Protein AF-A0A843TQA1-F1 (afdb_monomer_lite)

pLDDT: mean 81.47, std 26.18, range [21.52, 99.0]

Foldseek 3Di:
DPLCLLVVLVCCLVLVVVVVVQAEREDEQQQFQQDADPVRDTHGDPSCVVHLLVSQVSSVVSVHAYEYEAELAQADQVNRHGHCPVPLLVHLLVCVVSRHAEYEYEHPNHPPDDPVVSLVSNVVSNVVNPDNHHYHYFYAPDDDDDDDDDDDDDDPDDGDDPDPDDPVVPVPPPDDDDDDDDDDDDDDDDDDDDDDDDDDDDDDDDDDDDDDDDDDDDDDDDDDDDDDDDDDDDDDDDDDDDDDDPPPDDDDPDDPLDDDFAPLVPQLFFAAAAEAPQQQNQVAALVLLLLLLVLCVSLCVVVLHHAESAYEPNQFALAAPPVRETHGDCVGYVVGLLVSQVSSVVSVGAYHYEAELAQADPVSRHGHCNVPLLVHLLVCVVSRHAEYEYAYPNNVPDDPLVSLQSNLVSNVVNPDHHAYEYHDALPPNCLSPVSNRGQEYENHPEAHLELVRLVVLLVSQQVSQSSWHRSYAYASYEQCQQSPSDDLQLSLVSLLQCLQQLHRHHHHDSSSDGDPSSSLSSSLSLSNCSNRFSRGGGWHWLDDDPQWTKIKDAGPPRKIKIKTWRQDQFKDKHKDFCVSHVHDQADFWWKAFSSVRDIDPTDGGMDMDIAGHGHMTMMMTDD

Structure (mmCIF, N/CA/C/O backbone):
data_AF-A0A843TQA1-F1
#
_entry.id   AF-A0A843TQA1-F1
#
loop_
_atom_site.group_PDB
_atom_site.id
_atom_site.type_symbol
_atom_site.label_atom_id
_atom_site.label_alt_id
_atom_site.label_comp_id
_atom_site.label_asym_id
_atom_site.label_entity_id
_atom_site.label_seq_id
_atom_site.pdbx_PDB_ins_code
_atom_site.Cartn_x
_atom_site.Cartn_y
_atom_site.Cartn_z
_atom_site.occupancy
_atom_site.B_iso_or_equiv
_atom_site.auth_seq_id
_atom_site.auth_comp_id
_atom_site.auth_asym_id
_atom_site.auth_atom_id
_atom_site.pdbx_PDB_model_num
ATOM 1 N N . MET A 1 1 ? 21.862 -23.665 11.893 1.00 44.91 1 MET A N 1
ATOM 2 C CA . MET A 1 1 ? 20.530 -23.408 12.497 1.00 44.91 1 MET A CA 1
ATOM 3 C C . MET A 1 1 ? 20.544 -23.396 14.031 1.00 44.91 1 MET A C 1
ATOM 5 O O . MET A 1 1 ? 20.173 -22.392 14.617 1.00 44.91 1 MET A O 1
ATOM 9 N N . CYS A 1 2 ? 20.999 -24.451 14.710 1.00 52.56 2 CYS A N 1
ATOM 10 C CA . CYS A 1 2 ? 20.464 -24.812 16.037 1.00 52.56 2 CYS A CA 1
ATOM 11 C C . CYS A 1 2 ? 20.895 -23.988 17.269 1.00 52.56 2 CYS A C 1
ATOM 13 O O . CYS A 1 2 ? 20.289 -24.137 18.320 1.00 52.56 2 CYS A O 1
ATOM 15 N N . ARG A 1 3 ? 21.853 -23.053 17.158 1.00 51.19 3 ARG A N 1
ATOM 16 C CA . ARG A 1 3 ? 22.068 -22.017 18.198 1.00 51.19 3 ARG A CA 1
ATOM 17 C C . ARG A 1 3 ? 20.955 -20.950 18.229 1.00 51.19 3 ARG A C 1
ATOM 19 O O . ARG A 1 3 ? 21.011 -20.044 19.049 1.00 51.19 3 ARG A O 1
ATOM 26 N N . ARG A 1 4 ? 19.967 -21.016 17.324 1.00 59.19 4 ARG A N 1
ATOM 27 C CA . ARG A 1 4 ? 18.894 -20.017 17.193 1.00 59.19 4 ARG A CA 1
ATOM 28 C C . ARG A 1 4 ? 17.545 -20.430 17.799 1.00 59.19 4 ARG A C 1
ATOM 30 O O . ARG A 1 4 ? 16.611 -19.655 17.678 1.00 59.19 4 ARG A O 1
ATOM 37 N N . SER A 1 5 ? 17.412 -21.585 18.456 1.00 58.31 5 SER A N 1
ATOM 38 C CA . SER A 1 5 ? 16.101 -22.081 18.930 1.00 58.31 5 SER A CA 1
ATOM 39 C C . SER A 1 5 ? 15.424 -21.163 19.959 1.00 58.31 5 SER A C 1
ATOM 41 O O . SER A 1 5 ? 14.221 -20.942 19.872 1.00 58.31 5 SER A O 1
ATOM 43 N N . VAL A 1 6 ? 16.201 -20.567 20.874 1.00 59.59 6 VAL A N 1
ATOM 44 C CA . VAL A 1 6 ? 15.723 -19.553 21.838 1.00 59.59 6 VAL A CA 1
ATOM 45 C C . VAL A 1 6 ? 15.232 -18.300 21.102 1.00 59.59 6 VAL A C 1
ATOM 47 O O . VAL A 1 6 ? 14.075 -17.921 21.240 1.00 59.59 6 VAL A O 1
ATOM 50 N N . MET A 1 7 ? 16.067 -17.734 20.221 1.00 60.00 7 MET A N 1
ATOM 51 C CA . MET A 1 7 ? 15.697 -16.581 19.383 1.00 60.00 7 MET A CA 1
ATOM 52 C C . MET A 1 7 ? 14.502 -16.871 18.461 1.00 60.00 7 MET A C 1
ATOM 54 O O . MET A 1 7 ? 13.733 -15.969 18.162 1.00 60.00 7 MET A O 1
ATOM 58 N N . GLY A 1 8 ? 14.323 -18.119 18.019 1.00 61.06 8 GLY A N 1
ATOM 59 C CA . GLY A 1 8 ? 13.167 -18.555 17.238 1.00 61.06 8 GLY A CA 1
ATOM 60 C C . GLY A 1 8 ? 11.876 -18.580 18.057 1.00 61.06 8 GLY A C 1
ATOM 61 O O . GLY A 1 8 ? 10.833 -18.186 17.548 1.00 61.06 8 GLY A O 1
ATOM 62 N N . ALA A 1 9 ? 11.941 -18.986 19.327 1.00 61.38 9 ALA A N 1
ATOM 63 C CA . ALA A 1 9 ? 10.800 -18.937 20.238 1.00 61.38 9 ALA A CA 1
ATOM 64 C C . ALA A 1 9 ? 10.424 -17.492 20.607 1.00 61.38 9 ALA A C 1
ATOM 66 O O . ALA A 1 9 ? 9.244 -17.149 20.548 1.00 61.38 9 ALA A O 1
ATOM 67 N N . ASP A 1 10 ? 11.409 -16.629 20.895 1.00 68.56 10 ASP A N 1
ATOM 68 C CA . ASP A 1 10 ? 11.185 -15.182 21.040 1.00 68.56 10 ASP A CA 1
ATOM 69 C C . ASP A 1 10 ? 10.562 -14.588 19.765 1.00 68.56 10 ASP A C 1
ATOM 71 O O . ASP A 1 10 ? 9.549 -13.896 19.848 1.00 68.56 10 ASP A O 1
ATOM 75 N N . ALA A 1 11 ? 11.098 -14.913 18.582 1.00 63.28 11 ALA A N 1
ATOM 76 C CA . ALA A 1 11 ? 10.587 -14.417 17.305 1.00 63.28 11 ALA A CA 1
ATOM 77 C C . ALA A 1 11 ? 9.166 -14.912 16.986 1.00 63.28 11 ALA A C 1
ATOM 79 O O . ALA A 1 11 ? 8.349 -14.126 16.515 1.00 63.28 11 ALA A O 1
ATOM 80 N N . MET A 1 12 ? 8.817 -16.179 17.244 1.00 62.31 12 MET A N 1
ATOM 81 C CA . MET A 1 12 ? 7.441 -16.667 17.034 1.00 62.31 12 MET A CA 1
ATOM 82 C C . MET A 1 12 ? 6.441 -16.077 18.039 1.00 62.31 12 MET A C 1
ATOM 84 O O . MET A 1 12 ? 5.265 -15.917 17.701 1.00 62.31 12 MET A O 1
ATOM 88 N N . ALA A 1 13 ? 6.900 -15.734 19.248 1.00 60.31 13 ALA A N 1
ATOM 89 C CA . ALA A 1 13 ? 6.092 -15.046 20.248 1.00 60.31 13 ALA A CA 1
ATOM 90 C C . ALA A 1 13 ? 5.862 -13.565 19.891 1.00 60.31 13 ALA A C 1
ATOM 92 O O . ALA A 1 13 ? 4.741 -13.080 20.029 1.00 60.31 13 ALA A O 1
ATOM 93 N N . SER A 1 14 ? 6.883 -12.853 19.394 1.00 60.69 14 SER A N 1
ATOM 94 C CA . SER A 1 14 ? 6.790 -11.422 19.058 1.00 60.69 14 SER A CA 1
ATOM 95 C C . SER A 1 14 ? 6.146 -11.137 17.694 1.00 60.69 14 SER A C 1
ATOM 97 O O . SER A 1 14 ? 5.371 -10.194 17.576 1.00 60.69 14 SER A O 1
ATOM 99 N N . SER A 1 15 ? 6.388 -11.971 16.676 1.00 61.62 15 SER A N 1
ATOM 100 C CA . SER A 1 15 ? 5.812 -11.826 15.319 1.00 61.62 15 SER A CA 1
ATOM 101 C C . SER A 1 15 ? 4.319 -12.174 15.214 1.00 61.62 15 SER A C 1
ATOM 103 O O . SER A 1 15 ? 3.717 -12.087 14.140 1.00 61.62 15 SER A O 1
ATOM 105 N N . GLY A 1 16 ? 3.710 -12.639 16.308 1.00 57.22 16 GLY A N 1
ATOM 106 C CA . GLY A 1 16 ? 2.316 -13.071 16.335 1.00 57.22 16 GLY A CA 1
ATOM 107 C C . GLY A 1 16 ? 2.032 -14.375 15.577 1.00 57.22 16 GLY A C 1
ATOM 108 O O . GLY A 1 16 ? 0.863 -14.745 15.466 1.00 57.22 16 GLY A O 1
ATOM 109 N N . LEU A 1 17 ? 3.045 -15.109 15.095 1.00 61.00 17 LEU A N 1
ATOM 110 C CA . LEU A 1 17 ? 2.873 -16.409 14.421 1.00 61.00 17 LEU A CA 1
ATOM 111 C C . LEU A 1 17 ? 2.095 -17.421 15.284 1.00 61.00 17 LEU A C 1
ATOM 113 O O . LEU A 1 17 ? 1.256 -18.161 14.764 1.00 61.00 17 LEU A O 1
ATOM 117 N N . ALA A 1 18 ? 2.273 -17.374 16.608 1.00 61.56 18 ALA A N 1
ATOM 118 C CA . ALA A 1 18 ? 1.486 -18.152 17.567 1.00 61.56 18 ALA A CA 1
ATOM 119 C C . ALA A 1 18 ? -0.039 -17.930 17.428 1.00 61.56 18 ALA A C 1
ATOM 121 O O . ALA A 1 18 ? -0.817 -18.881 17.544 1.00 61.56 18 ALA A O 1
ATOM 122 N N . SER A 1 19 ? -0.473 -16.699 17.123 1.00 59.06 19 SER A N 1
ATOM 123 C CA . SER A 1 19 ? -1.893 -16.349 16.932 1.00 59.06 19 SER A CA 1
ATOM 124 C C . SER A 1 19 ? -2.486 -16.900 15.629 1.00 59.06 19 SER A C 1
ATOM 126 O O . SER A 1 19 ? -3.690 -17.127 15.552 1.00 59.06 19 SER A O 1
ATOM 128 N N . LEU A 1 20 ? -1.636 -17.194 14.637 1.00 50.91 20 LEU A N 1
ATOM 129 C CA . LEU A 1 20 ? -2.004 -17.866 13.387 1.00 50.91 20 LEU A CA 1
ATOM 130 C C . LEU A 1 20 ? -1.976 -19.404 13.506 1.00 50.91 20 LEU A C 1
ATOM 132 O O . LEU A 1 20 ? -2.181 -20.104 12.518 1.00 50.91 20 LEU A O 1
ATOM 136 N N . GLY A 1 21 ? -1.714 -19.945 14.701 1.00 64.44 21 GLY A N 1
ATOM 137 C CA . GLY A 1 21 ? -1.686 -21.386 14.969 1.00 64.44 21 GLY A CA 1
ATOM 138 C C . GLY A 1 21 ? -0.311 -22.054 14.843 1.00 64.44 21 GLY A C 1
ATOM 139 O O . GLY A 1 21 ? -0.209 -23.252 15.114 1.00 64.44 21 GLY A O 1
ATOM 140 N N . TYR A 1 22 ? 0.755 -21.316 14.513 1.00 74.00 22 TYR A N 1
ATOM 141 C CA . TYR A 1 22 ? 2.124 -21.847 14.498 1.00 74.00 22 TYR A CA 1
ATOM 142 C C . TYR A 1 22 ? 2.646 -22.008 15.931 1.00 74.00 22 TYR A C 1
ATOM 144 O O . TYR A 1 22 ? 3.201 -21.084 16.519 1.00 74.00 22 TYR A O 1
ATOM 152 N N . LYS A 1 23 ? 2.428 -23.192 16.513 1.00 82.69 23 LYS A N 1
ATOM 153 C CA . LYS A 1 23 ? 2.731 -23.463 17.930 1.00 82.69 23 LYS A CA 1
ATOM 154 C C . LYS A 1 23 ? 4.068 -24.152 18.193 1.00 82.69 23 LYS A C 1
ATOM 156 O O . LYS A 1 23 ? 4.542 -24.070 19.317 1.00 82.69 23 LYS A O 1
ATOM 161 N N . TYR A 1 24 ? 4.671 -24.821 17.211 1.00 83.00 24 TYR A N 1
ATOM 162 C CA . TYR A 1 24 ? 5.827 -25.697 17.440 1.00 83.00 24 TYR A CA 1
ATOM 163 C C . TYR A 1 24 ? 7.165 -25.056 17.050 1.00 83.00 24 TYR A C 1
ATOM 165 O O . TYR A 1 24 ? 7.364 -24.684 15.895 1.00 83.00 24 TYR A O 1
ATOM 173 N N . ILE A 1 25 ? 8.109 -25.004 17.994 1.00 83.88 25 ILE A N 1
ATOM 174 C CA . ILE A 1 25 ? 9.541 -24.812 17.720 1.00 83.88 25 ILE A CA 1
ATOM 175 C C . ILE A 1 25 ? 10.162 -26.195 17.536 1.00 83.88 25 ILE A C 1
ATOM 177 O O . ILE A 1 25 ? 10.328 -26.921 18.511 1.00 83.88 25 ILE A O 1
ATOM 181 N N . ASN A 1 26 ? 10.509 -26.563 16.302 1.00 84.50 26 ASN A N 1
ATOM 182 C CA . ASN A 1 26 ? 11.129 -27.855 15.997 1.00 84.50 26 ASN A CA 1
ATOM 183 C C . ASN A 1 26 ? 12.658 -27.726 15.899 1.00 84.50 26 ASN A C 1
ATOM 185 O O . ASN A 1 26 ? 13.157 -26.878 15.157 1.00 84.50 26 ASN A O 1
ATOM 189 N N . ILE A 1 27 ? 13.400 -28.583 16.609 1.00 84.75 27 ILE A N 1
ATOM 190 C CA . ILE A 1 27 ? 14.867 -28.689 16.511 1.00 84.75 27 ILE A CA 1
ATOM 191 C C . ILE A 1 27 ? 15.289 -30.016 15.862 1.00 84.75 27 ILE A C 1
ATOM 193 O O . ILE A 1 27 ? 14.798 -31.081 16.230 1.00 84.75 27 ILE A O 1
ATOM 197 N N . ASP A 1 28 ? 16.194 -29.933 14.885 1.00 81.75 28 ASP A N 1
ATOM 198 C CA . ASP A 1 28 ? 16.707 -31.080 14.118 1.00 81.75 28 ASP A CA 1
ATOM 199 C C . ASP A 1 28 ? 17.846 -31.826 14.856 1.00 81.75 28 ASP A C 1
ATOM 201 O O . ASP A 1 28 ? 18.205 -31.440 15.970 1.00 81.75 28 ASP A O 1
ATOM 205 N N . ASP A 1 29 ? 18.426 -32.880 14.262 1.00 76.50 29 ASP A N 1
ATOM 206 C CA . ASP A 1 29 ? 19.359 -33.834 14.914 1.00 76.50 29 ASP A CA 1
ATOM 207 C C . ASP A 1 29 ? 20.516 -33.221 15.725 1.00 76.50 29 ASP A C 1
ATOM 209 O O . ASP A 1 29 ? 20.957 -33.762 16.739 1.00 76.50 29 ASP A O 1
ATOM 213 N N . CYS A 1 30 ? 20.947 -32.034 15.319 1.00 80.25 30 CYS A N 1
ATOM 214 C CA . CYS A 1 30 ? 21.934 -31.150 15.920 1.00 80.25 30 CYS A CA 1
ATOM 215 C C . CYS A 1 30 ? 21.791 -30.834 17.427 1.00 80.25 30 CYS A C 1
ATOM 217 O O . CYS A 1 30 ? 22.635 -30.078 17.933 1.00 80.25 30 CYS A O 1
ATOM 219 N N . TRP A 1 31 ? 20.765 -31.335 18.124 1.00 86.88 31 TRP A N 1
ATOM 220 C CA . TRP A 1 31 ? 20.578 -31.238 19.577 1.00 86.88 31 TRP A CA 1
ATOM 221 C C . TRP A 1 31 ? 21.329 -32.333 20.359 1.00 86.88 31 TRP A C 1
ATOM 223 O O . TRP A 1 31 ? 21.871 -32.055 21.433 1.00 86.88 31 TRP A O 1
ATOM 233 N N . ALA A 1 32 ? 21.440 -33.540 19.798 1.00 90.12 32 ALA A N 1
ATOM 234 C CA . ALA A 1 32 ? 22.095 -34.686 20.428 1.00 90.12 32 ALA A CA 1
ATOM 235 C C . ALA A 1 32 ? 23.628 -34.623 20.305 1.00 90.12 32 ALA A C 1
ATOM 237 O O . ALA A 1 32 ? 24.178 -33.923 19.448 1.00 90.12 32 ALA A O 1
ATOM 238 N N . ALA A 1 33 ? 24.341 -35.334 21.176 1.00 91.75 33 ALA A N 1
ATOM 239 C CA . ALA A 1 33 ? 25.759 -35.639 21.007 1.00 91.75 33 ALA A CA 1
ATOM 240 C C . ALA A 1 33 ? 25.945 -36.881 20.115 1.00 91.75 33 ALA A C 1
ATOM 242 O O . ALA A 1 33 ? 25.045 -37.702 19.977 1.00 91.75 33 ALA A O 1
ATOM 243 N N . GLN A 1 34 ? 27.140 -37.054 19.543 1.00 92.25 34 GLN A N 1
ATOM 244 C CA . GLN A 1 34 ? 27.435 -38.139 18.589 1.00 92.25 34 GLN A CA 1
ATOM 245 C C . GLN A 1 34 ? 27.438 -39.554 19.205 1.00 92.25 34 GLN A C 1
ATOM 247 O O . GLN A 1 34 ? 27.608 -40.543 18.494 1.00 92.25 34 GLN A O 1
ATOM 252 N N . LYS A 1 35 ? 27.296 -39.665 20.531 1.00 92.62 35 LYS A N 1
ATOM 253 C CA . LYS A 1 35 ? 27.285 -40.921 21.287 1.00 92.62 35 LYS A CA 1
ATOM 254 C C . LYS A 1 35 ? 26.258 -40.841 22.418 1.00 92.62 35 LYS A C 1
ATOM 256 O O . LYS A 1 35 ? 26.028 -39.764 22.967 1.00 92.62 35 LYS A O 1
ATOM 261 N N . ARG A 1 36 ? 25.685 -41.997 22.758 1.00 94.31 36 ARG A N 1
ATOM 262 C CA . ARG A 1 36 ? 24.995 -42.239 24.035 1.00 94.31 36 ARG A CA 1
ATOM 263 C C . ARG A 1 36 ? 26.029 -42.337 25.172 1.00 94.31 36 ARG A C 1
ATOM 265 O O . ARG A 1 36 ? 27.224 -42.467 24.892 1.00 94.31 36 ARG A O 1
ATOM 272 N N . ASP A 1 37 ? 25.583 -42.250 26.421 1.00 93.94 37 ASP A N 1
ATOM 273 C CA . ASP A 1 37 ? 26.418 -42.560 27.594 1.00 93.94 37 ASP A CA 1
ATOM 274 C C . ASP A 1 37 ? 26.575 -44.084 27.798 1.00 93.94 37 ASP A C 1
ATOM 276 O O . ASP A 1 37 ? 26.140 -44.884 26.962 1.00 93.94 37 ASP A O 1
ATOM 280 N N . SER A 1 38 ? 27.245 -44.496 28.879 1.00 92.75 38 SER A N 1
ATOM 281 C CA . SER A 1 38 ? 27.469 -45.910 29.223 1.00 92.75 38 SER A CA 1
ATOM 282 C C . SER A 1 38 ? 26.175 -46.665 29.548 1.00 92.75 38 SER A C 1
ATOM 284 O O . SER A 1 38 ? 26.117 -47.883 29.390 1.00 92.75 38 SER A O 1
ATOM 286 N N . GLU A 1 39 ? 25.127 -45.944 29.938 1.00 91.75 39 GLU A N 1
ATOM 287 C CA . GLU A 1 39 ? 23.803 -46.448 30.305 1.00 91.75 39 GLU A CA 1
ATOM 288 C C . GLU A 1 39 ? 22.821 -46.400 29.116 1.00 91.75 39 GLU A C 1
ATOM 290 O O . GLU A 1 39 ? 21.661 -46.805 29.228 1.00 91.75 39 GLU A O 1
ATOM 295 N N . GLY A 1 40 ? 23.279 -45.924 27.954 1.00 91.19 40 GLY A N 1
ATOM 296 C CA . GLY A 1 40 ? 22.513 -45.872 26.716 1.00 91.19 40 GLY A CA 1
ATOM 297 C C . GLY A 1 40 ? 21.569 -44.675 26.578 1.00 91.19 40 GLY A C 1
ATOM 298 O O . GLY A 1 40 ? 20.758 -44.675 25.655 1.00 91.19 40 GLY A O 1
ATOM 299 N N . ASN A 1 41 ? 21.642 -43.641 27.417 1.00 93.25 41 ASN A N 1
ATOM 300 C CA . ASN A 1 41 ? 20.797 -42.450 27.277 1.00 93.25 41 ASN A CA 1
ATOM 301 C C . ASN A 1 41 ? 21.268 -41.538 26.132 1.00 93.25 41 ASN A C 1
ATOM 303 O O . ASN A 1 41 ? 22.450 -41.478 25.786 1.00 93.25 41 ASN A O 1
ATOM 307 N N . LEU A 1 42 ? 20.340 -40.758 25.570 1.00 94.00 42 LEU A N 1
ATOM 308 C CA . LEU A 1 42 ? 20.663 -39.689 24.623 1.00 94.00 42 LEU A CA 1
ATOM 309 C C . LEU A 1 42 ? 21.304 -38.494 25.346 1.00 94.00 42 LEU A C 1
ATOM 311 O O . LEU A 1 42 ? 20.629 -37.720 26.026 1.00 94.00 42 LEU A O 1
ATOM 315 N N . VAL A 1 43 ? 22.611 -38.316 25.151 1.00 93.06 43 VAL A N 1
ATOM 316 C CA . VAL A 1 43 ? 23.371 -37.187 25.700 1.00 93.06 43 VAL A CA 1
ATOM 317 C C . VAL A 1 43 ? 23.079 -35.914 24.899 1.00 93.06 43 VAL A C 1
ATOM 319 O O . VAL A 1 43 ? 23.168 -35.897 23.670 1.00 93.06 43 VAL A O 1
ATOM 322 N N . VAL A 1 44 ? 22.757 -34.822 25.592 1.00 91.69 44 VAL A N 1
ATOM 323 C CA . VAL A 1 44 ? 22.542 -33.494 24.991 1.00 91.69 44 VAL A CA 1
ATOM 324 C C . VAL A 1 44 ? 23.893 -32.823 24.724 1.00 91.69 44 VAL A C 1
ATOM 326 O O . VAL A 1 44 ? 24.769 -32.836 25.586 1.00 91.69 44 VAL A O 1
ATOM 329 N N . ASN A 1 45 ? 24.095 -32.227 23.542 1.00 88.75 45 ASN A N 1
ATOM 330 C CA . ASN A 1 45 ? 25.386 -31.607 23.216 1.00 88.75 45 ASN A CA 1
ATOM 331 C C . ASN A 1 45 ? 25.553 -30.180 23.779 1.00 88.75 45 ASN A C 1
ATOM 333 O O . ASN A 1 45 ? 24.591 -29.480 24.094 1.00 88.75 45 ASN A O 1
ATOM 337 N N . SER A 1 46 ? 26.804 -29.711 23.817 1.00 87.50 46 SER A N 1
ATOM 338 C CA . SER A 1 46 ? 27.227 -28.422 24.392 1.00 87.50 46 SER A CA 1
ATOM 339 C C . SER A 1 46 ? 26.643 -27.154 23.742 1.00 87.50 46 SER A C 1
ATOM 341 O O . SER A 1 46 ? 26.901 -26.053 24.224 1.00 87.50 46 SER A O 1
ATOM 343 N N . LYS A 1 47 ? 25.834 -27.259 22.677 1.00 82.00 47 LYS A N 1
ATOM 344 C CA . LYS A 1 47 ? 25.030 -26.132 22.157 1.00 82.00 47 LYS A CA 1
ATOM 345 C C . LYS A 1 47 ? 23.818 -25.830 23.049 1.00 82.00 47 LYS A C 1
ATOM 347 O O . LYS A 1 47 ? 23.279 -24.732 22.950 1.00 82.00 47 LYS A O 1
ATOM 352 N N . PHE A 1 48 ? 23.412 -26.777 23.897 1.00 87.19 48 PHE A N 1
ATOM 353 C CA . PHE A 1 48 ? 22.290 -26.675 24.830 1.00 87.19 48 PHE A CA 1
ATOM 354 C C . PHE A 1 48 ? 22.786 -26.934 26.269 1.00 87.19 48 PHE A C 1
ATOM 356 O O . PHE A 1 48 ? 22.444 -27.957 26.858 1.00 87.19 48 PHE A O 1
ATOM 363 N N . PRO A 1 49 ? 23.617 -26.040 26.847 1.00 82.38 49 PRO A N 1
ATOM 364 C CA . PRO A 1 49 ? 24.293 -26.279 28.130 1.00 82.38 49 PRO A CA 1
ATOM 365 C C . PRO A 1 49 ? 23.335 -26.430 29.324 1.00 82.38 49 PRO A C 1
ATOM 367 O O . PRO A 1 49 ? 23.679 -27.090 30.296 1.00 82.38 49 PRO A O 1
ATOM 370 N N . SER A 1 50 ? 22.125 -25.870 29.241 1.00 87.62 50 SER A N 1
ATOM 371 C CA . SER A 1 50 ? 21.050 -26.046 30.235 1.00 87.62 50 SER A CA 1
ATOM 372 C C . SER A 1 50 ? 20.170 -27.284 29.976 1.00 87.62 50 SER A C 1
ATOM 374 O O . SER A 1 50 ? 19.166 -27.484 30.651 1.00 87.62 50 SER A O 1
ATOM 376 N N . GLY A 1 51 ? 20.506 -28.111 28.982 1.00 91.06 51 GLY A N 1
ATOM 377 C CA . GLY A 1 51 ? 19.710 -29.266 28.568 1.00 91.06 51 GLY A CA 1
ATOM 378 C C . GLY A 1 51 ? 18.440 -28.911 27.781 1.00 91.06 51 GLY A C 1
ATOM 379 O O . GLY A 1 51 ? 18.027 -27.755 27.677 1.00 91.06 51 GLY A O 1
ATOM 380 N N . ILE A 1 52 ? 17.797 -29.938 27.215 1.00 93.62 52 ILE A N 1
ATOM 381 C CA . ILE A 1 52 ? 16.562 -29.775 26.427 1.00 93.62 52 ILE A CA 1
ATOM 382 C C . ILE A 1 52 ? 15.363 -29.421 27.316 1.00 93.62 52 ILE A C 1
ATOM 384 O O . ILE A 1 52 ? 14.505 -28.659 26.879 1.00 93.62 52 ILE A O 1
ATOM 388 N N . LYS A 1 53 ? 15.332 -29.871 28.582 1.00 94.94 53 LYS A N 1
ATOM 389 C CA . LYS A 1 53 ? 14.250 -29.512 29.513 1.00 94.94 53 LYS A CA 1
ATOM 390 C C . LYS A 1 53 ? 14.143 -27.998 29.723 1.00 94.94 53 LYS A C 1
ATOM 392 O O . LYS A 1 53 ? 13.059 -27.451 29.570 1.00 94.94 53 LYS A O 1
ATOM 397 N N . SER A 1 54 ? 15.249 -27.303 29.997 1.00 92.62 54 SER A N 1
ATOM 398 C CA . SER A 1 54 ? 15.215 -25.844 30.180 1.00 92.62 54 SER A CA 1
ATOM 399 C C . SER A 1 54 ? 14.816 -25.095 28.905 1.00 92.62 54 SER A C 1
ATOM 401 O O . SER A 1 54 ? 14.200 -24.036 28.995 1.00 92.62 54 SER A O 1
ATOM 403 N N . LEU A 1 55 ? 15.106 -25.650 27.720 1.00 90.50 55 LEU A N 1
ATOM 404 C CA . LEU A 1 55 ? 14.578 -25.126 26.458 1.00 90.50 55 LEU A CA 1
ATOM 405 C C . LEU A 1 55 ? 13.061 -25.346 26.347 1.00 90.50 55 LEU A C 1
ATOM 407 O O . LEU A 1 55 ? 12.366 -24.430 25.919 1.00 90.50 55 LEU A O 1
ATOM 411 N N . ALA A 1 56 ? 12.542 -26.513 26.739 1.00 93.56 56 ALA A N 1
ATOM 412 C CA . ALA A 1 56 ? 11.106 -26.792 26.741 1.00 93.56 56 ALA A CA 1
ATOM 413 C C . ALA A 1 56 ? 10.357 -25.876 27.716 1.00 93.56 56 ALA A C 1
ATOM 415 O O . ALA A 1 56 ? 9.445 -25.175 27.292 1.00 93.56 56 ALA A O 1
ATOM 416 N N . ASP A 1 57 ? 10.808 -25.795 28.973 1.00 94.56 57 ASP A N 1
ATOM 417 C CA . ASP A 1 57 ? 10.241 -24.921 30.008 1.00 94.56 57 ASP A CA 1
ATOM 418 C C . ASP A 1 57 ? 10.174 -23.456 29.523 1.00 94.56 57 ASP A C 1
ATOM 420 O O . ASP A 1 57 ? 9.160 -22.772 29.676 1.00 94.56 57 ASP A O 1
ATOM 424 N N . TYR A 1 58 ? 11.240 -22.984 28.865 1.00 89.12 58 TYR A N 1
ATOM 425 C CA . TYR A 1 58 ? 11.299 -21.653 28.264 1.00 89.12 58 TYR A CA 1
ATOM 426 C C . TYR A 1 58 ? 10.347 -21.500 27.062 1.00 89.12 58 TYR A C 1
ATOM 428 O O . TYR A 1 58 ? 9.627 -20.505 26.989 1.00 89.12 58 TYR A O 1
ATOM 436 N N . VAL A 1 59 ? 10.269 -22.471 26.145 1.00 88.06 59 VAL A N 1
ATOM 437 C CA . VAL A 1 59 ? 9.323 -22.453 25.009 1.00 88.06 59 VAL A CA 1
ATOM 438 C C . VAL A 1 59 ? 7.866 -22.466 25.500 1.00 88.06 59 VAL A C 1
ATOM 440 O O . VAL A 1 59 ? 7.046 -21.687 25.009 1.00 88.06 59 VAL A O 1
ATOM 443 N N . HIS A 1 60 ? 7.551 -23.252 26.533 1.00 93.69 60 HIS A N 1
ATOM 444 C CA . HIS A 1 60 ? 6.235 -23.273 27.185 1.00 93.69 60 HIS A CA 1
ATOM 445 C C . HIS A 1 60 ? 5.901 -21.934 27.850 1.00 93.69 60 HIS A C 1
ATOM 447 O O . HIS A 1 60 ? 4.763 -21.478 27.748 1.00 93.69 60 HIS A O 1
ATOM 453 N N . SER A 1 61 ? 6.886 -21.246 28.446 1.00 90.56 61 SER A N 1
ATOM 454 C CA . SER A 1 61 ? 6.698 -19.899 29.023 1.00 90.56 61 SER A CA 1
ATOM 455 C C . SER A 1 61 ? 6.262 -18.844 27.993 1.00 90.56 61 SER A C 1
ATOM 457 O O . SER A 1 61 ? 5.650 -17.840 28.354 1.00 90.56 61 SER A O 1
ATOM 459 N N . LYS A 1 62 ? 6.518 -19.089 26.698 1.00 82.88 62 LYS A N 1
ATOM 460 C CA . LYS A 1 62 ? 6.082 -18.250 25.569 1.00 82.88 62 LYS A CA 1
ATOM 461 C C . LYS A 1 62 ? 4.710 -18.648 25.000 1.00 82.88 62 LYS A C 1
ATOM 463 O O . LYS A 1 62 ? 4.284 -18.080 23.999 1.00 82.88 62 LYS A O 1
ATOM 468 N N . GLY A 1 63 ? 4.027 -19.635 25.589 1.00 84.94 63 GLY A N 1
ATOM 469 C CA . GLY A 1 63 ? 2.775 -20.192 25.058 1.00 84.94 63 GLY A CA 1
ATOM 470 C C . GLY A 1 63 ? 2.957 -21.079 23.816 1.00 84.94 63 GLY A C 1
ATOM 471 O O . GLY A 1 63 ? 1.984 -21.367 23.115 1.00 84.94 63 GLY A O 1
ATOM 472 N N . LEU A 1 64 ? 4.196 -21.492 23.536 1.00 87.19 64 LEU A N 1
ATOM 473 C CA . LEU A 1 64 ? 4.579 -22.357 22.421 1.00 87.19 64 LEU A CA 1
ATOM 474 C C . LEU A 1 64 ? 4.806 -23.801 22.904 1.00 87.19 64 LEU A C 1
ATOM 476 O O . LEU A 1 64 ? 4.700 -24.105 24.090 1.00 87.19 64 LEU A O 1
ATOM 480 N N . LEU A 1 65 ? 5.104 -24.696 21.966 1.00 90.50 65 LEU A N 1
ATOM 481 C CA . LEU A 1 65 ? 5.353 -26.124 22.162 1.00 90.50 65 LEU A CA 1
ATOM 482 C C . LEU A 1 65 ? 6.732 -26.488 21.590 1.00 90.50 65 LEU A C 1
ATOM 484 O O . LEU A 1 65 ? 7.121 -25.967 20.540 1.00 90.50 65 LEU A O 1
ATOM 488 N N . LEU A 1 66 ? 7.475 -27.381 22.246 1.00 93.81 66 LEU A N 1
ATOM 489 C CA . LEU A 1 66 ? 8.789 -27.831 21.772 1.00 93.81 66 LEU A CA 1
ATOM 490 C C . LEU A 1 66 ? 8.663 -29.142 20.992 1.00 93.81 66 LEU A C 1
ATOM 492 O O . LEU A 1 66 ? 8.160 -30.141 21.505 1.00 93.81 66 LEU A O 1
ATOM 496 N N . GLY A 1 67 ? 9.193 -29.162 19.775 1.00 93.06 67 GLY A N 1
ATOM 497 C CA . GLY A 1 67 ? 9.398 -30.376 19.001 1.00 93.06 67 GLY A CA 1
ATOM 498 C C . GLY A 1 67 ? 10.873 -30.704 18.805 1.00 93.06 67 GLY A C 1
ATOM 499 O O . GLY A 1 67 ? 11.707 -29.809 18.668 1.00 93.06 67 GLY A O 1
ATOM 500 N N . ILE A 1 68 ? 11.195 -31.993 18.754 1.00 92.44 68 ILE A N 1
ATOM 501 C CA . ILE A 1 68 ? 12.546 -32.483 18.457 1.00 92.44 68 ILE A CA 1
ATOM 502 C C . ILE A 1 68 ? 12.529 -33.483 17.296 1.00 92.44 68 ILE A C 1
ATOM 504 O O . ILE A 1 68 ? 11.476 -33.929 16.830 1.00 92.44 68 ILE A O 1
ATOM 508 N N . TYR A 1 69 ? 13.727 -33.861 16.869 1.00 91.62 69 TYR A N 1
ATOM 509 C CA . TYR A 1 69 ? 13.982 -34.899 15.885 1.00 91.62 69 TYR A CA 1
ATOM 510 C C . TYR A 1 69 ? 14.665 -36.130 16.504 1.00 91.62 69 TYR A C 1
ATOM 512 O O . TYR A 1 69 ? 15.566 -35.977 17.329 1.00 91.62 69 TYR A O 1
ATOM 520 N N . SER A 1 70 ? 14.273 -37.330 16.068 1.00 92.56 70 SER A N 1
ATOM 521 C CA . SER A 1 70 ? 15.032 -38.583 16.226 1.00 92.56 70 SER A CA 1
ATOM 522 C C . SER A 1 70 ? 14.782 -39.499 15.010 1.00 92.56 70 SER A C 1
ATOM 524 O O . SER A 1 70 ? 14.093 -39.117 14.063 1.00 92.56 70 SER A O 1
ATOM 526 N N . ASP A 1 71 ? 15.332 -40.711 15.023 1.00 92.25 71 ASP A N 1
ATOM 527 C CA . ASP A 1 71 ? 15.238 -41.687 13.934 1.00 92.25 71 ASP A CA 1
ATOM 528 C C . ASP A 1 71 ? 14.954 -43.103 14.465 1.00 92.25 71 ASP A C 1
ATOM 530 O O . ASP A 1 71 ? 15.402 -43.471 15.551 1.00 92.25 71 ASP A O 1
ATOM 534 N N . ALA A 1 72 ? 14.225 -43.902 13.688 1.00 91.25 72 ALA A N 1
ATOM 535 C CA . ALA A 1 72 ? 13.925 -45.305 13.949 1.00 91.25 72 ALA A CA 1
ATOM 536 C C . ALA A 1 72 ? 15.124 -46.264 13.802 1.00 91.25 72 ALA A C 1
ATOM 538 O O . ALA A 1 72 ? 15.035 -47.406 14.260 1.00 91.25 72 ALA A O 1
ATOM 539 N N . GLY A 1 73 ? 16.212 -45.848 13.146 1.00 90.19 73 GLY A N 1
ATOM 540 C CA . GLY A 1 73 ? 17.437 -46.635 12.984 1.00 90.19 73 GLY A CA 1
ATOM 541 C C . GLY A 1 73 ? 18.471 -46.442 14.093 1.00 90.19 73 GLY A C 1
ATOM 542 O O . GLY A 1 73 ? 18.212 -45.831 15.129 1.00 90.19 73 GLY A O 1
ATOM 543 N N . SER A 1 74 ? 19.680 -46.967 13.870 1.00 91.44 74 SER A N 1
ATOM 544 C CA . SER A 1 74 ? 20.795 -46.823 14.824 1.00 91.44 74 SER A CA 1
ATOM 545 C C . SER A 1 74 ? 21.396 -45.413 14.830 1.00 91.44 74 SER A C 1
ATOM 547 O O . SER A 1 74 ? 22.013 -45.010 15.813 1.00 91.44 74 SER A O 1
ATOM 549 N N . TYR A 1 75 ? 21.220 -44.661 13.738 1.00 91.19 75 TYR A N 1
ATOM 550 C CA . TYR A 1 7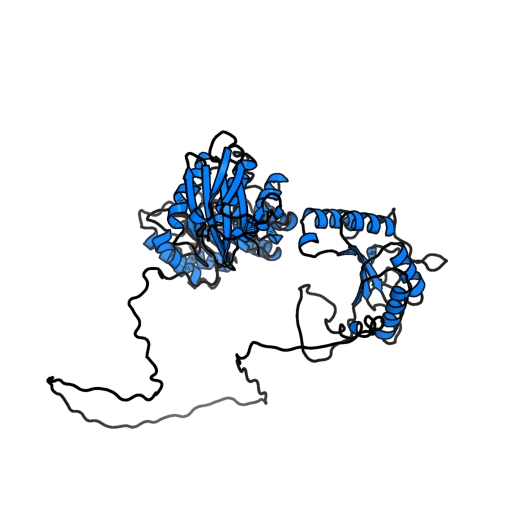5 ? 21.729 -43.300 13.557 1.00 91.19 75 TYR A CA 1
ATOM 551 C C . TYR A 1 75 ? 20.753 -42.450 12.744 1.00 91.19 75 TYR A C 1
ATOM 553 O O . TYR A 1 75 ? 20.146 -42.951 11.794 1.00 91.19 75 TYR A O 1
ATOM 561 N N . THR A 1 76 ? 20.693 -41.153 13.042 1.00 89.12 76 THR A N 1
ATOM 562 C CA . THR A 1 76 ? 19.958 -40.149 12.255 1.00 89.12 76 THR A CA 1
ATOM 563 C C . THR A 1 76 ? 20.399 -40.121 10.793 1.00 89.12 76 THR A C 1
ATOM 565 O O . THR A 1 76 ? 21.493 -40.581 10.463 1.00 89.12 76 THR A O 1
ATOM 568 N N . CYS A 1 77 ? 19.589 -39.557 9.891 1.00 83.44 77 CYS A N 1
ATOM 569 C CA . CYS A 1 77 ? 19.895 -39.530 8.453 1.00 83.44 77 CYS A CA 1
ATOM 570 C C . CYS A 1 77 ? 21.286 -38.967 8.090 1.00 83.44 77 CYS A C 1
ATOM 572 O O . CYS A 1 77 ? 21.875 -39.410 7.105 1.00 83.44 77 CYS A O 1
ATOM 574 N N . THR A 1 78 ? 21.864 -38.074 8.905 1.00 83.19 78 THR A N 1
ATOM 575 C CA . THR A 1 78 ? 23.236 -37.552 8.726 1.00 83.19 78 THR A CA 1
ATOM 576 C C . THR A 1 78 ? 24.347 -38.560 9.054 1.00 83.19 78 THR A C 1
ATOM 578 O O . THR A 1 78 ? 25.510 -38.300 8.753 1.00 83.19 78 THR A O 1
ATOM 581 N N . ARG A 1 79 ? 24.013 -39.694 9.686 1.00 85.88 79 ARG A N 1
ATOM 582 C CA . ARG A 1 79 ? 24.927 -40.679 10.300 1.00 85.88 79 ARG A CA 1
ATOM 583 C C . ARG A 1 79 ? 25.803 -40.125 11.430 1.00 85.88 79 ARG A C 1
ATOM 585 O O . ARG A 1 79 ? 26.762 -40.782 11.822 1.00 85.88 79 ARG A O 1
ATOM 592 N N . THR A 1 80 ? 25.484 -38.944 11.970 1.00 84.62 80 THR A N 1
ATOM 593 C CA . THR A 1 80 ? 26.311 -38.303 13.010 1.00 84.62 80 THR A CA 1
ATOM 594 C C . THR A 1 80 ? 25.783 -38.464 14.431 1.00 84.62 80 THR A C 1
ATOM 596 O O . THR A 1 80 ? 26.592 -38.450 15.356 1.00 84.62 80 THR A O 1
ATOM 599 N N . MET A 1 81 ? 24.470 -38.639 14.621 1.00 92.19 81 MET A N 1
ATOM 600 C CA . MET A 1 81 ? 23.837 -38.732 15.943 1.00 92.19 81 MET A CA 1
ATOM 601 C C . MET A 1 81 ? 23.143 -40.089 16.123 1.00 92.19 81 MET A C 1
ATOM 603 O O . MET A 1 81 ? 22.635 -40.633 15.139 1.00 92.19 81 MET A O 1
ATOM 607 N N . PRO A 1 82 ? 23.107 -40.655 17.344 1.00 93.69 82 PRO A N 1
ATOM 608 C CA . PRO A 1 82 ? 22.428 -41.918 17.612 1.00 93.69 82 PRO A CA 1
ATOM 609 C C . PRO A 1 82 ? 20.916 -41.799 17.377 1.00 93.69 82 PRO A C 1
ATOM 611 O O . PRO A 1 82 ? 20.283 -40.841 17.814 1.00 93.69 82 PRO A O 1
ATOM 614 N N . GLY A 1 83 ? 20.347 -42.797 16.702 1.00 92.62 83 GLY A N 1
ATOM 615 C CA . GLY A 1 83 ? 18.902 -43.001 16.597 1.00 92.62 83 GLY A CA 1
ATOM 616 C C . GLY A 1 83 ? 18.372 -43.877 17.736 1.00 92.62 83 GLY A C 1
ATOM 617 O O . GLY A 1 83 ? 19.129 -44.316 18.607 1.00 92.62 83 GLY A O 1
ATOM 618 N N . SER A 1 84 ? 17.063 -44.120 17.744 1.00 95.31 84 SER A N 1
ATOM 619 C CA . SER A 1 84 ? 16.316 -44.729 18.853 1.00 95.31 84 SER A CA 1
ATOM 620 C C . SER A 1 84 ? 16.134 -46.252 18.762 1.00 95.31 84 SER A C 1
ATOM 622 O O . SER A 1 84 ? 15.469 -46.834 19.619 1.00 95.31 84 SER A O 1
ATOM 624 N N . LEU A 1 85 ? 16.715 -46.927 17.762 1.00 93.88 85 LEU A N 1
ATOM 625 C CA . LEU A 1 85 ? 16.606 -48.383 17.598 1.00 93.88 85 LEU A CA 1
ATOM 626 C C . LEU A 1 85 ? 17.115 -49.154 18.829 1.00 93.88 85 LEU A C 1
ATOM 628 O O . LEU A 1 85 ? 18.300 -49.096 19.151 1.00 93.88 85 LEU A O 1
ATOM 632 N N . GLY A 1 86 ? 16.240 -49.933 19.470 1.00 93.56 86 GLY A N 1
ATOM 633 C CA . GLY A 1 86 ? 16.565 -50.709 20.674 1.00 93.56 86 GLY A CA 1
ATOM 634 C C . GLY A 1 86 ? 16.507 -49.905 21.977 1.00 93.56 86 GLY A C 1
ATOM 635 O O . GLY A 1 86 ? 16.611 -50.493 23.050 1.00 93.56 86 GLY A O 1
ATOM 636 N N . TYR A 1 87 ? 16.295 -48.591 21.887 1.00 96.56 87 TYR A N 1
ATOM 637 C CA . TYR A 1 87 ? 16.198 -47.656 23.008 1.00 96.56 87 TYR A CA 1
ATOM 638 C C . TYR A 1 87 ? 14.826 -46.967 23.066 1.00 96.56 87 TYR A C 1
ATOM 640 O O . TYR A 1 87 ? 14.652 -46.008 23.816 1.00 96.56 87 TYR A O 1
ATOM 648 N N . GLU A 1 88 ? 13.831 -47.439 22.301 1.00 95.62 88 GLU A N 1
ATOM 649 C CA . GLU A 1 88 ? 12.580 -46.712 22.052 1.00 95.62 88 GLU A CA 1
ATOM 650 C C . GLU A 1 88 ? 11.843 -46.324 23.353 1.00 95.62 88 GLU A C 1
ATOM 652 O O . GLU A 1 88 ? 11.343 -45.207 23.473 1.00 95.62 88 GLU A O 1
ATOM 657 N N . GLU A 1 89 ? 11.821 -47.207 24.358 1.00 95.88 89 GLU A N 1
ATOM 658 C CA . GLU A 1 89 ? 11.226 -46.923 25.674 1.00 95.88 89 GLU A CA 1
ATOM 659 C C . GLU A 1 89 ? 12.032 -45.959 26.550 1.00 95.88 89 GLU A C 1
ATOM 661 O O . GLU A 1 89 ? 11.441 -45.200 27.320 1.00 95.88 89 GLU A O 1
ATOM 666 N N . GLN A 1 90 ? 13.361 -46.009 26.476 1.00 96.62 90 GLN A N 1
ATOM 667 C CA . GLN A 1 90 ? 14.263 -45.161 27.258 1.00 96.62 90 GLN A CA 1
ATOM 668 C C . GLN A 1 90 ? 14.230 -43.732 26.705 1.00 96.62 90 GLN A C 1
ATOM 670 O O . GLN A 1 90 ? 14.034 -42.773 27.450 1.00 96.62 90 GLN A O 1
ATOM 675 N N . ASP A 1 91 ? 14.291 -43.604 25.382 1.00 97.44 91 ASP A N 1
ATOM 676 C CA . ASP A 1 91 ? 14.198 -42.335 24.669 1.00 97.44 91 ASP A CA 1
ATOM 677 C C . ASP A 1 91 ? 12.822 -41.679 24.854 1.00 97.44 91 ASP A C 1
ATOM 679 O O . ASP A 1 91 ? 12.753 -40.498 25.180 1.00 97.44 91 ASP A O 1
ATOM 683 N N . ALA A 1 92 ? 11.718 -42.430 24.749 1.00 96.38 92 ALA A N 1
ATOM 684 C CA . ALA A 1 92 ? 10.378 -41.877 24.970 1.00 96.38 92 ALA A CA 1
ATOM 685 C C . ALA A 1 92 ? 10.177 -41.331 26.399 1.00 96.38 92 ALA A C 1
ATOM 687 O O . ALA A 1 92 ? 9.583 -40.264 26.570 1.00 96.38 92 ALA A O 1
ATOM 688 N N . LYS A 1 93 ? 10.701 -42.023 27.425 1.00 96.75 93 LYS A N 1
ATOM 689 C CA . LYS A 1 93 ? 10.692 -41.549 28.825 1.00 96.75 93 LYS A CA 1
ATOM 690 C C . LYS A 1 93 ? 11.555 -40.287 28.988 1.00 96.75 93 LYS A C 1
ATOM 692 O O . LYS A 1 93 ? 11.144 -39.351 29.673 1.00 96.75 93 LYS A O 1
ATOM 697 N N . THR A 1 94 ? 12.698 -40.222 28.305 1.00 96.44 94 THR A N 1
ATOM 698 C CA . THR A 1 94 ? 13.581 -39.044 28.258 1.00 96.44 94 THR A CA 1
ATOM 699 C C . THR A 1 94 ? 12.915 -37.841 27.579 1.00 96.44 94 THR A C 1
ATOM 701 O O . THR A 1 94 ? 12.918 -36.740 28.126 1.00 96.44 94 THR A O 1
ATOM 704 N N . PHE A 1 95 ? 12.256 -38.028 26.433 1.00 96.88 95 PHE A N 1
ATOM 705 C CA . PHE A 1 95 ? 11.533 -36.954 25.742 1.00 96.88 95 PHE A CA 1
ATOM 706 C C . PHE A 1 95 ? 10.358 -36.427 26.584 1.00 96.88 95 PHE A C 1
ATOM 708 O O . PHE A 1 95 ? 10.130 -35.217 26.651 1.00 96.88 95 PHE A O 1
ATOM 715 N N . ALA A 1 96 ? 9.648 -37.315 27.287 1.00 95.06 96 ALA A N 1
ATOM 716 C CA . ALA A 1 96 ? 8.578 -36.934 28.204 1.00 95.06 96 ALA A CA 1
ATOM 717 C C . ALA A 1 96 ? 9.082 -36.138 29.420 1.00 95.06 96 ALA A C 1
ATOM 719 O O . ALA A 1 96 ? 8.472 -35.121 29.762 1.00 95.06 96 ALA A O 1
ATOM 720 N N . SER A 1 97 ? 10.198 -36.544 30.040 1.00 96.88 97 SER A N 1
ATOM 721 C CA . SER A 1 97 ? 10.783 -35.845 31.198 1.00 96.88 97 SER A CA 1
ATOM 722 C C . SER A 1 97 ? 11.424 -34.500 30.830 1.00 96.88 97 SER A C 1
ATOM 724 O O . SER A 1 97 ? 11.394 -33.562 31.630 1.00 96.88 97 SER A O 1
ATOM 726 N N . TRP A 1 98 ? 11.913 -34.356 29.594 1.00 96.88 98 TRP A N 1
ATOM 727 C CA . TRP A 1 98 ? 12.319 -33.071 29.017 1.00 96.88 98 TRP A CA 1
ATOM 728 C C . TRP A 1 98 ? 11.150 -32.179 28.587 1.00 96.88 98 TRP A C 1
ATOM 730 O O . TRP A 1 98 ? 11.385 -31.040 28.206 1.00 96.88 98 TRP A O 1
ATOM 740 N N . GLY A 1 99 ? 9.903 -32.652 28.640 1.00 96.19 99 GLY A N 1
ATOM 741 C CA . GLY A 1 99 ? 8.735 -31.841 28.294 1.00 96.19 99 GLY A CA 1
ATOM 742 C C . GLY A 1 99 ? 8.486 -31.664 26.792 1.00 96.19 99 GLY A C 1
ATOM 743 O O . GLY A 1 99 ? 7.804 -30.721 26.405 1.00 96.19 99 GLY A O 1
ATOM 744 N N . VAL A 1 100 ? 8.997 -32.556 25.942 1.00 95.88 100 VAL A N 1
ATOM 745 C CA . VAL A 1 100 ? 8.785 -32.514 24.485 1.00 95.88 100 VAL A CA 1
ATOM 746 C C . VAL A 1 100 ? 7.301 -32.698 24.132 1.00 95.88 100 VAL A C 1
ATOM 748 O O . VAL A 1 100 ? 6.609 -33.529 24.716 1.00 95.88 100 VAL A O 1
ATOM 751 N N . ASP A 1 101 ? 6.807 -31.944 23.152 1.00 94.62 101 ASP A N 1
ATOM 752 C CA . ASP A 1 101 ? 5.414 -31.959 22.681 1.00 94.62 101 ASP A CA 1
ATOM 753 C C . ASP A 1 101 ? 5.250 -32.563 21.282 1.00 94.62 101 ASP A C 1
ATOM 755 O O . ASP A 1 101 ? 4.144 -32.948 20.902 1.00 94.62 101 ASP A O 1
ATOM 759 N N . TYR A 1 102 ? 6.332 -32.630 20.504 1.00 93.50 102 TYR A N 1
ATOM 760 C CA . TYR A 1 102 ? 6.348 -33.145 19.135 1.00 93.50 102 TYR A CA 1
ATOM 761 C C . TYR A 1 102 ? 7.641 -33.918 18.842 1.00 93.50 102 TYR A C 1
ATOM 763 O O . TYR A 1 102 ? 8.732 -33.492 19.217 1.00 93.50 102 TYR A O 1
ATOM 771 N N . LEU A 1 103 ? 7.529 -35.036 18.129 1.00 92.94 103 LEU A N 1
ATOM 772 C CA . LEU A 1 103 ? 8.659 -35.812 17.627 1.00 92.94 103 LEU A CA 1
ATOM 773 C C . LEU A 1 103 ? 8.507 -36.017 16.114 1.00 92.94 103 LEU A C 1
ATOM 775 O O . LEU A 1 103 ? 7.582 -36.708 15.678 1.00 92.94 103 LEU A O 1
ATOM 779 N N . LYS A 1 104 ? 9.435 -35.455 15.325 1.00 90.69 104 LYS A N 1
ATOM 780 C CA . LYS A 1 104 ? 9.704 -35.920 13.952 1.00 90.69 104 LYS A CA 1
ATOM 781 C C . LYS A 1 104 ? 10.578 -37.168 14.052 1.00 90.69 104 LYS A C 1
ATOM 783 O O . LYS A 1 104 ? 11.593 -37.144 14.747 1.00 90.69 104 LYS A O 1
ATOM 788 N N . TYR A 1 105 ? 10.172 -38.232 13.370 1.00 90.00 105 TYR A N 1
ATOM 789 C CA . TYR A 1 105 ? 10.788 -39.547 13.476 1.00 90.00 105 TYR A CA 1
ATOM 790 C C . TYR A 1 105 ? 10.985 -40.168 12.089 1.00 90.00 105 TYR A C 1
ATOM 792 O O . TYR A 1 105 ? 10.039 -40.651 11.457 1.00 90.00 105 TYR A O 1
ATOM 800 N N . ASP A 1 106 ? 12.219 -40.116 11.595 1.00 88.56 106 ASP A N 1
ATOM 801 C CA . ASP A 1 106 ? 12.579 -40.680 10.289 1.00 88.56 106 ASP A CA 1
ATOM 802 C C . ASP A 1 106 ? 12.884 -42.191 10.417 1.00 88.56 106 ASP A C 1
ATOM 804 O O . ASP A 1 106 ? 12.752 -42.786 11.488 1.00 88.56 106 ASP A O 1
ATOM 808 N N . ASN A 1 107 ? 13.235 -42.845 9.308 1.00 86.06 107 ASN A N 1
ATOM 809 C CA . ASN A 1 107 ? 13.691 -44.242 9.265 1.00 86.06 107 ASN A CA 1
ATOM 810 C C . ASN A 1 107 ? 14.934 -44.337 8.357 1.00 86.06 107 ASN A C 1
ATOM 812 O O . ASN A 1 107 ? 14.944 -45.036 7.341 1.00 86.06 107 ASN A O 1
ATOM 816 N N . CYS A 1 108 ? 15.987 -43.593 8.685 1.00 83.81 108 CYS A N 1
ATOM 817 C CA . CYS A 1 108 ? 17.302 -43.791 8.085 1.00 83.81 108 CYS A CA 1
ATOM 818 C C . CYS A 1 108 ? 18.076 -44.881 8.844 1.00 83.81 108 CYS A C 1
ATOM 820 O O . CYS A 1 108 ? 17.657 -45.343 9.901 1.00 83.81 108 CYS A O 1
ATOM 822 N N . ASN A 1 109 ? 19.180 -45.367 8.259 1.00 84.69 109 ASN A N 1
ATOM 823 C CA . ASN A 1 109 ? 20.167 -46.275 8.886 1.00 84.69 109 ASN A CA 1
ATOM 824 C C . ASN A 1 109 ? 19.570 -47.407 9.751 1.00 84.69 109 ASN A C 1
ATOM 826 O O . ASN A 1 109 ? 20.094 -47.760 10.809 1.00 84.69 109 ASN A O 1
ATOM 830 N N . SER A 1 110 ? 18.436 -47.941 9.302 1.00 80.69 110 SER A N 1
ATOM 831 C CA . SER A 1 110 ? 17.657 -48.959 9.993 1.00 80.69 110 SER A CA 1
ATOM 832 C C . SER A 1 110 ? 18.032 -50.347 9.471 1.00 80.69 110 SER A C 1
ATOM 834 O O . SER A 1 110 ? 18.339 -50.477 8.282 1.00 80.69 110 SER A O 1
ATOM 836 N N . PRO A 1 111 ? 17.969 -51.403 10.300 1.00 77.44 111 PRO A N 1
ATOM 837 C CA . PRO A 1 111 ? 18.100 -52.772 9.816 1.00 77.44 111 PRO A CA 1
ATOM 838 C C . PRO A 1 111 ? 16.967 -53.114 8.839 1.00 77.44 111 PRO A C 1
ATOM 840 O O . PRO A 1 111 ? 15.867 -52.551 8.911 1.00 77.44 111 PRO A O 1
ATOM 843 N N . GLY A 1 112 ? 17.223 -54.076 7.948 1.00 67.38 112 GLY A N 1
ATOM 844 C CA . GLY A 1 112 ? 16.196 -54.633 7.066 1.00 67.38 112 GLY A CA 1
ATOM 845 C C . GLY A 1 112 ? 14.982 -55.122 7.865 1.00 67.38 112 GLY A C 1
ATOM 846 O O . GLY A 1 112 ? 15.133 -55.705 8.936 1.00 67.38 112 GLY A O 1
ATOM 847 N N . GLY A 1 113 ? 13.780 -54.825 7.374 1.00 69.12 113 GLY A N 1
ATOM 848 C CA . GLY A 1 113 ? 12.525 -55.004 8.113 1.00 69.12 113 GLY A CA 1
ATOM 849 C C . GLY A 1 113 ? 11.621 -53.776 7.999 1.00 69.12 113 GLY A C 1
ATOM 850 O O . GLY A 1 113 ? 12.049 -52.717 7.523 1.00 69.12 113 GLY A O 1
ATOM 851 N N . SER A 1 114 ? 10.359 -53.911 8.407 1.00 75.94 114 SER A N 1
ATOM 852 C CA . SER A 1 114 ? 9.333 -52.910 8.105 1.00 75.94 114 SER A CA 1
ATOM 853 C C . SER A 1 114 ? 9.537 -51.610 8.902 1.00 75.94 114 SER A C 1
ATOM 855 O O . SER A 1 114 ? 9.627 -51.666 10.131 1.00 75.94 114 SER A O 1
ATOM 857 N N . PRO A 1 115 ? 9.527 -50.420 8.262 1.00 77.75 115 PRO A N 1
ATOM 858 C CA . PRO A 1 115 ? 9.490 -49.139 8.978 1.00 77.75 115 PRO A CA 1
ATOM 859 C C . PRO A 1 115 ? 8.332 -49.068 9.978 1.00 77.75 115 PRO A C 1
ATOM 861 O O . PRO A 1 115 ? 8.504 -48.614 11.110 1.00 77.75 115 PRO A O 1
ATOM 864 N N . LYS A 1 116 ? 7.177 -49.639 9.602 1.00 78.38 116 LYS A N 1
ATOM 865 C CA . LYS A 1 116 ? 5.975 -49.720 10.437 1.00 78.38 116 LYS A CA 1
ATOM 866 C C . LYS A 1 116 ? 6.244 -50.340 11.810 1.00 78.38 116 LYS A C 1
ATOM 868 O O . LYS A 1 116 ? 5.711 -49.846 12.793 1.00 78.38 116 LYS A O 1
ATOM 873 N N . GLU A 1 117 ? 7.057 -51.389 11.905 1.00 81.06 117 GLU A N 1
ATOM 874 C CA . GLU A 1 117 ? 7.297 -52.088 13.177 1.00 81.06 117 GLU A CA 1
ATOM 875 C C . GLU A 1 117 ? 8.091 -51.221 14.161 1.00 81.06 117 GLU A C 1
ATOM 877 O O . GLU A 1 117 ? 7.793 -51.200 15.356 1.00 81.06 117 GLU A O 1
ATOM 882 N N . ARG A 1 118 ? 9.060 -50.446 13.660 1.00 85.00 118 ARG A N 1
ATOM 883 C CA . ARG A 1 118 ? 9.843 -49.496 14.467 1.00 85.00 118 ARG A CA 1
ATOM 884 C C . ARG A 1 118 ? 9.015 -48.263 14.848 1.00 85.00 118 ARG A C 1
ATOM 886 O O . ARG A 1 118 ? 9.099 -47.793 15.983 1.00 85.00 118 ARG A O 1
ATOM 893 N N . TYR A 1 119 ? 8.150 -47.791 13.950 1.00 88.75 119 TYR A N 1
ATOM 894 C CA . TYR A 1 119 ? 7.164 -46.751 14.257 1.00 88.75 119 TYR A CA 1
ATOM 895 C C . TYR A 1 119 ? 6.128 -47.213 15.298 1.00 88.75 119 TYR A C 1
ATOM 897 O O . TYR A 1 119 ? 5.826 -46.461 16.222 1.00 88.75 119 TYR A O 1
ATOM 905 N N . ASP A 1 120 ? 5.634 -48.453 15.216 1.00 83.81 120 ASP A N 1
ATOM 906 C CA . ASP A 1 120 ? 4.709 -49.037 16.198 1.00 83.81 120 ASP A CA 1
ATOM 907 C C . ASP A 1 120 ? 5.366 -49.180 17.584 1.00 83.81 120 ASP A C 1
ATOM 909 O O . ASP A 1 120 ? 4.703 -48.951 18.598 1.00 83.81 120 ASP A O 1
ATOM 913 N N . LYS A 1 121 ? 6.662 -49.532 17.652 1.00 88.94 121 LYS A N 1
ATOM 914 C CA . LYS A 1 121 ? 7.431 -49.552 18.910 1.00 88.94 121 LYS A CA 1
ATOM 915 C C . LYS A 1 121 ? 7.513 -48.165 19.546 1.00 88.94 121 LYS A C 1
ATOM 917 O O . LYS A 1 121 ? 7.075 -48.003 20.683 1.00 88.94 121 LYS A O 1
ATOM 922 N N . MET A 1 122 ? 8.020 -47.167 18.816 1.00 92.75 122 MET A N 1
ATOM 923 C CA . MET A 1 122 ? 8.144 -45.800 19.337 1.00 92.75 122 MET A CA 1
ATOM 924 C C . MET A 1 122 ? 6.771 -45.206 19.687 1.00 92.75 122 MET A C 1
ATOM 926 O O . MET A 1 122 ? 6.616 -44.593 20.737 1.00 92.75 122 MET A O 1
ATOM 930 N N . SER A 1 123 ? 5.728 -45.469 18.893 1.00 88.56 123 SER A N 1
ATOM 931 C CA . SER A 1 123 ? 4.365 -45.029 19.215 1.00 88.56 123 SER A CA 1
ATOM 932 C C . SER A 1 123 ? 3.857 -45.609 20.544 1.00 88.56 123 SER A C 1
ATOM 934 O O . SER A 1 123 ? 3.315 -44.863 21.361 1.00 88.56 123 SER A O 1
ATOM 936 N N . LYS A 1 124 ? 4.081 -46.905 20.815 1.00 86.06 124 LYS A N 1
ATOM 937 C CA . LYS A 1 124 ? 3.757 -47.527 22.115 1.00 86.06 124 LYS A CA 1
ATOM 938 C C . LYS A 1 124 ? 4.590 -46.941 23.257 1.00 86.06 124 LYS A C 1
ATOM 940 O O . LYS A 1 124 ? 4.041 -46.646 24.315 1.00 86.06 124 LYS A O 1
ATOM 945 N N . ALA A 1 125 ? 5.886 -46.735 23.037 1.00 91.50 125 ALA A N 1
ATOM 946 C CA . ALA A 1 125 ? 6.784 -46.140 24.020 1.00 91.50 125 ALA A CA 1
ATOM 947 C C . ALA A 1 125 ? 6.350 -44.716 24.416 1.00 91.50 125 ALA A C 1
ATOM 949 O O . ALA A 1 125 ? 6.270 -44.404 25.603 1.00 91.50 125 ALA A O 1
ATOM 950 N N . LEU A 1 126 ? 5.977 -43.878 23.441 1.00 88.38 126 LEU A N 1
ATOM 951 C CA . LEU A 1 126 ? 5.450 -42.529 23.672 1.00 88.38 126 LEU A CA 1
ATOM 952 C C . LEU A 1 126 ? 4.110 -42.551 24.419 1.00 88.38 126 LEU A C 1
ATOM 954 O O . LEU A 1 126 ? 3.931 -41.770 25.350 1.00 88.38 126 LEU A O 1
ATOM 958 N N . LEU A 1 127 ? 3.193 -43.466 24.081 1.00 85.75 127 LEU A N 1
ATOM 959 C CA . LEU A 1 127 ? 1.932 -43.643 24.819 1.00 85.75 127 LEU A CA 1
ATOM 960 C C . LEU A 1 127 ? 2.168 -44.037 26.289 1.00 85.75 127 LEU A C 1
ATOM 962 O O . LEU A 1 127 ? 1.470 -43.543 27.173 1.00 85.75 127 LEU A O 1
ATOM 966 N N . ASN A 1 128 ? 3.178 -44.869 26.550 1.00 87.38 128 ASN A N 1
ATOM 967 C CA . ASN A 1 128 ? 3.562 -45.313 27.893 1.00 87.38 128 ASN A CA 1
ATOM 968 C C . ASN A 1 128 ? 4.452 -44.303 28.651 1.00 87.38 128 ASN A C 1
ATOM 970 O O . ASN A 1 128 ? 4.735 -44.508 29.829 1.00 87.38 128 ASN A O 1
ATOM 974 N N . SER A 1 129 ? 4.895 -43.214 28.011 1.00 90.31 129 SER A N 1
ATOM 975 C CA . SER A 1 129 ? 5.844 -42.243 28.587 1.00 90.31 129 SER A CA 1
ATOM 976 C C . SER A 1 129 ? 5.251 -41.319 29.663 1.00 90.31 129 SER A C 1
ATOM 978 O O . SER A 1 129 ? 5.985 -40.609 30.346 1.00 90.31 129 SER A O 1
ATOM 980 N N . GLY A 1 130 ? 3.921 -41.277 29.786 1.00 84.62 130 GLY A N 1
ATOM 981 C CA . GLY A 1 130 ? 3.198 -40.357 30.670 1.00 84.62 130 GLY A CA 1
ATOM 982 C C . GLY A 1 130 ? 2.962 -38.952 30.094 1.00 84.62 130 GLY A C 1
ATOM 983 O O . GLY A 1 130 ? 2.093 -38.241 30.602 1.00 84.62 130 GLY A O 1
ATOM 984 N N . ARG A 1 131 ? 3.644 -38.552 29.006 1.00 89.44 131 ARG A N 1
ATOM 985 C CA . ARG A 1 131 ? 3.389 -37.286 28.292 1.00 89.44 131 ARG A CA 1
ATOM 986 C C . ARG A 1 131 ? 2.694 -37.536 26.951 1.00 89.44 131 ARG A C 1
ATOM 988 O O . ARG A 1 131 ? 3.008 -38.477 26.230 1.00 89.44 131 ARG A O 1
ATOM 995 N N . LYS A 1 132 ? 1.757 -36.658 26.580 1.00 86.56 132 LYS A N 1
ATOM 996 C CA . LYS A 1 132 ? 1.163 -36.648 25.233 1.00 86.56 132 LYS A CA 1
ATOM 997 C C . LYS A 1 132 ? 2.112 -35.946 24.264 1.00 86.56 132 LYS A C 1
ATOM 999 O O . LYS A 1 132 ? 2.122 -34.721 24.214 1.00 86.56 132 LYS A O 1
ATOM 1004 N N . ILE A 1 133 ? 2.875 -36.723 23.503 1.00 89.19 133 ILE A N 1
ATOM 1005 C CA . ILE A 1 133 ? 3.784 -36.224 22.464 1.00 89.19 133 ILE A CA 1
ATOM 1006 C C . ILE A 1 133 ? 3.150 -36.483 21.092 1.00 89.19 133 ILE A C 1
ATOM 1008 O O . ILE A 1 133 ? 2.723 -37.603 20.804 1.00 89.19 133 ILE A O 1
ATOM 1012 N N . PHE A 1 134 ? 3.057 -35.458 20.242 1.00 87.81 134 PHE A N 1
ATOM 1013 C CA . PHE A 1 134 ? 2.612 -35.608 18.858 1.00 87.81 134 PHE A CA 1
ATOM 1014 C C . PHE A 1 134 ? 3.690 -36.348 18.058 1.00 87.81 134 PHE A C 1
ATOM 1016 O O . PHE A 1 134 ? 4.833 -35.905 17.995 1.00 87.81 134 PHE A O 1
ATOM 1023 N N . PHE A 1 135 ? 3.330 -37.467 17.435 1.00 88.94 135 PHE A N 1
ATOM 1024 C CA . PHE A 1 135 ? 4.271 -38.340 16.737 1.00 88.94 135 PHE A CA 1
ATOM 1025 C C . PHE A 1 135 ? 4.087 -38.232 15.221 1.00 88.94 135 PHE A C 1
ATOM 1027 O O . PHE A 1 135 ? 3.005 -38.518 14.710 1.00 88.94 135 PHE A O 1
ATOM 1034 N N . SER A 1 136 ? 5.140 -37.812 14.518 1.00 84.38 136 SER A N 1
ATOM 1035 C CA . SER A 1 136 ? 5.154 -37.579 13.072 1.00 84.38 136 SER A CA 1
ATOM 1036 C C . SER A 1 136 ? 6.235 -38.440 12.420 1.00 84.38 136 SER A C 1
ATOM 1038 O O . SER A 1 136 ? 7.406 -38.330 12.780 1.00 84.38 136 SER A O 1
ATOM 1040 N N . VAL A 1 137 ? 5.850 -39.309 11.481 1.00 82.62 137 VAL A N 1
ATOM 1041 C CA . VAL A 1 137 ? 6.749 -40.299 10.861 1.00 82.62 137 VAL A CA 1
ATOM 1042 C C . VAL A 1 137 ? 7.084 -39.946 9.413 1.00 82.62 137 VAL A C 1
ATOM 1044 O O . VAL A 1 137 ? 6.195 -39.604 8.633 1.00 82.62 137 VAL A O 1
ATOM 1047 N N . CYS A 1 138 ? 8.362 -40.051 9.049 1.00 66.75 138 CYS A N 1
ATOM 1048 C CA . CYS A 1 138 ? 8.882 -39.691 7.727 1.00 66.75 138 CYS A CA 1
ATOM 1049 C C . CYS A 1 138 ? 9.452 -40.936 7.026 1.00 66.75 138 CYS A C 1
ATOM 1051 O O . CYS A 1 138 ? 10.566 -41.378 7.321 1.00 66.75 138 CYS A O 1
ATOM 1053 N N . ASP A 1 139 ? 8.677 -41.500 6.096 1.00 62.44 139 ASP A N 1
ATOM 1054 C CA . ASP A 1 139 ? 9.064 -42.654 5.277 1.00 62.44 139 ASP A CA 1
ATOM 1055 C C . ASP A 1 139 ? 9.239 -42.222 3.812 1.00 62.44 139 ASP A C 1
ATOM 1057 O O . ASP A 1 139 ? 8.406 -41.516 3.235 1.00 62.44 139 ASP A O 1
ATOM 1061 N N . TRP A 1 140 ? 10.341 -42.655 3.208 1.00 50.03 140 TRP A N 1
ATOM 1062 C CA . TRP A 1 140 ? 10.718 -42.345 1.829 1.00 50.03 140 TRP A CA 1
ATOM 1063 C C . TRP A 1 140 ? 10.313 -43.450 0.837 1.00 50.03 140 TRP A C 1
ATOM 1065 O O . TRP A 1 140 ? 10.403 -43.247 -0.372 1.00 50.03 140 TRP A O 1
ATOM 1075 N N . SER A 1 141 ? 9.863 -44.613 1.324 1.00 43.81 141 SER A N 1
ATOM 1076 C CA . SER A 1 141 ? 9.713 -45.846 0.534 1.00 43.81 141 SER A CA 1
ATOM 1077 C C . SER A 1 141 ? 8.318 -46.095 -0.070 1.00 43.81 141 SER A C 1
ATOM 1079 O O . SER A 1 141 ? 8.151 -47.012 -0.875 1.00 43.81 141 SER A O 1
ATOM 1081 N N . VAL A 1 142 ? 7.301 -45.294 0.275 1.00 42.06 142 VAL A N 1
ATOM 1082 C CA . VAL A 1 142 ? 5.889 -45.605 -0.038 1.00 42.06 142 VAL A CA 1
ATOM 1083 C C . VAL A 1 142 ? 5.378 -44.879 -1.294 1.00 42.06 142 VAL A C 1
ATOM 1085 O O . VAL A 1 142 ? 4.852 -43.767 -1.228 1.00 42.06 142 VAL A O 1
ATOM 1088 N N . ALA A 1 143 ? 5.462 -45.546 -2.449 1.00 33.44 143 ALA A N 1
ATOM 1089 C CA . ALA A 1 143 ? 4.989 -45.038 -3.744 1.00 33.44 143 ALA A CA 1
ATOM 1090 C C . ALA A 1 143 ? 3.814 -45.859 -4.331 1.00 33.44 143 ALA A C 1
ATOM 1092 O O . ALA A 1 143 ? 3.982 -46.580 -5.309 1.00 33.44 143 ALA A O 1
ATOM 1093 N N . TYR A 1 144 ? 2.605 -45.728 -3.762 1.00 27.92 144 TYR A N 1
ATOM 1094 C CA . TYR A 1 144 ? 1.367 -46.341 -4.295 1.00 27.92 144 TYR A CA 1
ATOM 1095 C C . TYR A 1 144 ? 0.147 -45.391 -4.273 1.00 27.92 144 TYR A C 1
ATOM 1097 O O . TYR A 1 144 ? 0.237 -44.244 -3.830 1.00 27.92 144 TYR A O 1
ATOM 1105 N N . SER A 1 145 ? -0.983 -45.823 -4.845 1.00 28.56 145 SER A N 1
ATOM 1106 C CA . SER A 1 145 ? -2.153 -45.004 -5.221 1.00 28.56 145 SER A CA 1
ATOM 1107 C C . SER A 1 145 ? -3.435 -45.396 -4.436 1.00 28.56 145 SER A C 1
ATOM 1109 O O . SER A 1 145 ? -3.413 -46.353 -3.671 1.00 28.56 145 SER A O 1
ATOM 1111 N N . ASN A 1 146 ? -4.581 -44.700 -4.516 1.00 26.50 146 ASN A N 1
ATOM 1112 C CA . ASN A 1 146 ? -4.923 -43.539 -5.354 1.00 26.50 146 ASN A CA 1
ATOM 1113 C C . ASN A 1 146 ? -5.539 -42.359 -4.520 1.00 26.50 146 ASN A C 1
ATOM 1115 O O . ASN A 1 146 ? -4.816 -41.952 -3.608 1.00 26.50 146 ASN A O 1
ATOM 1119 N N . PRO A 1 147 ? -6.739 -41.745 -4.735 1.00 37.88 147 PRO A N 1
ATOM 1120 C CA . PRO A 1 147 ? -7.059 -40.442 -4.118 1.00 37.88 147 PRO A CA 1
ATOM 1121 C C . PRO A 1 147 ? -8.065 -40.491 -2.944 1.00 37.88 147 PRO A C 1
ATOM 1123 O O . PRO A 1 147 ? -8.885 -41.400 -2.867 1.00 37.88 147 PRO A O 1
ATOM 1126 N N . PHE A 1 148 ? -8.040 -39.468 -2.072 1.00 22.95 148 PHE A N 1
ATOM 1127 C CA . PHE A 1 148 ? -9.195 -38.642 -1.632 1.00 22.95 148 PHE A CA 1
ATOM 1128 C C . PHE A 1 148 ? -8.850 -37.791 -0.387 1.00 22.95 148 PHE A C 1
ATOM 1130 O O . PHE A 1 148 ? -8.378 -38.339 0.613 1.00 22.95 148 PHE A O 1
ATOM 1137 N N . LEU A 1 149 ? -9.260 -36.509 -0.431 1.00 27.39 149 LEU A N 1
ATOM 1138 C CA . LEU A 1 149 ? -9.170 -35.444 0.599 1.00 27.39 149 LEU A CA 1
ATOM 1139 C C . LEU A 1 149 ? -7.797 -34.740 0.727 1.00 27.39 149 LEU A C 1
ATOM 1141 O O . LEU A 1 149 ? -6.787 -35.251 0.256 1.00 27.39 149 LEU A O 1
ATOM 1145 N N . VAL A 1 150 ? -7.823 -33.487 1.212 1.00 23.23 150 VAL A N 1
ATOM 1146 C CA . VAL A 1 150 ? -6.869 -32.399 0.875 1.00 23.23 150 VAL A CA 1
ATOM 1147 C C . VAL A 1 150 ? -6.625 -31.474 2.089 1.00 23.23 150 VAL A C 1
ATOM 1149 O O . VAL A 1 150 ? -7.441 -31.478 3.009 1.00 23.23 150 VAL A O 1
ATOM 1152 N N . PHE A 1 151 ? -5.582 -30.630 1.991 1.00 24.83 151 PHE A N 1
ATOM 1153 C CA . PHE A 1 151 ? -5.168 -29.491 2.845 1.00 24.83 151 PHE A CA 1
ATOM 1154 C C . PHE A 1 151 ? -4.240 -29.832 4.034 1.00 24.83 151 PHE A C 1
ATOM 1156 O O . PHE A 1 151 ? -4.530 -30.769 4.766 1.00 24.83 151 PHE A O 1
ATOM 1163 N N . ILE A 1 152 ? -3.178 -29.066 4.363 1.00 28.11 152 ILE A N 1
ATOM 1164 C CA . ILE A 1 152 ? -2.267 -28.126 3.634 1.00 28.11 152 ILE A CA 1
ATOM 1165 C C . ILE A 1 152 ? -1.046 -27.868 4.594 1.00 28.11 152 ILE A C 1
ATOM 1167 O O . ILE A 1 152 ? -1.196 -28.122 5.785 1.00 28.11 152 ILE A O 1
ATOM 1171 N N . HIS A 1 153 ? 0.184 -27.440 4.249 1.00 27.39 153 HIS A N 1
ATOM 1172 C CA . HIS A 1 153 ? 0.704 -26.674 3.105 1.00 27.39 153 HIS A CA 1
ATOM 1173 C C . HIS A 1 153 ? 2.174 -26.982 2.707 1.00 27.39 153 HIS A C 1
ATOM 1175 O O . HIS A 1 153 ? 2.844 -27.837 3.272 1.00 27.39 153 HIS A O 1
ATOM 1181 N N . ASN A 1 154 ? 2.648 -26.214 1.721 1.00 26.16 154 ASN A N 1
ATOM 1182 C CA . ASN A 1 154 ? 3.970 -26.134 1.098 1.00 26.16 154 ASN A CA 1
ATOM 1183 C C . ASN A 1 154 ? 5.221 -26.255 1.998 1.00 26.16 154 ASN A C 1
ATOM 1185 O O . ASN A 1 154 ? 5.572 -25.337 2.736 1.00 26.16 154 ASN A O 1
ATOM 1189 N N . GLY A 1 155 ? 6.021 -27.280 1.701 1.00 25.22 155 GLY A N 1
ATOM 1190 C CA . GLY A 1 155 ? 7.485 -27.222 1.686 1.00 25.22 155 GLY A CA 1
ATOM 1191 C C . GLY A 1 155 ? 7.990 -28.191 0.614 1.00 25.22 155 GLY A C 1
ATOM 1192 O O . GLY A 1 155 ? 7.708 -29.385 0.701 1.00 25.22 155 GLY A O 1
ATOM 1193 N N . ARG A 1 156 ? 8.660 -27.714 -0.446 1.00 25.22 156 ARG A N 1
ATOM 1194 C CA . ARG A 1 156 ? 9.225 -28.629 -1.458 1.00 25.22 156 ARG A CA 1
ATOM 1195 C C . ARG A 1 156 ? 10.498 -29.267 -0.903 1.00 25.22 156 ARG A C 1
ATOM 1197 O O . ARG A 1 156 ? 11.366 -28.554 -0.417 1.00 25.22 156 ARG A O 1
ATOM 1204 N N . HIS A 1 157 ? 10.594 -30.587 -1.074 1.00 30.25 157 HIS A N 1
ATOM 1205 C CA . HIS A 1 157 ? 11.642 -31.483 -0.566 1.00 30.25 157 HIS A CA 1
ATOM 1206 C C . HIS A 1 157 ? 11.623 -31.672 0.974 1.00 30.25 157 HIS A C 1
ATOM 1208 O O . HIS A 1 157 ? 11.861 -30.728 1.715 1.00 30.25 157 HIS A O 1
ATOM 1214 N N . SER A 1 158 ? 11.389 -32.865 1.540 1.00 29.44 158 SER A N 1
ATOM 1215 C CA . SER A 1 158 ? 10.864 -34.123 0.962 1.00 29.44 158 SER A CA 1
ATOM 1216 C C . SER A 1 158 ? 10.576 -35.169 2.056 1.00 29.44 158 SER A C 1
ATOM 1218 O O . SER A 1 158 ? 11.503 -35.620 2.715 1.00 29.44 158 SER A O 1
ATOM 1220 N N . CYS A 1 159 ? 9.320 -35.611 2.158 1.00 34.19 159 CYS A N 1
ATOM 1221 C CA . CYS A 1 159 ? 8.862 -36.948 2.581 1.00 34.19 159 CYS A CA 1
ATOM 1222 C C . CYS A 1 159 ? 7.522 -37.181 1.856 1.00 34.19 159 CYS A C 1
ATOM 1224 O O . CYS A 1 159 ? 6.803 -36.211 1.608 1.00 34.19 159 CYS A O 1
ATOM 1226 N N . ASN A 1 160 ? 7.186 -38.413 1.454 1.00 33.66 160 ASN A N 1
ATOM 1227 C CA . ASN A 1 160 ? 6.015 -38.633 0.591 1.00 33.66 160 ASN A CA 1
ATOM 1228 C C . ASN A 1 160 ? 4.698 -38.747 1.383 1.00 33.66 160 ASN A C 1
ATOM 1230 O O . ASN A 1 160 ? 4.564 -39.505 2.341 1.00 33.66 160 ASN A O 1
ATOM 1234 N N . ASP A 1 161 ? 3.704 -37.979 0.941 1.00 42.00 161 ASP A N 1
ATOM 1235 C CA . ASP A 1 161 ? 2.567 -37.523 1.748 1.00 42.00 161 ASP A CA 1
ATOM 1236 C C . ASP A 1 161 ? 1.378 -38.513 1.760 1.00 42.00 161 ASP A C 1
ATOM 1238 O O . ASP A 1 161 ? 0.324 -38.249 1.178 1.00 42.00 161 ASP A O 1
ATOM 1242 N N . LYS A 1 162 ? 1.573 -39.734 2.305 1.00 34.78 162 LYS A N 1
ATOM 1243 C CA . LYS A 1 162 ? 0.604 -40.850 2.120 1.00 34.78 162 LYS A CA 1
ATOM 1244 C C . LYS A 1 162 ? 0.246 -41.751 3.316 1.00 34.78 162 LYS A C 1
ATOM 1246 O O . LYS A 1 162 ? -0.621 -42.610 3.154 1.00 34.78 162 LYS A O 1
ATOM 1251 N N . THR A 1 163 ? 0.794 -41.561 4.521 1.00 37.91 163 THR A N 1
ATOM 1252 C CA . THR A 1 163 ? 0.696 -42.581 5.604 1.00 37.91 163 THR A CA 1
ATOM 1253 C C . THR A 1 163 ? -0.160 -42.174 6.825 1.00 37.91 163 THR A C 1
ATOM 1255 O O . THR A 1 163 ? 0.076 -42.632 7.938 1.00 37.91 163 THR A O 1
ATOM 1258 N N . TYR A 1 164 ? -1.206 -41.349 6.655 1.00 35.09 164 TYR A N 1
ATOM 1259 C CA . TYR A 1 164 ? -1.955 -40.746 7.785 1.00 35.09 164 TYR A CA 1
ATOM 1260 C C . TYR A 1 164 ? -3.391 -41.267 8.046 1.00 35.09 164 TYR A C 1
ATOM 1262 O O . TYR A 1 164 ? -4.268 -40.516 8.470 1.00 35.09 164 TYR A O 1
ATOM 1270 N N . LYS A 1 165 ? -3.670 -42.565 7.823 1.00 31.67 165 LYS A N 1
ATOM 1271 C CA . LYS A 1 165 ? -5.026 -43.157 8.004 1.00 31.67 165 LYS A CA 1
ATOM 1272 C C . LYS A 1 165 ? -5.189 -44.244 9.085 1.00 31.67 165 LYS A C 1
ATOM 1274 O O . LYS A 1 165 ? -6.282 -44.794 9.202 1.00 31.67 165 LYS A O 1
ATOM 1279 N N . TYR A 1 166 ? -4.170 -44.537 9.906 1.00 31.48 166 TYR A N 1
ATOM 1280 C CA . TYR A 1 166 ? -4.248 -45.624 10.908 1.00 31.48 166 TYR A CA 1
ATOM 1281 C C . TYR A 1 166 ? -4.490 -45.171 12.366 1.00 31.48 166 TYR A C 1
ATOM 1283 O O . TYR A 1 166 ? -5.328 -45.748 13.060 1.00 31.48 166 TYR A O 1
ATOM 1291 N N . ILE A 1 167 ? -3.822 -44.106 12.833 1.00 32.31 167 ILE A N 1
ATOM 1292 C CA . ILE A 1 167 ? -3.760 -43.725 14.268 1.00 32.31 167 ILE A CA 1
ATOM 1293 C C . ILE A 1 167 ? -5.145 -43.394 14.877 1.00 32.31 167 ILE A C 1
ATOM 1295 O O . ILE A 1 167 ? -5.394 -43.637 16.060 1.00 32.31 167 ILE A O 1
ATOM 1299 N N . SER A 1 168 ? -6.101 -42.932 14.063 1.00 26.86 168 SER A N 1
ATOM 1300 C CA . SER A 1 168 ? -7.469 -42.588 14.493 1.00 26.86 168 SER A CA 1
ATOM 1301 C C . SER A 1 168 ? -8.277 -43.765 15.085 1.00 26.86 168 SER A C 1
ATOM 1303 O O . SER A 1 168 ? -9.274 -43.531 15.768 1.00 26.86 168 SER A O 1
ATOM 1305 N N . ARG A 1 169 ? -7.851 -45.026 14.895 1.00 28.73 169 ARG A N 1
ATOM 1306 C CA . ARG A 1 169 ? -8.553 -46.222 15.411 1.00 28.73 169 ARG A CA 1
ATOM 1307 C C . ARG A 1 169 ? -8.125 -46.712 16.803 1.00 28.73 169 ARG A C 1
ATOM 1309 O O . ARG A 1 169 ? -8.674 -47.708 17.266 1.00 28.73 169 ARG A O 1
ATOM 1316 N N . HIS A 1 170 ? -7.192 -46.049 17.491 1.00 28.78 170 HIS A N 1
ATOM 1317 C CA . HIS A 1 170 ? -6.827 -46.409 18.878 1.00 28.78 170 HIS A CA 1
ATOM 1318 C C . HIS A 1 170 ? -7.136 -45.328 19.929 1.00 28.78 170 HIS A C 1
ATOM 1320 O O . HIS A 1 170 ? -7.235 -45.645 21.110 1.00 28.78 170 HIS A O 1
ATOM 1326 N N . PHE A 1 171 ? -7.424 -44.087 19.524 1.00 30.36 171 PHE A N 1
ATOM 1327 C CA . PHE A 1 171 ? -7.767 -42.997 20.453 1.00 30.36 171 PHE A CA 1
ATOM 1328 C C . PHE A 1 171 ? -9.250 -42.924 20.878 1.00 30.36 171 PHE A C 1
ATOM 1330 O O . PHE A 1 171 ? -9.634 -42.015 21.608 1.00 30.36 171 PHE A O 1
ATOM 1337 N N . THR A 1 172 ? -10.094 -43.875 20.464 1.00 28.09 172 THR A N 1
ATOM 1338 C CA . THR A 1 172 ? -11.549 -43.887 20.738 1.00 28.09 172 THR A CA 1
ATOM 1339 C C . THR A 1 172 ? -12.040 -45.091 21.556 1.00 28.09 172 THR A C 1
ATOM 1341 O O . THR A 1 172 ? -13.244 -45.275 21.712 1.00 28.09 172 THR A O 1
ATOM 1344 N N . SER A 1 173 ? -11.133 -45.877 22.152 1.00 27.69 173 SER A N 1
ATOM 1345 C CA . SER A 1 173 ? -11.490 -47.057 22.968 1.00 27.69 173 SER A CA 1
ATOM 1346 C C . SER A 1 173 ? -12.009 -46.731 24.385 1.00 27.69 173 SER A C 1
ATOM 1348 O O . SER A 1 173 ? -12.471 -47.618 25.095 1.00 27.69 173 SER A O 1
ATOM 1350 N N . VAL A 1 174 ? -11.966 -45.464 24.827 1.00 30.19 174 VAL A N 1
ATOM 1351 C CA . VAL A 1 174 ? -12.349 -45.063 26.199 1.00 30.19 174 VAL A CA 1
ATOM 1352 C C . VAL A 1 174 ? -13.384 -43.931 26.196 1.00 30.19 174 VAL A C 1
ATOM 1354 O O . VAL A 1 174 ? -13.080 -42.802 26.576 1.00 30.19 174 VAL A O 1
ATOM 1357 N N . ARG A 1 175 ? -14.610 -44.249 25.746 1.00 30.03 175 ARG A N 1
ATOM 1358 C CA . ARG A 1 175 ? -15.920 -43.738 26.239 1.00 30.03 175 ARG A CA 1
ATOM 1359 C C . ARG A 1 175 ? -17.060 -44.127 25.283 1.00 30.03 175 ARG A C 1
ATOM 1361 O O . ARG A 1 175 ? -17.372 -43.401 24.343 1.00 30.03 175 ARG A O 1
ATOM 1368 N N . ARG A 1 176 ? -17.746 -45.241 25.570 1.00 26.22 176 ARG A N 1
ATOM 1369 C CA . ARG A 1 176 ? -19.098 -45.526 25.051 1.00 26.22 176 ARG A CA 1
ATOM 1370 C C . ARG A 1 176 ? -19.954 -46.254 26.091 1.00 26.22 176 ARG A C 1
ATOM 1372 O O . ARG A 1 176 ? -19.988 -47.476 26.146 1.00 26.22 176 ARG A O 1
ATOM 1379 N N . ALA A 1 177 ? -20.680 -45.468 26.876 1.00 26.42 177 ALA A N 1
ATOM 1380 C CA . ALA A 1 177 ? -21.871 -45.873 27.613 1.00 26.42 177 ALA A CA 1
ATOM 1381 C C . ALA A 1 177 ? -22.786 -44.637 27.679 1.00 26.42 177 ALA A C 1
ATOM 1383 O O . ALA A 1 177 ? -22.329 -43.579 28.104 1.00 26.42 177 ALA A O 1
ATOM 1384 N N . GLY A 1 178 ? -24.028 -44.740 27.196 1.00 25.45 178 GLY A N 1
ATOM 1385 C CA . GLY A 1 178 ? -24.960 -43.603 27.098 1.00 25.45 178 GLY A CA 1
ATOM 1386 C C . GLY A 1 178 ? -25.622 -43.459 25.720 1.00 25.45 178 GLY A C 1
ATOM 1387 O O . GLY A 1 178 ? -24.952 -43.310 24.702 1.00 25.45 178 GLY A O 1
ATOM 1388 N N . ARG A 1 179 ? -26.956 -43.534 25.716 1.00 27.69 179 ARG A N 1
ATOM 1389 C CA . ARG A 1 179 ? -27.902 -43.369 24.587 1.00 27.69 179 ARG A CA 1
ATOM 1390 C C . ARG A 1 179 ? -28.239 -41.867 24.383 1.00 27.69 179 ARG A C 1
ATOM 1392 O O . ARG A 1 179 ? -28.037 -41.117 25.328 1.00 27.69 179 ARG A O 1
ATOM 1399 N N . ALA A 1 180 ? -28.837 -41.363 23.291 1.00 24.95 180 ALA A N 1
ATOM 1400 C CA . ALA A 1 180 ? -28.950 -41.792 21.880 1.00 24.95 180 ALA A CA 1
ATOM 1401 C C . ALA A 1 180 ? -29.693 -40.712 21.031 1.00 24.95 180 ALA A C 1
ATOM 1403 O O . ALA A 1 180 ? -30.625 -40.119 21.556 1.00 24.95 180 ALA A O 1
ATOM 1404 N N . LEU A 1 181 ? -29.373 -40.607 19.720 1.00 22.50 181 LEU A N 1
ATOM 1405 C CA . LEU A 1 181 ? -30.213 -40.101 18.589 1.00 22.50 181 LEU A CA 1
ATOM 1406 C C . LEU A 1 181 ? -30.749 -38.635 18.614 1.00 22.50 181 LEU A C 1
ATOM 1408 O O . LEU A 1 181 ? -30.747 -38.014 19.671 1.00 22.50 181 LEU A O 1
ATOM 1412 N N . PRO A 1 182 ? -31.260 -38.069 17.483 1.00 30.19 182 PRO A N 1
ATOM 1413 C CA . PRO A 1 182 ? -31.208 -38.474 16.061 1.00 30.19 182 PRO A CA 1
ATOM 1414 C C . PRO A 1 182 ? -30.491 -37.429 15.144 1.00 30.19 182 PRO A C 1
ATOM 1416 O O . PRO A 1 182 ? -29.713 -36.610 15.622 1.00 30.19 182 PRO A O 1
ATOM 1419 N N . VAL A 1 183 ? -30.692 -37.492 13.814 1.00 25.88 183 VAL A N 1
ATOM 1420 C CA . VAL A 1 183 ? -29.989 -36.723 12.747 1.00 25.88 183 VAL A CA 1
ATOM 1421 C C . VAL A 1 183 ? -30.984 -36.296 11.640 1.00 25.88 183 VAL A C 1
ATOM 1423 O O . VAL A 1 183 ? -32.018 -36.954 11.541 1.00 25.88 183 VAL A O 1
ATOM 1426 N N . LEU A 1 184 ? -30.631 -35.295 10.793 1.00 25.30 184 LEU A N 1
ATOM 1427 C CA . LEU A 1 184 ? -31.020 -35.011 9.367 1.00 25.30 184 LEU A CA 1
ATOM 1428 C C . LEU A 1 184 ? -31.424 -33.513 9.119 1.00 25.30 184 LEU A C 1
ATOM 1430 O O . LEU A 1 184 ? -31.706 -32.824 10.093 1.00 25.30 184 LEU A O 1
ATOM 1434 N N . PRO A 1 185 ? -31.492 -32.980 7.866 1.00 34.41 185 PRO A N 1
ATOM 1435 C CA . PRO A 1 185 ? -30.399 -32.884 6.871 1.00 34.41 185 PRO A CA 1
ATOM 1436 C C . PRO A 1 185 ? -30.410 -31.562 6.021 1.00 34.41 185 PRO A C 1
ATOM 1438 O O . PRO A 1 185 ? -31.129 -30.617 6.330 1.00 34.41 185 PRO A O 1
ATOM 1441 N N . SER A 1 186 ? -29.720 -31.575 4.859 1.00 24.03 186 SER A N 1
ATOM 1442 C CA . SER A 1 186 ? -29.764 -30.611 3.718 1.00 24.03 186 SER A CA 1
ATOM 1443 C C . SER A 1 186 ? -28.978 -29.293 3.888 1.00 24.03 186 SER A C 1
ATOM 1445 O O . SER A 1 186 ? -28.715 -28.890 5.012 1.00 24.03 186 SER A O 1
ATOM 1447 N N . PHE A 1 187 ? -28.511 -28.578 2.849 1.00 22.50 187 PHE A N 1
ATOM 1448 C CA . PHE A 1 187 ? -28.407 -28.798 1.381 1.00 22.50 187 PHE A CA 1
ATOM 1449 C C . PHE A 1 187 ? -26.896 -28.815 0.985 1.00 22.50 187 PHE A C 1
ATOM 1451 O O . PHE A 1 187 ? -26.052 -28.478 1.805 1.00 22.50 187 PHE A O 1
ATOM 1458 N N . LEU A 1 188 ? -26.427 -29.270 -0.186 1.00 24.09 188 LEU A N 1
ATOM 1459 C CA . LEU A 1 188 ? -26.609 -28.692 -1.531 1.00 24.09 188 LEU A CA 1
ATOM 1460 C C . LEU A 1 188 ? -26.213 -29.686 -2.641 1.00 24.09 188 LEU A C 1
ATOM 1462 O O . LEU A 1 188 ? -25.488 -30.652 -2.406 1.00 24.09 188 LEU A O 1
ATOM 1466 N N . SER A 1 189 ? -26.650 -29.411 -3.872 1.00 24.45 189 SER A N 1
ATOM 1467 C CA . SER A 1 189 ? -26.406 -30.246 -5.051 1.00 24.45 189 SER A CA 1
ATOM 1468 C C . SER A 1 189 ? -25.941 -29.438 -6.272 1.00 24.45 189 SER A C 1
ATOM 1470 O O . SER A 1 189 ? -26.323 -28.292 -6.464 1.00 24.45 189 SER A O 1
ATOM 1472 N N . HIS A 1 190 ? -25.164 -30.112 -7.130 1.00 24.00 190 HIS A N 1
ATOM 1473 C CA . HIS A 1 190 ? -24.858 -29.765 -8.528 1.00 24.00 190 HIS A CA 1
ATOM 1474 C C . HIS A 1 190 ? -23.968 -28.538 -8.817 1.00 24.00 190 HIS A C 1
ATOM 1476 O O . HIS A 1 190 ? -24.430 -27.409 -8.915 1.00 24.00 190 HIS A O 1
ATOM 1482 N N . LEU A 1 191 ? -22.752 -28.830 -9.290 1.00 22.45 191 LEU A N 1
ATOM 1483 C CA . LEU A 1 191 ? -22.418 -28.566 -10.697 1.00 22.45 191 LEU A CA 1
ATOM 1484 C C . LEU A 1 191 ? -21.374 -29.586 -11.184 1.00 22.45 191 LEU A C 1
ATOM 1486 O O . LEU A 1 191 ? -20.449 -29.936 -10.456 1.00 22.45 191 LEU A O 1
ATOM 1490 N N . ARG A 1 192 ? -21.556 -30.121 -12.397 1.00 22.88 192 ARG A N 1
ATOM 1491 C CA . ARG A 1 192 ? -20.613 -31.047 -13.049 1.00 22.88 192 ARG A CA 1
ATOM 1492 C C . ARG A 1 192 ? -19.929 -30.322 -14.202 1.00 22.88 192 ARG A C 1
ATOM 1494 O O . ARG A 1 192 ? -20.622 -29.830 -15.085 1.00 22.88 192 ARG A O 1
ATOM 1501 N N . VAL A 1 193 ? -18.602 -30.385 -14.265 1.00 23.39 193 VAL A N 1
ATOM 1502 C CA . VAL A 1 193 ? -17.844 -30.158 -15.504 1.00 23.39 193 VAL A CA 1
ATOM 1503 C C . VAL A 1 193 ? -17.167 -31.475 -15.870 1.00 23.39 193 VAL A C 1
ATOM 1505 O O . VAL A 1 193 ? -16.485 -32.076 -15.043 1.00 23.39 193 VAL A O 1
ATOM 1508 N N . ARG A 1 194 ? -17.401 -31.961 -17.093 1.00 21.52 194 ARG A N 1
ATOM 1509 C CA . ARG A 1 194 ? -16.699 -33.125 -17.645 1.00 21.52 194 ARG A CA 1
ATOM 1510 C C . ARG A 1 194 ? -15.405 -32.657 -18.303 1.00 21.52 194 ARG A C 1
ATOM 1512 O O . ARG A 1 194 ? -15.461 -31.812 -19.187 1.00 21.52 194 ARG A O 1
ATOM 1519 N N . TRP A 1 195 ? -14.303 -33.320 -17.977 1.00 22.14 195 TRP A N 1
ATOM 1520 C CA . TRP A 1 195 ? -13.205 -33.529 -18.917 1.00 22.14 195 TRP A CA 1
ATOM 1521 C C . TRP A 1 195 ? -13.081 -35.031 -19.158 1.00 22.14 195 TRP A C 1
ATOM 1523 O O . TRP A 1 195 ? -13.198 -35.821 -18.221 1.00 22.14 195 TRP A O 1
ATOM 1533 N N . VAL A 1 196 ? -12.920 -35.424 -20.420 1.00 23.56 196 VAL A N 1
ATOM 1534 C CA . VAL A 1 196 ? -12.788 -36.824 -20.836 1.00 23.56 196 VAL A CA 1
ATOM 1535 C C . VAL A 1 196 ? -11.385 -37.009 -21.390 1.00 23.56 196 VAL A C 1
ATOM 1537 O O . VAL A 1 196 ? -11.029 -36.376 -22.378 1.00 23.56 196 VAL A O 1
ATOM 1540 N N . PHE A 1 197 ? -10.614 -37.896 -20.768 1.00 22.12 197 PHE A N 1
ATOM 1541 C CA . PHE A 1 197 ? -9.410 -38.472 -21.358 1.00 22.12 197 PHE A CA 1
ATOM 1542 C C . PHE A 1 197 ? -9.717 -39.908 -21.779 1.00 22.12 197 PHE A C 1
ATOM 1544 O O . PHE A 1 197 ? -10.326 -40.655 -21.015 1.00 22.12 197 PHE A O 1
ATOM 1551 N N . ASN A 1 198 ? -9.269 -40.295 -22.972 1.00 24.27 198 ASN A N 1
ATOM 1552 C CA . ASN A 1 198 ? -9.229 -41.684 -23.419 1.00 24.27 198 ASN A CA 1
ATOM 1553 C C . ASN A 1 198 ? -7.950 -41.888 -24.259 1.00 24.27 198 ASN A C 1
ATOM 1555 O O . ASN A 1 198 ? -7.764 -41.131 -25.213 1.00 24.27 198 ASN A O 1
ATOM 1559 N N . PRO A 1 199 ? -7.044 -42.820 -23.908 1.00 33.22 199 PRO A N 1
ATOM 1560 C CA . PRO A 1 199 ? -5.755 -42.971 -24.585 1.00 33.22 199 PRO A CA 1
ATOM 1561 C C . PRO A 1 199 ? -5.736 -44.129 -25.597 1.00 33.22 199 PRO A C 1
ATOM 1563 O O . PRO A 1 199 ? -6.189 -45.226 -25.281 1.00 33.22 199 PRO A O 1
ATOM 1566 N N . SER A 1 200 ? -5.099 -43.941 -26.759 1.00 26.36 200 SER A N 1
ATOM 1567 C CA . SER A 1 200 ? -4.634 -45.061 -27.598 1.00 26.36 200 SER A CA 1
ATOM 1568 C C . SER A 1 200 ? -3.635 -44.643 -28.687 1.00 26.36 200 SER A C 1
ATOM 1570 O O . SER A 1 200 ? -3.948 -43.764 -29.479 1.00 26.36 200 SER A O 1
ATOM 1572 N N . ALA A 1 201 ? -2.508 -45.364 -28.737 1.00 27.98 201 ALA A N 1
ATOM 1573 C CA . ALA A 1 201 ? -1.670 -45.729 -29.894 1.00 27.98 201 ALA A CA 1
ATOM 1574 C C . ALA A 1 201 ? -1.166 -44.684 -30.932 1.00 27.98 201 ALA A C 1
ATOM 1576 O O . ALA A 1 201 ? -1.877 -43.836 -31.453 1.00 27.98 201 ALA A O 1
ATOM 1577 N N . ASN A 1 202 ? 0.099 -44.890 -31.306 1.00 26.95 202 ASN A N 1
ATOM 1578 C CA . ASN A 1 202 ? 0.849 -44.355 -32.459 1.00 26.95 202 ASN A CA 1
ATOM 1579 C C . ASN A 1 202 ? 1.168 -45.575 -33.391 1.00 26.95 202 ASN A C 1
ATOM 1581 O O . ASN A 1 202 ? 0.821 -46.687 -32.975 1.00 26.95 202 ASN A O 1
ATOM 1585 N N . PRO A 1 203 ? 1.914 -45.497 -34.526 1.00 46.25 203 PRO A N 1
ATOM 1586 C CA . PRO A 1 203 ? 2.440 -44.336 -35.270 1.00 46.25 203 PRO A CA 1
ATOM 1587 C C . PRO A 1 203 ? 2.329 -44.439 -36.831 1.00 46.25 203 PRO A C 1
ATOM 1589 O O . PRO A 1 203 ? 1.809 -45.411 -37.366 1.00 46.25 203 PRO A O 1
ATOM 1592 N N . HIS A 1 204 ? 2.954 -43.468 -37.529 1.00 27.52 204 HIS A N 1
ATOM 1593 C CA . HIS A 1 204 ? 3.675 -43.555 -38.831 1.00 27.52 204 HIS A CA 1
ATOM 1594 C C . HIS A 1 204 ? 3.123 -42.952 -40.148 1.00 27.52 204 HIS A C 1
ATOM 1596 O O . HIS A 1 204 ? 1.959 -43.066 -40.515 1.00 27.52 204 HIS A O 1
ATOM 1602 N N . SER A 1 205 ? 4.118 -42.483 -40.926 1.00 27.58 205 SER A N 1
ATOM 1603 C CA . SER A 1 205 ? 4.178 -42.137 -42.362 1.00 27.58 205 SER A CA 1
ATOM 1604 C C . SER A 1 205 ? 3.825 -40.702 -42.798 1.00 27.58 205 SER A C 1
ATOM 1606 O O . SER A 1 205 ? 3.057 -39.992 -42.155 1.00 27.58 205 SER A O 1
ATOM 1608 N N . SER A 1 206 ? 4.503 -40.272 -43.870 1.00 28.95 206 SER A N 1
ATOM 1609 C CA . SER A 1 206 ? 4.677 -38.881 -44.331 1.00 28.95 206 SER A CA 1
ATOM 1610 C C . SER A 1 206 ? 4.125 -38.696 -45.766 1.00 28.95 206 SER A C 1
ATOM 1612 O O . SER A 1 206 ? 3.854 -39.697 -46.428 1.00 28.95 206 SER A O 1
ATOM 1614 N N . PRO A 1 207 ? 3.929 -37.458 -46.271 1.00 45.22 207 PRO A N 1
ATOM 1615 C CA . PRO A 1 207 ? 2.960 -37.192 -47.345 1.00 45.22 207 PRO A CA 1
ATOM 1616 C C . PRO A 1 207 ? 3.545 -36.997 -48.757 1.00 45.22 207 PRO A C 1
ATOM 1618 O O . PRO A 1 207 ? 4.709 -36.635 -48.913 1.00 45.22 207 PRO A O 1
ATOM 1621 N N . THR A 1 208 ? 2.662 -37.049 -49.763 1.00 30.05 208 THR A N 1
ATOM 1622 C CA . THR A 1 208 ? 2.702 -36.218 -50.991 1.00 30.05 208 THR A CA 1
ATOM 1623 C C . THR A 1 208 ? 1.277 -36.044 -51.576 1.00 30.05 208 THR A C 1
ATOM 1625 O O . THR A 1 208 ? 0.391 -36.822 -51.217 1.00 30.05 208 THR A O 1
ATOM 1628 N N . PRO A 1 209 ? 0.994 -35.004 -52.398 1.00 46.44 209 PRO A N 1
ATOM 1629 C CA . PRO A 1 209 ? -0.379 -34.562 -52.706 1.00 46.44 209 PRO A CA 1
ATOM 1630 C C . PRO A 1 209 ? -0.861 -34.846 -54.145 1.00 46.44 209 PRO A C 1
ATOM 1632 O O . PRO A 1 209 ? -0.047 -35.024 -55.046 1.00 46.44 209 PRO A O 1
ATOM 1635 N N . PHE A 1 210 ? -2.179 -34.748 -54.381 1.00 27.41 210 PHE A N 1
ATOM 1636 C CA . PHE A 1 210 ? -2.789 -34.538 -55.711 1.00 27.41 210 PHE A CA 1
ATOM 1637 C C . PHE A 1 210 ? -4.055 -33.645 -55.639 1.00 27.41 210 PHE A C 1
ATOM 1639 O O . PHE A 1 210 ? -4.417 -33.166 -54.564 1.00 27.41 210 PHE A O 1
ATOM 1646 N N . THR A 1 211 ? -4.654 -33.316 -56.790 1.00 28.55 211 THR A N 1
ATOM 1647 C CA . THR A 1 211 ? -5.284 -32.005 -57.074 1.00 28.55 211 THR A CA 1
ATOM 1648 C C . THR A 1 211 ? -6.725 -32.039 -57.630 1.00 28.55 211 THR A C 1
ATOM 1650 O O . THR A 1 211 ? -7.131 -33.032 -58.216 1.00 28.55 211 THR A O 1
ATOM 1653 N N . MET A 1 212 ? -7.420 -30.879 -57.553 1.00 25.81 212 MET A N 1
ATOM 1654 C CA . MET A 1 212 ? -8.675 -30.487 -58.264 1.00 25.81 212 MET A CA 1
ATOM 1655 C C . MET A 1 212 ? -9.946 -31.319 -57.916 1.00 25.81 212 MET A C 1
ATOM 1657 O O . MET A 1 212 ? -9.862 -32.497 -57.630 1.00 25.81 212 MET A O 1
ATOM 1661 N N . ALA A 1 213 ? -11.188 -30.811 -57.877 1.00 27.78 213 ALA A N 1
ATOM 1662 C CA . ALA A 1 213 ? -11.842 -29.768 -58.674 1.00 27.78 213 ALA A CA 1
ATOM 1663 C C . ALA A 1 213 ? -13.159 -29.250 -58.017 1.00 27.78 213 ALA A C 1
ATOM 1665 O O . ALA A 1 213 ? -13.735 -29.907 -57.153 1.00 27.78 213 ALA A O 1
ATOM 1666 N N . ARG A 1 214 ? -13.686 -28.108 -58.495 1.00 35.19 214 ARG A N 1
ATOM 1667 C CA . ARG A 1 214 ? -15.137 -27.766 -58.482 1.00 35.19 214 ARG A CA 1
ATOM 1668 C C . ARG A 1 214 ? -15.736 -28.119 -59.864 1.00 35.19 214 ARG A C 1
ATOM 1670 O O . ARG A 1 214 ? -14.937 -28.353 -60.772 1.00 35.19 214 ARG A O 1
ATOM 1677 N N . PRO A 1 215 ? -17.074 -28.126 -60.080 1.00 43.34 215 PRO A N 1
ATOM 1678 C CA . PRO A 1 215 ? -17.735 -26.916 -60.628 1.00 43.34 215 PRO A CA 1
ATOM 1679 C C . PRO A 1 215 ? -19.208 -26.747 -60.067 1.00 43.34 215 PRO A C 1
ATOM 1681 O O . PRO A 1 215 ? -19.385 -27.139 -58.914 1.00 43.34 215 PRO A O 1
ATOM 1684 N N . PRO A 1 216 ? -20.209 -26.040 -60.676 1.00 58.25 216 PRO A N 1
ATOM 1685 C CA . PRO A 1 216 ? -20.936 -24.966 -59.954 1.00 58.25 216 PRO A CA 1
ATOM 1686 C C . PRO A 1 216 ? -22.478 -24.855 -60.246 1.00 58.25 216 PRO A C 1
ATOM 1688 O O . PRO A 1 216 ? -23.084 -25.804 -60.728 1.00 58.25 216 PRO A O 1
ATOM 1691 N N . LEU A 1 217 ? -23.052 -23.641 -60.066 1.00 33.78 217 LEU A N 1
ATOM 1692 C CA . LEU A 1 217 ? -24.373 -23.123 -60.539 1.00 33.78 217 LEU A CA 1
ATOM 1693 C C . LEU A 1 217 ? -25.623 -23.537 -59.717 1.00 33.78 217 LEU A C 1
ATOM 1695 O O . LEU A 1 217 ? -25.630 -24.599 -59.111 1.00 33.78 217 LEU A O 1
ATOM 1699 N N . GLY A 1 218 ? -26.712 -22.747 -59.626 1.00 29.39 218 GLY A N 1
ATOM 1700 C CA . GLY A 1 218 ? -27.009 -21.371 -60.100 1.00 29.39 218 GLY A CA 1
ATOM 1701 C C . GLY A 1 218 ? -28.235 -20.764 -59.355 1.00 29.39 218 GLY A C 1
ATOM 1702 O O . GLY A 1 218 ? -29.015 -21.516 -58.789 1.00 29.39 218 GLY A O 1
ATOM 1703 N N . VAL A 1 219 ? -28.310 -19.441 -59.111 1.00 32.16 219 VAL A N 1
ATOM 1704 C CA . VAL A 1 219 ? -29.008 -18.379 -59.905 1.00 32.16 219 VAL A CA 1
ATOM 1705 C C . VAL A 1 219 ? -30.527 -18.212 -59.616 1.00 32.16 219 VAL A C 1
ATOM 1707 O O . VAL A 1 219 ? -31.279 -19.170 -59.716 1.00 32.16 219 VAL A O 1
ATOM 1710 N N . GLY A 1 220 ? -30.974 -16.962 -59.364 1.00 29.48 220 GLY A N 1
ATOM 1711 C CA . GLY A 1 220 ? -32.391 -16.510 -59.289 1.00 29.48 220 GLY A CA 1
ATOM 1712 C C . GLY A 1 220 ? -32.804 -15.993 -57.890 1.00 29.48 220 GLY A C 1
ATOM 1713 O O . GLY A 1 220 ? -32.776 -16.788 -56.961 1.00 29.48 220 GLY A O 1
ATOM 1714 N N . TYR A 1 221 ? -33.044 -14.708 -57.558 1.00 31.77 221 TYR A N 1
ATOM 1715 C CA . TYR A 1 221 ? -33.764 -13.529 -58.120 1.00 31.77 221 TYR A CA 1
ATOM 1716 C C . TYR A 1 221 ? -35.246 -13.366 -57.687 1.00 31.77 221 TYR A C 1
ATOM 1718 O O . TYR A 1 221 ? -35.989 -14.337 -57.645 1.00 31.77 221 TYR A O 1
ATOM 1726 N N . TRP A 1 222 ? -35.648 -12.092 -57.487 1.00 29.56 222 TRP A N 1
ATOM 1727 C CA . TRP A 1 222 ? -36.988 -11.540 -57.149 1.00 29.56 222 TRP A CA 1
ATOM 1728 C C . TRP A 1 222 ? -37.509 -11.741 -55.700 1.00 29.56 222 TRP A C 1
ATOM 1730 O O . TRP A 1 222 ? -37.162 -12.721 -55.056 1.00 29.56 222 TRP A O 1
ATOM 1740 N N . ALA A 1 223 ? -38.372 -10.879 -55.124 1.00 31.38 223 ALA A N 1
ATOM 1741 C CA . ALA A 1 223 ? -38.548 -9.417 -55.271 1.00 31.38 223 ALA A CA 1
ATOM 1742 C C . ALA A 1 223 ? -39.437 -8.809 -54.146 1.00 31.38 223 ALA A C 1
ATOM 1744 O O . ALA A 1 223 ? -40.176 -9.510 -53.468 1.00 31.38 223 ALA A O 1
ATOM 1745 N N . MET A 1 224 ? -39.334 -7.481 -54.004 1.00 30.33 224 MET A N 1
ATOM 1746 C CA . MET A 1 224 ? -40.199 -6.482 -53.338 1.00 30.33 224 MET A CA 1
ATOM 1747 C C . MET A 1 224 ? -41.588 -6.872 -52.763 1.00 30.33 224 MET A C 1
ATOM 1749 O O . MET A 1 224 ? -42.439 -7.372 -53.489 1.00 30.33 224 MET A O 1
ATOM 1753 N N . GLY A 1 225 ? -41.906 -6.301 -51.586 1.00 29.27 225 GLY A N 1
ATOM 1754 C CA . GLY A 1 225 ? -42.962 -5.266 -51.529 1.00 29.27 225 GLY A CA 1
ATOM 1755 C C . GLY A 1 225 ? -44.099 -5.380 -50.491 1.00 29.27 225 GLY A C 1
ATOM 1756 O O . GLY A 1 225 ? -44.857 -6.333 -50.543 1.00 29.27 225 GLY A O 1
ATOM 1757 N N . PHE A 1 226 ? -44.278 -4.301 -49.696 1.00 31.83 226 PHE A N 1
ATOM 1758 C CA . PHE A 1 226 ? -45.549 -3.749 -49.145 1.00 31.83 226 PHE A CA 1
ATOM 1759 C C . PHE A 1 226 ? -46.463 -4.643 -48.246 1.00 31.83 226 PHE A C 1
ATOM 1761 O O . PHE A 1 226 ? -46.431 -5.859 -48.319 1.00 31.83 226 PHE A O 1
ATOM 1768 N N . SER A 1 227 ? -47.385 -4.140 -47.402 1.00 32.66 227 SER A N 1
ATOM 1769 C CA . SER A 1 227 ? -47.432 -2.948 -46.517 1.00 32.66 227 SER A CA 1
ATOM 1770 C C . SER A 1 227 ? -48.685 -3.002 -45.598 1.00 32.66 227 SER A C 1
ATOM 1772 O O . SER A 1 227 ? -49.565 -3.828 -45.812 1.00 32.66 227 SER A O 1
ATOM 1774 N N . LEU A 1 228 ? -48.805 -2.023 -44.682 1.00 30.50 228 LEU A N 1
ATOM 1775 C CA . LEU A 1 228 ? -50.041 -1.502 -44.043 1.00 30.50 228 LEU A CA 1
ATOM 1776 C C . LEU A 1 228 ? -50.658 -2.188 -42.798 1.00 30.50 228 LEU A C 1
ATOM 1778 O O . LEU A 1 228 ? -50.435 -3.350 -42.480 1.00 30.50 228 LEU A O 1
ATOM 1782 N N . LEU A 1 229 ? -51.393 -1.345 -42.055 1.00 32.28 229 LEU A N 1
ATOM 1783 C CA . LEU A 1 229 ? -51.945 -1.512 -40.702 1.00 32.28 229 LEU A CA 1
ATOM 1784 C C . LEU A 1 229 ? -53.472 -1.742 -40.729 1.00 32.28 229 LEU A C 1
ATOM 1786 O O . LEU A 1 229 ? -54.142 -1.139 -41.560 1.00 32.28 229 LEU A O 1
ATOM 1790 N N . ALA A 1 230 ? -54.014 -2.434 -39.714 1.00 32.00 230 ALA A N 1
ATOM 1791 C CA . ALA A 1 230 ? -55.173 -2.021 -38.882 1.00 32.00 230 ALA A CA 1
ATOM 1792 C C . ALA A 1 230 ? -55.347 -3.056 -37.736 1.00 32.00 230 ALA A C 1
ATOM 1794 O O . ALA A 1 230 ? -55.190 -4.244 -37.988 1.00 32.00 230 ALA A O 1
ATOM 1795 N N . LEU A 1 231 ? -55.475 -2.750 -36.434 1.00 32.75 231 LEU A N 1
ATOM 1796 C CA . LEU A 1 231 ? -56.425 -1.913 -35.667 1.00 32.75 231 LEU A CA 1
ATOM 1797 C C . LEU A 1 231 ? -57.889 -2.399 -35.656 1.00 32.75 231 LEU A C 1
ATOM 1799 O O . LEU A 1 231 ? -58.627 -2.102 -36.587 1.00 32.75 231 LEU A O 1
ATOM 1803 N N . LEU A 1 232 ? -58.315 -3.021 -34.539 1.00 29.67 232 LEU A N 1
ATOM 1804 C CA . LEU A 1 232 ? -59.552 -2.711 -33.783 1.00 29.67 232 LEU A CA 1
ATOM 1805 C C . LEU A 1 232 ? -59.632 -3.506 -32.451 1.00 29.67 232 LEU A C 1
ATOM 1807 O O . LEU A 1 232 ? -58.778 -4.349 -32.182 1.00 29.67 232 LEU A O 1
ATOM 1811 N N . LEU A 1 233 ? -60.607 -3.185 -31.584 1.00 30.83 233 LEU A N 1
ATOM 1812 C CA . LEU A 1 233 ? -60.764 -3.702 -30.207 1.00 30.83 233 LEU A CA 1
ATOM 1813 C C . LEU A 1 233 ? -62.020 -4.595 -30.061 1.00 30.83 233 LEU A C 1
ATOM 1815 O O . LEU A 1 233 ? -62.992 -4.352 -30.770 1.00 30.83 233 LEU A O 1
ATOM 1819 N N . CYS A 1 234 ? -62.081 -5.518 -29.080 1.00 29.12 234 CYS A N 1
ATOM 1820 C CA . CYS A 1 234 ? -62.706 -5.287 -27.748 1.00 29.12 234 CYS A CA 1
ATOM 1821 C C . CYS A 1 234 ? -63.001 -6.582 -26.925 1.00 29.12 234 CYS A C 1
ATOM 1823 O O . CYS A 1 234 ? -63.140 -7.653 -27.494 1.00 29.12 234 CYS A O 1
ATOM 1825 N N . HIS A 1 235 ? -63.112 -6.430 -25.589 1.00 28.81 235 HIS A N 1
ATOM 1826 C CA . HIS A 1 235 ? -63.867 -7.219 -24.569 1.00 28.81 235 HIS A CA 1
ATOM 1827 C C . HIS A 1 235 ? -64.204 -8.728 -24.812 1.00 28.81 235 HIS A C 1
ATOM 1829 O O . HIS A 1 235 ? -64.930 -9.047 -25.740 1.00 28.81 235 HIS A O 1
ATOM 1835 N N . GLN A 1 236 ? -63.868 -9.709 -23.946 1.00 31.42 236 GLN A N 1
ATOM 1836 C CA . GLN A 1 236 ? -64.315 -9.861 -22.537 1.00 31.42 236 GLN A CA 1
ATOM 1837 C C . GLN A 1 236 ? -63.512 -10.912 -21.697 1.00 31.42 236 GLN A C 1
ATOM 1839 O O . GLN A 1 236 ? -62.540 -11.506 -22.147 1.00 31.42 236 GLN A O 1
ATOM 1844 N N . LEU A 1 237 ? -63.948 -11.065 -20.438 1.00 30.36 237 LEU A N 1
ATOM 1845 C CA . LEU A 1 237 ? -63.428 -11.766 -19.251 1.00 30.36 237 LEU A CA 1
ATOM 1846 C C . LEU A 1 237 ? -63.062 -13.275 -19.322 1.00 30.36 237 LEU A C 1
ATOM 1848 O O . LEU A 1 237 ? -63.768 -14.084 -19.906 1.00 30.36 237 LEU A O 1
ATOM 1852 N N . ALA A 1 238 ? -62.062 -13.608 -18.491 1.00 31.88 238 ALA A N 1
ATOM 1853 C CA . ALA A 1 238 ? -61.954 -14.764 -17.578 1.00 31.88 238 ALA A CA 1
ATOM 1854 C C . ALA A 1 238 ? -61.962 -16.228 -18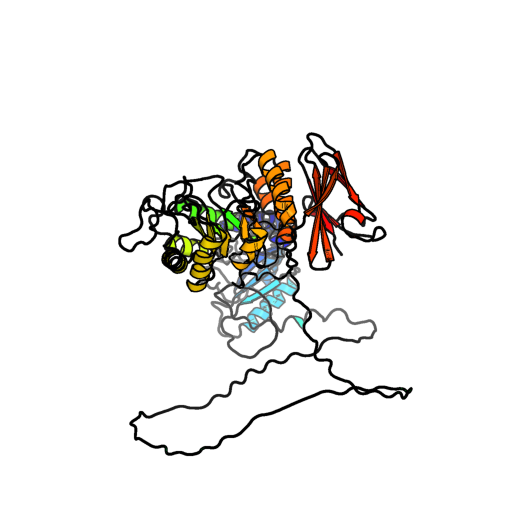.089 1.00 31.88 238 ALA A C 1
ATOM 1856 O O . ALA A 1 238 ? -63.006 -16.832 -18.308 1.00 31.88 238 ALA A O 1
ATOM 1857 N N . ALA A 1 239 ? -60.789 -16.867 -17.979 1.00 30.39 239 ALA A N 1
ATOM 1858 C CA . ALA A 1 239 ? -60.637 -18.229 -17.452 1.00 30.39 239 ALA A CA 1
ATOM 1859 C C . ALA A 1 239 ? -59.262 -18.370 -16.761 1.00 30.39 239 ALA A C 1
ATOM 1861 O O . ALA A 1 239 ? -58.316 -17.666 -17.118 1.00 30.39 239 ALA A O 1
ATOM 1862 N N . ILE A 1 240 ? -59.149 -19.261 -15.771 1.00 34.78 240 ILE A N 1
ATOM 1863 C CA . ILE A 1 240 ? -57.882 -19.621 -15.113 1.00 34.78 240 ILE A CA 1
ATOM 1864 C C . ILE A 1 240 ? -57.464 -20.998 -15.624 1.00 34.78 240 ILE A C 1
ATOM 1866 O O . ILE A 1 240 ? -58.231 -21.935 -15.455 1.00 34.78 240 ILE A O 1
ATOM 1870 N N . GLU A 1 241 ? -56.249 -21.128 -16.162 1.00 31.70 241 GLU A N 1
ATOM 1871 C CA . GLU A 1 241 ? -55.317 -22.216 -15.820 1.00 31.70 241 GLU A CA 1
ATOM 1872 C C . GLU A 1 241 ? -53.912 -21.938 -16.384 1.00 31.70 241 GLU A C 1
ATOM 1874 O O . GLU A 1 241 ? -53.725 -21.089 -17.258 1.00 31.70 241 GLU A O 1
ATOM 1879 N N . GLY A 1 242 ? -52.888 -22.547 -15.781 1.00 33.62 242 GLY A N 1
ATOM 1880 C CA . GLY A 1 242 ? -51.505 -22.079 -15.902 1.00 33.62 242 GLY A CA 1
ATOM 1881 C C . GLY A 1 242 ? -50.659 -22.800 -16.952 1.00 33.62 242 GLY A C 1
ATOM 1882 O O . GLY A 1 242 ? -50.620 -24.025 -16.994 1.00 33.62 242 GLY A O 1
ATOM 1883 N N . LEU A 1 243 ? -49.856 -22.039 -17.705 1.00 28.05 243 LEU A N 1
ATOM 1884 C CA . LEU A 1 243 ? -48.694 -22.548 -18.444 1.00 28.05 243 LEU A CA 1
ATOM 1885 C C . LEU A 1 243 ? -47.530 -21.544 -18.386 1.00 28.05 243 LEU A C 1
ATOM 1887 O O . LEU A 1 243 ? -47.717 -20.333 -18.498 1.00 28.05 243 LEU A O 1
ATOM 1891 N N . SER A 1 244 ? -46.310 -22.045 -18.174 1.00 31.92 244 SER A N 1
ATOM 1892 C CA . SER A 1 244 ? -45.137 -21.210 -17.876 1.00 31.92 244 SER A CA 1
ATOM 1893 C C . SER A 1 244 ? -44.523 -20.584 -19.135 1.00 31.92 244 SER A C 1
ATOM 1895 O O . SER A 1 244 ? -43.795 -21.238 -19.886 1.00 31.92 244 SER A O 1
ATOM 1897 N N . VAL A 1 245 ? -44.785 -19.292 -19.359 1.00 28.94 245 VAL A N 1
ATOM 1898 C CA . VAL A 1 245 ? -44.207 -18.526 -20.474 1.00 28.94 245 VAL A CA 1
ATOM 1899 C C . VAL A 1 245 ? -42.860 -17.920 -20.074 1.00 28.94 245 VAL A C 1
ATOM 1901 O O . VAL A 1 245 ? -42.787 -16.979 -19.278 1.00 28.94 245 VAL A O 1
ATOM 1904 N N . LYS A 1 246 ? -41.783 -18.426 -20.690 1.00 34.00 246 LYS A N 1
ATOM 1905 C CA . LYS A 1 246 ? -40.410 -17.909 -20.558 1.00 34.00 246 LYS A CA 1
ATOM 1906 C C . LYS A 1 246 ? -40.334 -16.433 -20.968 1.00 34.00 246 LYS A C 1
ATOM 1908 O O . LYS A 1 246 ? -40.179 -16.118 -22.146 1.00 34.00 246 LYS A O 1
ATOM 1913 N N . HIS A 1 247 ? -40.377 -15.524 -19.997 1.00 29.78 247 HIS A N 1
ATOM 1914 C CA . HIS A 1 247 ? -40.155 -14.103 -20.249 1.00 29.78 247 HIS A CA 1
ATOM 1915 C C . HIS A 1 247 ? -38.691 -13.838 -20.617 1.00 29.78 247 HIS A C 1
ATOM 1917 O O . HIS A 1 247 ? -37.813 -13.751 -19.756 1.00 29.78 247 HIS A O 1
ATOM 1923 N N . GLY A 1 248 ? -38.435 -13.677 -21.917 1.00 31.67 248 GLY A N 1
ATOM 1924 C CA . GLY A 1 248 ? -37.181 -13.130 -22.424 1.00 31.67 248 GLY A CA 1
ATOM 1925 C C . GLY A 1 248 ? -36.993 -11.714 -21.885 1.00 31.67 248 GLY A C 1
ATOM 1926 O O . GLY A 1 248 ? -37.669 -10.781 -22.318 1.00 31.67 248 GLY A O 1
ATOM 1927 N N . ARG A 1 249 ? -36.098 -11.557 -20.905 1.00 31.89 249 ARG A N 1
ATOM 1928 C CA . ARG A 1 249 ? -35.876 -10.290 -20.201 1.00 31.89 249 ARG A CA 1
ATOM 1929 C C . ARG A 1 249 ? -35.293 -9.264 -21.180 1.00 31.89 249 ARG A C 1
ATOM 1931 O O . ARG A 1 249 ? -34.093 -9.284 -21.455 1.00 31.89 249 ARG A O 1
ATOM 1938 N N . ARG A 1 250 ? -36.141 -8.372 -21.714 1.00 30.67 250 ARG A N 1
ATOM 1939 C CA . ARG A 1 250 ? -35.688 -7.173 -22.440 1.00 30.67 250 ARG A CA 1
ATOM 1940 C C . ARG A 1 250 ? -34.667 -6.458 -21.552 1.00 30.67 250 ARG A C 1
ATOM 1942 O O . ARG A 1 250 ? -34.944 -6.217 -20.377 1.00 30.67 250 ARG A O 1
ATOM 1949 N N . ARG A 1 251 ? -33.483 -6.160 -22.093 1.00 34.97 251 ARG A N 1
ATOM 1950 C CA . ARG A 1 251 ? -32.489 -5.353 -21.379 1.00 34.97 251 ARG A CA 1
ATOM 1951 C C . ARG A 1 251 ? -33.091 -3.962 -21.175 1.00 34.97 251 ARG A C 1
ATOM 1953 O O . ARG A 1 251 ? -33.509 -3.341 -22.148 1.00 34.97 251 ARG A O 1
ATOM 1960 N N . GLY A 1 252 ? -33.162 -3.510 -19.925 1.00 35.59 252 GLY A N 1
ATOM 1961 C CA . GLY A 1 252 ? -33.413 -2.100 -19.632 1.00 35.59 252 GLY A CA 1
ATOM 1962 C C . GLY A 1 252 ? -32.242 -1.227 -20.105 1.00 35.59 252 GLY A C 1
ATOM 1963 O O . GLY A 1 252 ? -31.205 -1.773 -20.505 1.00 35.59 252 GLY A O 1
ATOM 1964 N N . PRO A 1 253 ? -32.379 0.110 -20.058 1.00 36.44 253 PRO A N 1
ATOM 1965 C CA . PRO A 1 253 ? -31.244 1.005 -20.266 1.00 36.44 253 PRO A CA 1
ATOM 1966 C C . PRO A 1 253 ? -30.111 0.660 -19.288 1.00 36.44 253 PRO A C 1
ATOM 1968 O O . PRO A 1 253 ? -30.359 0.197 -18.173 1.00 36.44 253 PRO A O 1
ATOM 1971 N N . ALA A 1 254 ? -28.867 0.833 -19.733 1.00 36.97 254 ALA A N 1
ATOM 1972 C CA . ALA A 1 254 ? -27.700 0.461 -18.945 1.00 36.97 254 ALA A CA 1
ATOM 1973 C C . ALA A 1 254 ? -27.551 1.346 -17.697 1.00 36.97 254 ALA A C 1
ATOM 1975 O O . ALA A 1 254 ? -27.767 2.554 -17.752 1.00 36.97 254 ALA A O 1
ATOM 1976 N N . ASP A 1 255 ? -27.140 0.724 -16.593 1.00 38.31 255 ASP A N 1
ATOM 1977 C CA . ASP A 1 255 ? -26.730 1.403 -15.365 1.00 38.31 255 ASP A CA 1
ATOM 1978 C C . ASP A 1 255 ? -25.479 2.276 -15.628 1.00 38.31 255 ASP A C 1
ATOM 1980 O O . ASP A 1 255 ? -24.440 1.725 -16.015 1.00 38.31 255 ASP A O 1
ATOM 1984 N N . PRO A 1 256 ? -25.531 3.608 -15.406 1.00 39.28 256 PRO A N 1
ATOM 1985 C CA . PRO A 1 256 ? -24.370 4.493 -15.546 1.00 39.28 256 PRO A CA 1
ATOM 1986 C C . PRO A 1 256 ? -23.192 4.145 -14.619 1.00 39.28 256 PRO A C 1
ATOM 1988 O O . PRO A 1 256 ? -22.071 4.591 -14.865 1.00 39.28 256 PRO A O 1
ATOM 1991 N N . GLY A 1 257 ? -23.429 3.358 -13.562 1.00 38.12 257 GLY A N 1
ATOM 1992 C CA . GLY A 1 257 ? -22.431 2.929 -12.581 1.00 38.12 257 GLY A CA 1
ATOM 1993 C C . GLY A 1 257 ? -21.409 1.905 -13.086 1.00 38.12 257 GLY A C 1
ATOM 1994 O O . GLY A 1 257 ? -20.422 1.658 -12.398 1.00 38.12 257 GLY A O 1
ATOM 1995 N N . ARG A 1 258 ? -21.586 1.326 -14.284 1.00 44.28 258 ARG A N 1
ATOM 1996 C CA . ARG A 1 258 ? -20.599 0.425 -14.914 1.00 44.28 258 ARG A CA 1
ATOM 1997 C C . ARG A 1 258 ? -19.860 1.082 -16.078 1.00 44.28 258 ARG A C 1
ATOM 1999 O O . ARG A 1 258 ? -19.975 0.665 -17.230 1.00 44.28 258 ARG A O 1
ATOM 2006 N N . ARG A 1 259 ? -19.011 2.060 -15.746 1.00 55.31 259 ARG A N 1
ATOM 2007 C CA . ARG A 1 259 ? -17.790 2.303 -16.536 1.00 55.31 259 ARG A CA 1
ATOM 2008 C C . ARG A 1 259 ? -16.927 1.037 -16.425 1.00 55.31 259 ARG A C 1
ATOM 2010 O O . ARG A 1 259 ? -16.909 0.412 -15.366 1.00 55.31 259 ARG A O 1
ATOM 2017 N N . GLY A 1 260 ? -16.300 0.607 -17.519 1.00 66.12 260 GLY A N 1
ATOM 2018 C CA . GLY A 1 260 ? -15.501 -0.622 -17.514 1.00 66.12 260 GLY A CA 1
ATOM 2019 C C . GLY A 1 260 ? -14.325 -0.507 -16.545 1.00 66.12 260 GLY A C 1
ATOM 2020 O O . GLY A 1 260 ? -13.666 0.529 -16.530 1.00 66.12 260 GLY A O 1
ATOM 2021 N N . VAL A 1 261 ? -14.078 -1.550 -15.754 1.00 78.00 261 VAL A N 1
ATOM 2022 C CA . VAL A 1 261 ? -12.844 -1.689 -14.967 1.00 78.00 261 VAL A CA 1
ATOM 2023 C C . VAL A 1 261 ? -11.774 -2.340 -15.850 1.00 78.00 261 VAL A C 1
ATOM 2025 O O . VAL A 1 261 ? -12.101 -3.085 -16.777 1.00 78.00 261 VAL A O 1
ATOM 2028 N N . LEU A 1 262 ? -10.498 -2.062 -15.589 1.00 87.62 262 LEU A N 1
ATOM 2029 C CA . LEU A 1 262 ? -9.378 -2.751 -16.217 1.00 87.62 262 LEU A CA 1
ATOM 2030 C C . LEU A 1 262 ? -9.348 -4.226 -15.772 1.00 87.62 262 LEU A C 1
ATOM 2032 O O . LEU A 1 262 ? -8.794 -4.565 -14.730 1.00 87.62 262 LEU A O 1
ATOM 2036 N N . GLU A 1 263 ? -9.914 -5.116 -16.588 1.00 84.00 263 GLU A N 1
ATOM 2037 C CA . GLU A 1 263 ? -9.961 -6.571 -16.358 1.00 84.00 263 GLU A CA 1
ATOM 2038 C C . GLU A 1 263 ? -8.584 -7.255 -16.572 1.00 84.00 263 GLU A C 1
ATOM 2040 O O . GLU A 1 263 ? -8.458 -8.218 -17.327 1.00 84.00 263 GLU A O 1
ATOM 2045 N N . ASN A 1 264 ? -7.522 -6.760 -15.922 1.00 89.31 264 ASN A N 1
ATOM 2046 C CA . ASN A 1 264 ? -6.169 -7.341 -15.967 1.00 89.31 264 ASN A CA 1
ATOM 2047 C C . ASN A 1 264 ? -5.912 -8.417 -14.889 1.00 89.31 264 ASN A C 1
ATOM 2049 O O . ASN A 1 264 ? -4.810 -8.957 -14.813 1.00 89.31 264 ASN A O 1
ATOM 2053 N N . GLY A 1 265 ? -6.909 -8.728 -14.051 1.00 91.06 265 GLY A N 1
ATOM 2054 C CA . GLY A 1 265 ? -6.803 -9.729 -12.980 1.00 91.06 265 GLY A CA 1
ATOM 2055 C C . GLY A 1 265 ? -5.960 -9.299 -11.772 1.00 91.06 265 GLY A C 1
ATOM 2056 O O . GLY A 1 265 ? -5.605 -10.141 -10.946 1.00 91.06 265 GLY A O 1
ATOM 2057 N N . LEU A 1 266 ? -5.620 -8.011 -11.659 1.00 96.31 266 LEU A N 1
ATOM 2058 C CA . LEU A 1 266 ? -4.868 -7.445 -10.540 1.00 96.31 266 LEU A CA 1
ATOM 2059 C C . LEU A 1 266 ? -5.762 -6.555 -9.663 1.00 96.31 266 LEU A C 1
ATOM 2061 O O . LEU A 1 266 ? -6.911 -6.266 -9.986 1.00 96.31 266 LEU A O 1
ATOM 2065 N N . GLY A 1 267 ? -5.244 -6.148 -8.502 1.00 96.19 267 GLY A N 1
ATOM 2066 C CA . GLY A 1 267 ? -5.905 -5.162 -7.640 1.00 96.19 267 GLY A CA 1
ATOM 2067 C C . GLY A 1 267 ? -7.241 -5.585 -7.017 1.00 96.19 267 GLY A C 1
ATOM 2068 O O . GLY A 1 267 ? -7.985 -4.713 -6.588 1.00 96.19 267 GLY A O 1
ATOM 2069 N N . HIS A 1 268 ? -7.581 -6.879 -6.933 1.00 96.31 268 HIS A N 1
ATOM 2070 C CA . HIS A 1 268 ? -8.831 -7.336 -6.290 1.00 96.31 268 HIS A CA 1
ATOM 2071 C C . HIS A 1 268 ? -9.013 -6.838 -4.839 1.00 96.31 268 HIS A C 1
ATOM 2073 O O . HIS A 1 268 ? -10.142 -6.663 -4.388 1.00 96.31 268 HIS A O 1
ATOM 2079 N N . THR A 1 269 ? -7.909 -6.564 -4.145 1.00 98.38 269 THR A N 1
ATOM 2080 C CA . THR A 1 269 ? -7.810 -5.736 -2.933 1.00 98.38 269 THR A CA 1
ATOM 2081 C C . THR A 1 269 ? -6.783 -4.616 -3.180 1.00 98.38 269 THR A C 1
ATOM 2083 O O . THR A 1 269 ? -6.008 -4.722 -4.144 1.00 98.38 269 THR A O 1
ATOM 2086 N N . PRO A 1 270 ? -6.740 -3.550 -2.354 1.00 98.81 270 PRO A N 1
ATOM 2087 C CA . PRO A 1 270 ? -5.749 -2.485 -2.509 1.00 98.81 270 PRO A CA 1
ATOM 2088 C C . PRO A 1 270 ? -4.312 -3.031 -2.461 1.00 98.81 270 PRO A C 1
ATOM 2090 O O . PRO A 1 270 ? -4.047 -4.004 -1.744 1.00 98.81 270 PRO A O 1
ATOM 2093 N N . PRO A 1 271 ? -3.358 -2.454 -3.212 1.00 98.69 271 PRO A N 1
ATOM 2094 C CA . PRO A 1 271 ? -1.973 -2.905 -3.172 1.00 98.69 271 PRO A CA 1
ATOM 2095 C C . PRO A 1 271 ? -1.343 -2.609 -1.803 1.00 98.69 271 PRO A C 1
ATOM 2097 O O . PRO A 1 271 ? -1.525 -1.535 -1.235 1.00 98.69 271 PRO A O 1
ATOM 2100 N N . MET A 1 272 ? -0.565 -3.563 -1.289 1.00 98.94 272 MET A N 1
ATOM 2101 C CA . MET A 1 272 ? 0.233 -3.406 -0.071 1.00 98.94 272 MET A CA 1
ATOM 2102 C C . MET A 1 272 ? 1.716 -3.586 -0.397 1.00 98.94 272 MET A C 1
ATOM 2104 O O . MET A 1 272 ? 2.101 -4.578 -1.026 1.00 98.94 272 MET A O 1
ATOM 2108 N N . GLY A 1 273 ? 2.558 -2.666 0.059 1.00 98.94 273 GLY A N 1
ATOM 2109 C CA . GLY A 1 273 ? 3.991 -2.696 -0.210 1.00 98.94 273 GLY A CA 1
ATOM 2110 C C . GLY A 1 273 ? 4.764 -1.569 0.464 1.00 98.94 273 GLY A C 1
ATOM 2111 O O . GLY A 1 273 ? 4.365 -1.059 1.506 1.00 98.94 273 GLY A O 1
ATOM 2112 N N . TRP A 1 274 ? 5.869 -1.184 -0.154 1.00 98.94 274 TRP A N 1
ATOM 2113 C CA . TRP A 1 274 ? 6.750 -0.093 0.248 1.00 98.94 274 TRP A CA 1
ATOM 2114 C C . TRP A 1 274 ? 7.191 0.688 -0.992 1.00 98.94 274 TRP A C 1
ATOM 2116 O O . TRP A 1 274 ? 7.239 0.116 -2.084 1.00 98.94 274 TRP A O 1
ATOM 2126 N N . ASN A 1 275 ? 7.506 1.970 -0.824 1.00 98.94 275 ASN A N 1
ATOM 2127 C CA . ASN A 1 275 ? 8.007 2.862 -1.866 1.00 98.94 275 ASN A CA 1
ATOM 2128 C C . ASN A 1 275 ? 9.196 3.682 -1.321 1.00 98.94 275 ASN A C 1
ATOM 2130 O O . ASN A 1 275 ? 9.188 4.093 -0.162 1.00 98.94 275 ASN A O 1
ATOM 2134 N N . SER A 1 276 ? 10.220 3.917 -2.147 1.00 98.81 276 SER A N 1
ATOM 2135 C CA . SER A 1 276 ? 11.426 4.652 -1.752 1.00 98.81 276 SER A CA 1
ATOM 2136 C C . SER A 1 276 ? 11.265 6.166 -1.555 1.00 98.81 276 SER A C 1
ATOM 2138 O O . SER A 1 276 ? 12.123 6.773 -0.914 1.00 98.81 276 SER A O 1
ATOM 2140 N N . TRP A 1 277 ? 10.234 6.800 -2.119 1.00 98.75 277 TRP A N 1
ATOM 2141 C CA . TRP A 1 277 ? 10.219 8.249 -2.343 1.00 98.75 277 TRP A CA 1
ATOM 2142 C C . TRP A 1 277 ? 10.265 9.101 -1.069 1.00 98.75 277 TRP A C 1
ATOM 2144 O O . TRP A 1 277 ? 11.162 9.933 -0.935 1.00 98.75 277 TRP A O 1
ATOM 2154 N N . ASN A 1 278 ? 9.349 8.884 -0.122 1.00 98.19 278 ASN A N 1
ATOM 2155 C CA . ASN A 1 278 ? 9.157 9.807 1.004 1.00 98.19 278 ASN A CA 1
ATOM 2156 C C . ASN A 1 278 ? 10.390 9.912 1.921 1.00 98.19 278 ASN A C 1
ATOM 2158 O O . ASN A 1 278 ? 10.706 10.998 2.396 1.00 98.19 278 ASN A O 1
ATOM 2162 N N . HIS A 1 279 ? 11.106 8.805 2.150 1.00 98.31 279 HIS A N 1
ATOM 2163 C CA . HIS A 1 279 ? 12.282 8.785 3.030 1.00 98.31 279 HIS A CA 1
ATOM 2164 C C . HIS A 1 279 ? 13.621 8.959 2.296 1.00 98.31 279 HIS A C 1
ATOM 2166 O O . HIS A 1 279 ? 14.556 9.532 2.852 1.00 98.31 279 HIS A O 1
ATOM 2172 N N . PHE A 1 280 ? 13.752 8.448 1.066 1.00 98.38 280 PHE A N 1
ATOM 2173 C CA . PHE A 1 280 ? 15.036 8.422 0.347 1.00 98.38 280 PHE A CA 1
ATOM 2174 C C . PHE A 1 280 ? 15.083 9.370 -0.853 1.00 98.38 280 PHE A C 1
ATOM 2176 O O . PHE A 1 280 ? 16.171 9.766 -1.274 1.00 98.38 280 PHE A O 1
ATOM 2183 N N . SER A 1 281 ? 13.927 9.727 -1.414 1.00 97.88 281 SER A N 1
ATOM 2184 C CA . SER A 1 281 ? 13.776 10.485 -2.659 1.00 97.88 281 SER A CA 1
ATOM 2185 C C . SER A 1 281 ? 14.688 9.923 -3.762 1.00 97.88 281 SER A C 1
ATOM 2187 O O . SER A 1 281 ? 14.481 8.798 -4.205 1.00 97.88 281 SER A O 1
ATOM 2189 N N . CYS A 1 282 ? 15.739 10.651 -4.156 1.00 98.19 282 CYS A N 1
ATOM 2190 C CA . CYS A 1 282 ? 16.713 10.222 -5.165 1.00 98.19 282 CYS A CA 1
ATOM 2191 C C . CYS A 1 282 ? 17.987 9.556 -4.607 1.00 98.19 282 CYS A C 1
ATOM 2193 O O . CYS A 1 282 ? 18.853 9.153 -5.384 1.00 98.19 282 CYS A O 1
ATOM 2195 N N . ASN A 1 283 ? 18.127 9.421 -3.285 1.00 98.12 283 ASN A N 1
ATOM 2196 C CA . ASN A 1 283 ? 19.249 8.742 -2.628 1.00 98.12 283 ASN A CA 1
ATOM 2197 C C . ASN A 1 283 ? 19.016 7.219 -2.553 1.00 98.12 283 ASN A C 1
ATOM 2199 O O . ASN A 1 283 ? 19.003 6.621 -1.477 1.00 98.12 283 ASN A O 1
ATOM 2203 N N . ILE A 1 284 ? 18.786 6.599 -3.713 1.00 98.50 284 ILE A N 1
ATOM 2204 C CA . ILE A 1 284 ? 18.417 5.184 -3.847 1.00 98.50 284 ILE A CA 1
ATOM 2205 C C . ILE A 1 284 ? 19.498 4.384 -4.580 1.00 98.50 284 ILE A C 1
ATOM 2207 O O . ILE A 1 284 ? 20.174 4.886 -5.478 1.00 98.50 284 ILE A O 1
ATOM 2211 N N . ASN A 1 285 ? 19.658 3.113 -4.207 1.00 98.56 285 ASN A N 1
ATOM 2212 C CA . ASN A 1 285 ? 20.553 2.178 -4.885 1.00 98.56 285 ASN A CA 1
ATOM 2213 C C . ASN A 1 285 ? 20.103 0.719 -4.708 1.00 98.56 285 ASN A C 1
ATOM 2215 O O . ASN A 1 285 ? 19.296 0.387 -3.840 1.00 98.56 285 ASN A O 1
ATOM 2219 N N . GLU A 1 286 ? 20.663 -0.163 -5.528 1.00 98.44 286 GLU A N 1
ATOM 2220 C CA . GLU A 1 286 ? 20.377 -1.593 -5.563 1.00 98.44 286 GLU A CA 1
ATOM 2221 C C . GLU A 1 286 ? 20.585 -2.290 -4.211 1.00 98.44 286 GLU A C 1
ATOM 2223 O O . GLU A 1 286 ? 19.743 -3.102 -3.825 1.00 98.44 286 GLU A O 1
ATOM 2228 N N . GLN A 1 287 ? 21.656 -1.981 -3.470 1.00 98.44 287 GLN A N 1
ATOM 2229 C CA . GLN A 1 287 ? 21.892 -2.593 -2.159 1.00 98.44 287 GLN A CA 1
ATOM 2230 C C . GLN A 1 287 ? 20.772 -2.219 -1.182 1.00 98.44 287 GLN A C 1
ATOM 2232 O O . GLN A 1 287 ? 20.199 -3.103 -0.549 1.00 98.44 287 GLN A O 1
ATOM 2237 N N . MET A 1 288 ? 20.408 -0.938 -1.120 1.00 98.62 288 MET A N 1
ATOM 2238 C CA . MET A 1 288 ? 19.322 -0.438 -0.278 1.00 98.62 288 MET A CA 1
ATOM 2239 C C . MET A 1 288 ? 17.987 -1.129 -0.600 1.00 98.62 288 MET A C 1
ATOM 2241 O O . MET A 1 288 ? 17.302 -1.579 0.313 1.00 98.62 288 MET A O 1
ATOM 2245 N N . ILE A 1 289 ? 17.631 -1.296 -1.881 1.00 98.81 289 ILE A N 1
ATOM 2246 C CA . ILE A 1 289 ? 16.393 -1.998 -2.271 1.00 98.81 289 ILE A CA 1
ATOM 2247 C C . ILE A 1 289 ? 16.445 -3.492 -1.894 1.00 98.81 289 ILE A C 1
ATOM 2249 O O . ILE A 1 289 ? 15.444 -4.045 -1.432 1.00 98.81 289 ILE A O 1
ATOM 2253 N N . ARG A 1 290 ? 17.607 -4.153 -2.027 1.00 98.62 290 ARG A N 1
ATOM 2254 C CA . ARG A 1 290 ? 17.801 -5.552 -1.594 1.00 98.62 290 ARG A CA 1
ATOM 2255 C C . ARG A 1 290 ? 17.653 -5.694 -0.073 1.00 98.62 290 ARG A C 1
ATOM 2257 O O . ARG A 1 290 ? 16.930 -6.578 0.378 1.00 98.62 290 ARG A O 1
ATOM 2264 N N . GLU A 1 291 ? 18.258 -4.796 0.703 1.00 98.31 291 GLU A N 1
ATOM 2265 C CA . GLU A 1 291 ? 18.116 -4.735 2.164 1.00 98.31 291 GLU A CA 1
ATOM 2266 C C . GLU A 1 291 ? 16.670 -4.458 2.597 1.00 98.31 291 GLU A C 1
ATOM 2268 O O . GLU A 1 291 ? 16.181 -5.095 3.526 1.00 98.31 291 GLU A O 1
ATOM 2273 N N . THR A 1 292 ? 15.957 -3.561 1.911 1.00 98.81 292 THR A N 1
ATOM 2274 C CA . THR A 1 292 ? 14.535 -3.283 2.158 1.00 98.81 292 THR A CA 1
ATOM 2275 C C . THR A 1 292 ? 13.662 -4.510 1.882 1.00 98.81 292 THR A C 1
ATOM 2277 O O . THR A 1 292 ? 12.760 -4.809 2.665 1.00 98.81 292 THR A O 1
ATOM 2280 N N . ALA A 1 293 ? 13.949 -5.285 0.831 1.00 98.25 293 ALA A N 1
ATOM 2281 C CA . ALA A 1 293 ? 13.262 -6.552 0.570 1.00 98.25 293 ALA A CA 1
ATOM 2282 C C . ALA A 1 293 ? 13.535 -7.606 1.668 1.00 98.25 293 ALA A C 1
ATOM 2284 O O . ALA A 1 293 ? 12.627 -8.334 2.074 1.00 98.25 293 ALA A O 1
ATOM 2285 N N . ASP A 1 294 ? 14.758 -7.664 2.203 1.00 94.69 294 ASP A N 1
ATOM 2286 C CA . ASP A 1 294 ? 15.093 -8.516 3.352 1.00 94.69 294 ASP A CA 1
ATOM 2287 C C . ASP A 1 294 ? 14.449 -8.034 4.664 1.00 94.69 294 ASP A C 1
ATOM 2289 O O . ASP A 1 294 ? 13.978 -8.856 5.457 1.00 94.69 294 ASP A O 1
ATOM 2293 N N . ALA A 1 295 ? 14.351 -6.722 4.885 1.00 95.75 295 ALA A N 1
ATOM 2294 C CA . ALA A 1 295 ? 13.630 -6.128 6.009 1.00 95.75 295 ALA A CA 1
ATOM 2295 C C . ALA A 1 295 ? 12.126 -6.437 5.936 1.00 95.75 295 ALA A C 1
ATOM 2297 O O . ALA A 1 295 ? 11.542 -6.874 6.928 1.00 95.75 295 ALA A O 1
ATOM 2298 N N . MET A 1 296 ? 11.511 -6.320 4.755 1.00 97.69 296 MET A N 1
ATOM 2299 C CA . MET A 1 296 ? 10.099 -6.643 4.521 1.00 97.69 296 MET A CA 1
ATOM 2300 C C . MET A 1 296 ? 9.751 -8.079 4.952 1.00 97.69 296 MET A C 1
ATOM 2302 O O . MET A 1 296 ? 8.718 -8.308 5.585 1.00 97.69 296 MET A O 1
ATOM 2306 N N . VAL A 1 297 ? 10.628 -9.052 4.676 1.00 91.56 297 VAL A N 1
ATOM 2307 C CA . VAL A 1 297 ? 10.449 -10.440 5.138 1.00 91.56 297 VAL A CA 1
ATOM 2308 C C . VAL A 1 297 ? 10.773 -10.593 6.626 1.00 91.56 297 VAL A C 1
ATOM 2310 O O . VAL A 1 297 ? 9.965 -11.141 7.376 1.00 91.56 297 VAL A O 1
ATOM 2313 N N . SER A 1 298 ? 11.945 -10.133 7.068 1.00 86.94 298 SER A N 1
ATOM 2314 C CA . SER A 1 298 ? 12.471 -10.422 8.414 1.00 86.94 298 SER A CA 1
ATOM 2315 C C . SER A 1 298 ? 11.726 -9.715 9.552 1.00 86.94 298 SER A C 1
ATOM 2317 O O . SER A 1 298 ? 11.659 -10.257 10.654 1.00 86.94 298 SER A O 1
ATOM 2319 N N . THR A 1 299 ? 11.102 -8.566 9.284 1.00 82.25 299 THR A N 1
ATOM 2320 C CA . THR A 1 299 ? 10.220 -7.850 10.229 1.00 82.25 299 THR A CA 1
ATOM 2321 C C . THR A 1 299 ? 8.809 -8.445 10.310 1.00 82.25 299 THR A C 1
ATOM 2323 O O . THR A 1 299 ? 8.025 -8.074 11.181 1.00 82.25 299 THR A O 1
ATOM 2326 N N . GLY A 1 300 ? 8.465 -9.373 9.409 1.00 90.38 300 GLY A N 1
ATOM 2327 C CA . GLY A 1 300 ? 7.135 -9.973 9.315 1.00 90.38 300 GLY A CA 1
ATOM 2328 C C . GLY A 1 300 ? 6.104 -9.143 8.542 1.00 90.38 300 GLY A C 1
ATOM 2329 O O . GLY A 1 300 ? 4.960 -9.587 8.431 1.00 90.38 300 GLY A O 1
ATOM 2330 N N . LEU A 1 301 ? 6.477 -7.995 7.958 1.00 94.00 301 LEU A N 1
ATOM 2331 C CA . LEU A 1 301 ? 5.575 -7.181 7.131 1.00 94.00 301 LEU A CA 1
ATOM 2332 C C . LEU A 1 301 ? 5.057 -7.957 5.899 1.00 94.00 301 LEU A C 1
ATOM 2334 O O . LEU A 1 301 ? 3.854 -7.961 5.620 1.00 94.00 301 LEU A O 1
ATOM 2338 N N . ALA A 1 302 ? 5.914 -8.743 5.243 1.00 93.19 302 ALA A N 1
ATOM 2339 C CA . ALA A 1 302 ? 5.505 -9.678 4.190 1.00 93.19 302 ALA A CA 1
ATOM 2340 C C . ALA A 1 302 ? 4.417 -10.660 4.666 1.00 93.19 302 ALA A C 1
ATOM 2342 O O . ALA A 1 302 ? 3.469 -10.963 3.944 1.00 93.19 302 ALA A O 1
ATOM 2343 N N . ALA A 1 303 ? 4.499 -11.107 5.924 1.00 90.44 303 ALA A N 1
ATOM 2344 C CA . ALA A 1 303 ? 3.549 -12.034 6.534 1.00 90.44 303 ALA A CA 1
ATOM 2345 C C . ALA A 1 303 ? 2.252 -11.369 7.044 1.00 90.44 303 ALA A C 1
ATOM 2347 O O . ALA A 1 303 ? 1.396 -12.074 7.593 1.00 90.44 303 ALA A O 1
ATOM 2348 N N . VAL A 1 304 ? 2.075 -10.048 6.885 1.00 95.75 304 VAL A N 1
ATOM 2349 C CA . VAL A 1 304 ? 0.774 -9.361 7.043 1.00 95.75 304 VAL A CA 1
ATOM 2350 C C . VAL A 1 304 ? 0.173 -8.877 5.716 1.00 95.75 304 VAL A C 1
ATOM 2352 O O . VAL A 1 304 ? -1.015 -8.572 5.700 1.00 95.75 304 VAL A O 1
ATOM 2355 N N . GLY A 1 305 ? 0.940 -8.860 4.618 1.00 95.69 305 GLY A N 1
ATOM 2356 C CA . GLY A 1 305 ? 0.430 -8.611 3.261 1.00 95.69 305 GLY A CA 1
ATOM 2357 C C . GLY A 1 305 ? 1.284 -7.696 2.377 1.00 95.69 305 GLY A C 1
ATOM 2358 O O . GLY A 1 305 ? 1.068 -7.673 1.165 1.00 95.69 305 GLY A O 1
ATOM 2359 N N . TYR A 1 306 ? 2.256 -6.966 2.938 1.00 98.75 306 TYR A N 1
ATOM 2360 C CA . TYR A 1 306 ? 3.108 -6.046 2.174 1.00 98.75 306 TYR A CA 1
ATOM 2361 C C . TYR A 1 306 ? 4.043 -6.822 1.241 1.00 98.75 306 TYR A C 1
ATOM 2363 O O . TYR A 1 306 ? 4.986 -7.472 1.687 1.00 98.75 306 TYR A O 1
ATOM 2371 N N . LYS A 1 307 ? 3.757 -6.778 -0.063 1.00 98.12 307 LYS A N 1
ATOM 2372 C CA . LYS A 1 307 ? 4.407 -7.631 -1.070 1.00 98.12 307 LYS A CA 1
ATOM 2373 C C . LYS A 1 307 ? 5.142 -6.864 -2.163 1.00 98.12 307 LYS A C 1
ATOM 2375 O O . LYS A 1 307 ? 6.072 -7.419 -2.735 1.00 98.12 307 LYS A O 1
ATOM 2380 N N . TYR A 1 308 ? 4.732 -5.633 -2.468 1.00 98.94 308 TYR A N 1
ATOM 2381 C CA . TYR A 1 308 ? 5.399 -4.815 -3.479 1.00 98.94 308 TYR A CA 1
ATOM 2382 C C . TYR A 1 308 ? 6.586 -4.053 -2.873 1.00 98.94 308 TYR A C 1
ATOM 2384 O O . TYR A 1 308 ? 6.455 -3.440 -1.815 1.00 98.94 308 TYR A O 1
ATOM 2392 N N . ILE A 1 309 ? 7.730 -4.079 -3.552 1.00 98.94 309 ILE A N 1
ATOM 2393 C CA . ILE A 1 309 ? 8.901 -3.240 -3.288 1.00 98.94 309 ILE A CA 1
ATOM 2394 C C . ILE A 1 309 ? 9.028 -2.296 -4.484 1.00 98.94 309 ILE A C 1
ATOM 2396 O O . ILE A 1 309 ? 9.530 -2.696 -5.534 1.00 98.94 309 ILE A O 1
ATOM 2400 N N . ASN A 1 310 ? 8.507 -1.076 -4.355 1.00 98.94 310 ASN A N 1
ATOM 2401 C CA . ASN A 1 310 ? 8.446 -0.110 -5.448 1.00 98.94 310 ASN A CA 1
ATOM 2402 C C . ASN A 1 310 ? 9.681 0.796 -5.434 1.00 98.94 310 ASN A C 1
ATOM 2404 O O . ASN A 1 310 ? 9.958 1.470 -4.442 1.00 98.94 310 ASN A O 1
ATOM 2408 N N . ILE A 1 311 ? 10.399 0.818 -6.554 1.00 98.94 311 ILE A N 1
ATOM 2409 C CA . ILE A 1 311 ? 11.442 1.802 -6.842 1.00 98.94 311 ILE A CA 1
ATOM 2410 C C . ILE A 1 311 ? 10.756 3.021 -7.467 1.00 98.94 311 ILE A C 1
ATOM 2412 O O . ILE A 1 311 ? 10.075 2.874 -8.485 1.00 98.94 311 ILE A O 1
ATOM 2416 N N . ASP A 1 312 ? 10.912 4.193 -6.852 1.00 98.88 312 ASP A N 1
ATOM 2417 C CA . ASP A 1 312 ? 10.399 5.463 -7.386 1.00 98.88 312 ASP A CA 1
ATOM 2418 C C . ASP A 1 312 ? 11.406 6.132 -8.349 1.00 98.88 312 ASP A C 1
ATOM 2420 O O . ASP A 1 312 ? 12.264 5.442 -8.898 1.00 98.88 312 ASP A O 1
ATOM 2424 N N . ASP A 1 313 ? 11.299 7.440 -8.607 1.00 98.56 313 ASP A N 1
ATOM 2425 C CA . ASP A 1 313 ? 12.183 8.188 -9.522 1.00 98.56 313 ASP A CA 1
ATOM 2426 C C . ASP A 1 313 ? 13.699 8.064 -9.204 1.00 98.56 313 ASP A C 1
ATOM 2428 O O . ASP A 1 313 ? 14.117 7.559 -8.164 1.00 98.56 313 ASP A O 1
ATOM 2432 N N . CYS A 1 314 ? 14.553 8.555 -10.109 1.00 98.62 314 CYS A N 1
ATOM 2433 C CA . CYS A 1 314 ? 16.019 8.574 -10.018 1.00 98.62 314 CYS A CA 1
ATOM 2434 C C . CYS A 1 314 ? 16.741 7.214 -10.169 1.00 98.62 314 CYS A C 1
ATOM 2436 O O . CYS A 1 314 ? 17.958 7.148 -9.966 1.00 98.62 314 CYS A O 1
ATOM 2438 N N . TRP A 1 315 ? 16.055 6.148 -10.603 1.00 98.69 315 TRP A N 1
ATOM 2439 C CA . TRP A 1 315 ? 16.671 4.832 -10.860 1.00 98.69 315 TRP A CA 1
ATOM 2440 C C . TRP A 1 315 ? 17.408 4.710 -12.207 1.00 98.69 315 TRP A C 1
ATOM 2442 O O . TRP A 1 315 ? 18.286 3.855 -12.353 1.00 98.69 315 TRP A O 1
ATOM 2452 N N . GLY A 1 316 ? 17.044 5.524 -13.202 1.00 98.38 316 GLY A N 1
ATOM 2453 C CA . GLY A 1 316 ? 17.549 5.437 -14.576 1.00 98.38 316 GLY A CA 1
ATOM 2454 C C . GLY A 1 316 ? 18.742 6.347 -14.883 1.00 98.38 316 GLY A C 1
ATOM 2455 O O . GLY A 1 316 ? 19.016 7.318 -14.174 1.00 98.38 316 GLY A O 1
ATOM 2456 N N . GLU A 1 317 ? 19.455 6.054 -15.967 1.00 98.56 317 GLU A N 1
ATOM 2457 C CA . GLU A 1 317 ? 20.364 7.012 -16.604 1.00 98.56 317 GLU A CA 1
ATOM 2458 C C . GLU A 1 317 ? 19.595 8.207 -17.187 1.00 98.56 317 GLU A C 1
ATOM 2460 O O . GLU A 1 317 ? 18.420 8.102 -17.540 1.00 98.56 317 GLU A O 1
ATOM 2465 N N . MET A 1 318 ? 20.284 9.340 -17.350 1.00 97.75 318 MET A N 1
ATOM 2466 C CA . MET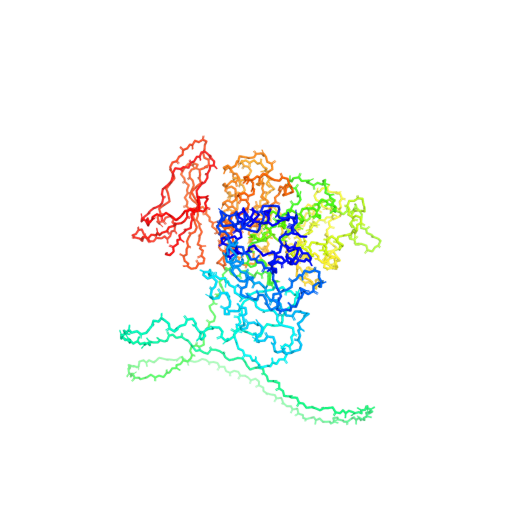 A 1 318 ? 19.701 10.567 -17.915 1.00 97.75 318 MET A CA 1
ATOM 2467 C C . MET A 1 318 ? 19.296 10.426 -19.395 1.00 97.75 318 MET A C 1
ATOM 2469 O O . MET A 1 318 ? 18.454 11.174 -19.887 1.00 97.75 318 MET A O 1
ATOM 2473 N N . ASN A 1 319 ? 19.884 9.464 -20.112 1.00 97.75 319 ASN A N 1
ATOM 2474 C CA . ASN A 1 319 ? 19.650 9.225 -21.533 1.00 97.75 319 ASN A CA 1
ATOM 2475 C C . ASN A 1 319 ? 19.195 7.780 -21.780 1.00 97.75 319 ASN A C 1
ATOM 2477 O O . ASN A 1 319 ? 19.617 6.856 -21.085 1.00 97.75 319 ASN A O 1
ATOM 2481 N N . ARG A 1 320 ? 18.379 7.592 -22.822 1.00 98.50 320 ARG A N 1
ATOM 2482 C CA . ARG A 1 320 ? 18.084 6.274 -23.404 1.00 98.50 320 ARG A CA 1
ATOM 2483 C C . ARG A 1 320 ? 19.319 5.712 -24.121 1.00 98.50 320 ARG A C 1
ATOM 2485 O O . ARG A 1 320 ? 20.210 6.468 -24.509 1.00 98.50 320 ARG A O 1
ATOM 2492 N N . ASP A 1 321 ? 19.363 4.395 -24.313 1.00 97.75 321 ASP A N 1
ATOM 2493 C CA . ASP A 1 321 ? 20.398 3.755 -25.135 1.00 97.75 321 ASP A CA 1
ATOM 2494 C C . ASP A 1 321 ? 20.241 4.077 -26.639 1.00 97.75 321 ASP A C 1
ATOM 2496 O O . ASP A 1 321 ? 19.294 4.737 -27.074 1.00 97.75 321 ASP A O 1
ATOM 2500 N N . SER A 1 322 ? 21.166 3.578 -27.466 1.00 97.44 322 SER A N 1
ATOM 2501 C CA . SER A 1 322 ? 21.130 3.768 -28.925 1.00 97.44 322 SER A CA 1
ATOM 2502 C C . SER A 1 322 ? 19.956 3.073 -29.632 1.00 97.44 322 SER A C 1
ATOM 2504 O O . SER A 1 322 ? 19.778 3.273 -30.831 1.00 97.44 322 SER A O 1
ATOM 2506 N N . GLN A 1 323 ? 19.179 2.249 -28.923 1.00 96.56 323 GLN A N 1
ATOM 2507 C CA . GLN A 1 323 ? 17.946 1.614 -29.395 1.00 96.56 323 GLN A CA 1
ATOM 2508 C C . GLN A 1 323 ? 16.688 2.325 -28.854 1.00 96.56 323 GLN A C 1
ATOM 2510 O O . GLN A 1 323 ? 15.572 1.908 -29.159 1.00 96.56 323 GLN A O 1
ATOM 2515 N N . GLY A 1 324 ? 16.840 3.392 -28.061 1.00 96.75 324 GLY A N 1
ATOM 2516 C CA . GLY A 1 324 ? 15.740 4.131 -27.440 1.00 96.75 324 GLY A CA 1
ATOM 2517 C C . GLY A 1 324 ? 15.227 3.537 -26.122 1.00 96.75 324 GLY A C 1
ATOM 2518 O O . GLY A 1 324 ? 14.193 3.984 -25.630 1.00 96.75 324 GLY A O 1
ATOM 2519 N N . SER A 1 325 ? 15.910 2.559 -25.527 1.00 97.31 325 SER A N 1
ATOM 2520 C CA . SER A 1 325 ? 15.472 1.888 -24.292 1.00 97.31 325 SER A CA 1
ATOM 2521 C C . SER A 1 325 ? 15.868 2.678 -23.042 1.00 97.31 325 SER A C 1
ATOM 2523 O O . SER A 1 325 ? 16.926 3.308 -23.011 1.00 97.31 325 SER A O 1
ATOM 2525 N N . LEU A 1 326 ? 15.056 2.612 -21.981 1.00 98.44 326 LEU A N 1
ATOM 2526 C CA . LEU A 1 326 ? 15.464 3.077 -20.649 1.00 98.44 326 LEU A CA 1
ATOM 2527 C C . LEU A 1 326 ? 16.614 2.214 -20.101 1.00 98.44 326 LEU A C 1
ATOM 2529 O O . LEU A 1 326 ? 16.559 0.985 -20.159 1.00 98.44 326 LEU A O 1
ATOM 2533 N N . VAL A 1 327 ? 17.629 2.860 -19.523 1.00 98.38 327 VAL A N 1
ATOM 2534 C CA . VAL A 1 327 ? 18.832 2.205 -18.982 1.00 98.38 327 VAL A CA 1
ATOM 2535 C C . VAL A 1 327 ? 18.869 2.377 -17.457 1.00 98.38 327 VAL A C 1
ATOM 2537 O O . VAL A 1 327 ? 18.734 3.508 -16.991 1.00 98.38 327 VAL A O 1
ATOM 2540 N N . PRO A 1 328 ? 19.052 1.310 -16.654 1.00 98.56 328 PRO A N 1
ATOM 2541 C CA . PRO A 1 328 ? 19.279 1.432 -15.211 1.00 98.56 328 PRO A CA 1
ATOM 2542 C C . PRO A 1 328 ? 20.590 2.166 -14.916 1.00 98.56 328 PRO A C 1
ATOM 2544 O O . PRO A 1 328 ? 21.600 1.878 -15.557 1.00 98.56 328 PRO A O 1
ATOM 2547 N N . ARG A 1 329 ? 20.598 3.076 -13.935 1.00 98.44 329 ARG A N 1
ATOM 2548 C CA . ARG A 1 329 ? 21.775 3.899 -13.627 1.00 98.44 329 ARG A CA 1
ATOM 2549 C C . ARG A 1 329 ? 22.943 3.041 -13.146 1.00 98.44 329 ARG A C 1
ATOM 2551 O O . ARG A 1 329 ? 22.872 2.457 -12.067 1.00 98.44 329 ARG A O 1
ATOM 2558 N N . ALA A 1 330 ? 24.038 2.983 -13.898 1.00 97.69 330 ALA A N 1
ATOM 2559 C CA . ALA A 1 330 ? 25.119 2.023 -13.658 1.00 97.69 330 ALA A CA 1
ATOM 2560 C C . ALA A 1 330 ? 25.853 2.245 -12.320 1.00 97.69 330 ALA A C 1
ATOM 2562 O O . ALA A 1 330 ? 26.406 1.304 -11.753 1.00 97.69 330 ALA A O 1
ATOM 2563 N N . SER A 1 331 ? 25.840 3.473 -11.791 1.00 97.94 331 SER A N 1
ATOM 2564 C CA . SER A 1 331 ? 26.464 3.825 -10.509 1.00 97.94 331 SER A CA 1
ATOM 2565 C C . SER A 1 331 ? 25.635 3.461 -9.271 1.00 97.94 331 SER A C 1
ATOM 2567 O O . SER A 1 331 ? 26.203 3.366 -8.185 1.00 97.94 331 SER A O 1
ATOM 2569 N N . THR A 1 332 ? 24.321 3.241 -9.406 1.00 98.38 332 THR A N 1
ATOM 2570 C CA . THR A 1 332 ? 23.427 2.904 -8.279 1.00 98.38 332 THR A CA 1
ATOM 2571 C C . THR A 1 332 ? 22.686 1.578 -8.455 1.00 98.38 332 THR A C 1
ATOM 2573 O O . THR A 1 332 ? 22.343 0.953 -7.455 1.00 98.38 332 THR A O 1
ATOM 2576 N N . PHE A 1 333 ? 22.505 1.093 -9.684 1.00 98.69 333 PHE A N 1
ATOM 2577 C CA . PHE A 1 333 ? 21.898 -0.198 -10.033 1.00 98.69 333 PHE A CA 1
ATOM 2578 C C . PHE A 1 333 ? 22.821 -1.033 -10.951 1.00 98.69 333 PHE A C 1
ATOM 2580 O O . PHE A 1 333 ? 22.409 -1.418 -12.050 1.00 98.69 333 PHE A O 1
ATOM 2587 N N . PRO A 1 334 ? 24.071 -1.330 -10.532 1.00 98.38 334 PRO A N 1
ATOM 2588 C CA . PRO A 1 334 ? 25.099 -1.930 -11.390 1.00 98.38 334 PRO A CA 1
ATOM 2589 C C . PRO A 1 334 ? 24.740 -3.319 -11.937 1.00 98.38 334 PRO A C 1
ATOM 2591 O O . PRO A 1 334 ? 25.216 -3.683 -13.010 1.00 98.38 334 PRO A O 1
ATOM 2594 N N . SER A 1 335 ? 23.890 -4.096 -11.252 1.00 98.25 335 SER A N 1
ATOM 2595 C CA . SER A 1 335 ? 23.434 -5.407 -11.751 1.00 98.25 335 SER A CA 1
ATOM 2596 C C . SER A 1 335 ? 22.216 -5.329 -12.687 1.00 98.25 335 SER A C 1
ATOM 2598 O O . SER A 1 335 ? 21.774 -6.359 -13.202 1.00 98.25 335 SER A O 1
ATOM 2600 N N . GLY A 1 336 ? 21.649 -4.134 -12.889 1.00 98.44 336 GLY A N 1
ATOM 2601 C CA . GLY A 1 336 ? 20.430 -3.895 -13.663 1.00 98.44 336 GLY A CA 1
ATOM 2602 C C . GLY A 1 336 ? 19.134 -4.351 -12.973 1.00 98.44 336 GLY A C 1
ATOM 2603 O O . GLY A 1 336 ? 19.111 -5.278 -12.162 1.00 98.44 336 GLY A O 1
ATOM 2604 N N . ILE A 1 337 ? 18.011 -3.720 -13.340 1.00 98.81 337 ILE A N 1
ATOM 2605 C CA . ILE A 1 337 ? 16.701 -3.942 -12.696 1.00 98.81 337 ILE A CA 1
ATOM 2606 C C . ILE A 1 337 ? 16.245 -5.409 -12.749 1.00 98.81 337 ILE A C 1
ATOM 2608 O O . ILE A 1 337 ? 15.640 -5.878 -11.791 1.00 98.81 337 ILE A O 1
ATOM 2612 N N . LYS A 1 338 ? 16.592 -6.178 -13.793 1.00 98.69 338 LYS A N 1
ATOM 2613 C CA . LYS A 1 338 ? 16.269 -7.615 -13.850 1.00 98.69 338 LYS A CA 1
ATOM 2614 C C . LYS A 1 338 ? 16.898 -8.415 -12.699 1.00 98.69 338 LYS A C 1
ATOM 2616 O O . LYS A 1 338 ? 16.200 -9.182 -12.047 1.00 98.69 338 LYS A O 1
ATOM 2621 N N . SER A 1 339 ? 18.180 -8.198 -12.393 1.00 98.75 339 SER A N 1
ATOM 2622 C CA . SER A 1 339 ? 18.853 -8.882 -11.273 1.00 98.75 339 SER A CA 1
ATOM 2623 C C . SER A 1 339 ? 18.226 -8.522 -9.920 1.00 98.75 339 SER A C 1
ATOM 2625 O O . SER A 1 339 ? 18.199 -9.336 -8.992 1.00 98.75 339 SER A O 1
ATOM 2627 N N . LEU A 1 340 ? 17.700 -7.300 -9.807 1.00 98.81 340 LEU A N 1
ATOM 2628 C CA . LEU A 1 340 ? 16.992 -6.822 -8.627 1.00 98.81 340 LEU A CA 1
ATOM 2629 C C . LEU A 1 340 ? 15.575 -7.416 -8.523 1.00 98.81 340 LEU A C 1
ATOM 2631 O O . LEU A 1 340 ? 15.178 -7.841 -7.440 1.00 98.81 340 LEU A O 1
ATOM 2635 N N . ALA A 1 341 ? 14.849 -7.534 -9.638 1.00 98.81 341 ALA A N 1
ATOM 2636 C CA . ALA A 1 341 ? 13.548 -8.201 -9.702 1.00 98.81 341 ALA A CA 1
ATOM 2637 C C . ALA A 1 341 ? 13.659 -9.689 -9.346 1.00 98.81 341 ALA A C 1
ATOM 2639 O O . ALA A 1 341 ? 12.968 -10.144 -8.439 1.00 98.81 341 ALA A O 1
ATOM 2640 N N . ASP A 1 342 ? 14.599 -10.416 -9.964 1.00 98.00 342 ASP A N 1
ATOM 2641 C CA . ASP A 1 342 ? 14.865 -11.830 -9.664 1.00 98.00 342 ASP A CA 1
ATOM 2642 C C . ASP A 1 342 ? 15.201 -12.031 -8.167 1.00 98.00 342 ASP A C 1
ATOM 2644 O O . ASP A 1 342 ? 14.782 -13.015 -7.549 1.00 98.00 342 ASP A O 1
ATOM 2648 N N . TYR A 1 343 ? 15.898 -11.071 -7.540 1.00 98.06 343 TYR A N 1
ATOM 2649 C CA . TYR A 1 343 ? 16.159 -11.087 -6.097 1.00 98.06 343 TYR A CA 1
ATOM 2650 C C . TYR A 1 343 ? 14.896 -10.875 -5.263 1.00 98.06 343 TYR A C 1
ATOM 2652 O O . TYR A 1 343 ? 14.647 -11.653 -4.343 1.00 98.06 343 TYR A O 1
ATOM 2660 N N . VAL A 1 344 ? 14.086 -9.862 -5.573 1.00 98.44 344 VAL A N 1
ATOM 2661 C CA . VAL A 1 344 ? 12.827 -9.573 -4.864 1.00 98.44 344 VAL A CA 1
ATOM 2662 C C . VAL A 1 344 ? 11.841 -10.743 -5.011 1.00 98.44 344 VAL A C 1
ATOM 2664 O O . VAL A 1 344 ? 11.283 -11.207 -4.013 1.00 98.44 344 VAL A O 1
ATOM 2667 N N . HIS A 1 345 ? 11.736 -11.339 -6.202 1.00 98.25 345 HIS A N 1
ATOM 2668 C CA . HIS A 1 345 ? 10.965 -12.565 -6.447 1.00 98.25 345 HIS A CA 1
ATOM 2669 C C . HIS A 1 345 ? 11.483 -13.756 -5.632 1.00 98.25 345 HIS A C 1
ATOM 2671 O O . HIS A 1 345 ? 10.679 -14.528 -5.108 1.00 98.25 345 HIS A O 1
ATOM 2677 N N . SER A 1 346 ? 12.803 -13.888 -5.433 1.00 97.19 346 SER A N 1
ATOM 2678 C CA . SER A 1 346 ? 13.381 -14.949 -4.585 1.00 97.19 346 SER A CA 1
ATOM 2679 C C . SER A 1 346 ? 12.955 -14.866 -3.109 1.00 97.19 346 SER A C 1
ATOM 2681 O O . SER A 1 346 ? 13.005 -15.870 -2.397 1.00 97.19 346 SER A O 1
ATOM 2683 N N . LYS A 1 347 ? 12.489 -13.693 -2.652 1.00 93.50 347 LYS A N 1
ATOM 2684 C CA . LYS A 1 347 ? 11.923 -13.466 -1.309 1.00 93.50 347 LYS A CA 1
ATOM 2685 C C . LYS A 1 347 ? 10.415 -13.743 -1.228 1.00 93.50 347 LYS A C 1
ATOM 2687 O O . LYS A 1 347 ? 9.845 -13.648 -0.144 1.00 93.50 347 LYS A O 1
ATOM 2692 N N . GLY A 1 348 ? 9.761 -14.067 -2.348 1.00 93.38 348 GLY A N 1
ATOM 2693 C CA . GLY A 1 348 ? 8.299 -14.141 -2.453 1.00 93.38 348 GLY A CA 1
ATOM 2694 C C . GLY A 1 348 ? 7.611 -12.772 -2.542 1.00 93.38 348 GLY A C 1
ATOM 2695 O O . GLY A 1 348 ? 6.403 -12.683 -2.323 1.00 93.38 348 GLY A O 1
ATOM 2696 N N . LEU A 1 349 ? 8.377 -11.719 -2.838 1.00 98.44 349 LEU A N 1
ATOM 2697 C CA . LEU A 1 349 ? 7.907 -10.348 -3.027 1.00 98.44 349 LEU A CA 1
ATOM 2698 C C . LEU A 1 349 ? 7.779 -10.029 -4.530 1.00 98.44 349 LEU A C 1
ATOM 2700 O O . LEU A 1 349 ? 8.111 -10.852 -5.382 1.00 98.44 349 LEU A O 1
ATOM 2704 N N . LEU A 1 350 ? 7.285 -8.835 -4.847 1.00 98.88 350 LEU A N 1
ATOM 2705 C CA . LEU A 1 350 ? 7.040 -8.319 -6.196 1.00 98.88 350 LEU A CA 1
ATOM 2706 C C . LEU A 1 350 ? 7.778 -6.983 -6.374 1.00 98.88 350 LEU A C 1
ATOM 2708 O O . LEU A 1 350 ? 7.811 -6.189 -5.433 1.00 98.88 350 LEU A O 1
ATOM 2712 N N . LEU A 1 351 ? 8.358 -6.713 -7.545 1.00 98.94 351 LEU A N 1
ATOM 2713 C CA . LEU A 1 351 ? 9.107 -5.473 -7.798 1.00 98.94 351 LEU A CA 1
ATOM 2714 C C . LEU A 1 351 ? 8.245 -4.444 -8.536 1.00 98.94 351 LEU A C 1
ATOM 2716 O O . LEU A 1 351 ? 7.717 -4.726 -9.610 1.00 98.94 351 LEU A O 1
ATOM 2720 N N . GLY A 1 352 ? 8.162 -3.229 -8.001 1.00 98.94 352 GLY A N 1
ATOM 2721 C CA . GLY A 1 352 ? 7.622 -2.077 -8.715 1.00 98.94 352 GLY A CA 1
ATOM 2722 C C . GLY A 1 352 ? 8.699 -1.157 -9.266 1.00 98.94 352 GLY A C 1
ATOM 2723 O O . GLY A 1 352 ? 9.794 -1.060 -8.712 1.00 98.94 352 GLY A O 1
ATOM 2724 N N . ILE A 1 353 ? 8.359 -0.459 -10.344 1.00 98.94 353 ILE A N 1
ATOM 2725 C CA . ILE A 1 353 ? 9.182 0.576 -10.966 1.00 98.94 353 ILE A CA 1
ATOM 2726 C C . ILE A 1 353 ? 8.357 1.851 -11.174 1.00 98.94 353 ILE A C 1
ATOM 2728 O O . ILE A 1 353 ? 7.127 1.852 -11.051 1.00 98.94 353 ILE A O 1
ATOM 2732 N N . TYR A 1 354 ? 9.048 2.922 -11.537 1.00 98.94 354 TYR A N 1
ATOM 2733 C CA . TYR A 1 354 ? 8.483 4.232 -11.806 1.00 98.94 354 TYR A CA 1
ATOM 2734 C C . TYR A 1 354 ? 8.863 4.735 -13.201 1.00 98.94 354 TYR A C 1
ATOM 2736 O O . TYR A 1 354 ? 9.983 4.516 -13.672 1.00 98.94 354 TYR A O 1
ATOM 2744 N N . SER A 1 355 ? 7.940 5.442 -13.846 1.00 98.88 355 SER A N 1
ATOM 2745 C CA . SER A 1 355 ? 8.227 6.342 -14.966 1.00 98.88 355 SER A CA 1
ATOM 2746 C C . SER A 1 355 ? 7.141 7.421 -15.045 1.00 98.88 355 SER A C 1
ATOM 2748 O O . SER A 1 355 ? 6.257 7.479 -14.195 1.00 98.88 355 SER A O 1
ATOM 2750 N N . ASP A 1 356 ? 7.184 8.259 -16.073 1.00 98.88 356 ASP A N 1
ATOM 2751 C CA . ASP A 1 356 ? 6.309 9.418 -16.245 1.00 98.88 356 ASP A CA 1
ATOM 2752 C C . ASP A 1 356 ? 5.599 9.374 -17.604 1.00 98.88 356 ASP A C 1
ATOM 2754 O O . ASP A 1 356 ? 6.210 9.041 -18.625 1.00 98.88 356 ASP A O 1
ATOM 2758 N N . ALA A 1 357 ? 4.325 9.767 -17.638 1.00 98.75 357 ALA A N 1
ATOM 2759 C CA . ALA A 1 357 ? 3.568 10.097 -18.840 1.00 98.75 357 ALA A CA 1
ATOM 2760 C C . ALA A 1 357 ? 4.017 11.443 -19.457 1.00 98.75 357 ALA A C 1
ATOM 2762 O O . ALA A 1 357 ? 3.190 12.254 -19.891 1.00 98.75 357 ALA A O 1
ATOM 2763 N N . GLY A 1 358 ? 5.330 11.649 -19.531 1.00 98.62 358 GLY A N 1
ATOM 2764 C CA . GLY A 1 358 ? 6.018 12.867 -19.930 1.00 98.62 358 GLY A CA 1
ATOM 2765 C C . GLY A 1 358 ? 7.338 12.575 -20.638 1.00 98.62 358 GLY A C 1
ATOM 2766 O O . GLY A 1 358 ? 7.719 11.423 -20.846 1.00 98.62 358 GLY A O 1
ATOM 2767 N N . THR A 1 359 ? 8.035 13.632 -21.053 1.00 98.38 359 THR A N 1
ATOM 2768 C CA . THR A 1 359 ? 9.348 13.516 -21.724 1.00 98.38 359 THR A CA 1
ATOM 2769 C C . THR A 1 359 ? 10.496 13.238 -20.746 1.00 98.38 359 THR A C 1
ATOM 2771 O O . THR A 1 359 ? 11.445 12.533 -21.084 1.00 98.38 359 THR A O 1
ATOM 2774 N N . TYR A 1 360 ? 10.370 13.720 -19.512 1.00 98.44 360 TYR A N 1
ATOM 2775 C CA . TYR A 1 360 ? 11.255 13.460 -18.377 1.00 98.44 360 TYR A CA 1
ATOM 2776 C C . TYR A 1 360 ? 10.412 13.076 -17.166 1.00 98.44 360 TYR A C 1
ATOM 2778 O O . TYR A 1 360 ? 9.222 13.383 -17.132 1.00 98.44 360 TYR A O 1
ATOM 2786 N N . THR A 1 361 ? 11.036 12.454 -16.172 1.00 98.75 361 THR A N 1
ATOM 2787 C CA . THR A 1 361 ? 10.430 12.278 -14.850 1.00 98.75 361 THR A CA 1
ATOM 2788 C C . THR A 1 361 ? 10.421 13.573 -14.039 1.00 98.75 361 THR A C 1
ATOM 2790 O O . THR A 1 361 ? 11.106 14.541 -14.388 1.00 98.75 361 THR A O 1
ATOM 2793 N N . CYS A 1 362 ? 9.668 13.616 -12.936 1.00 98.44 362 CYS A N 1
ATOM 2794 C CA . CYS A 1 362 ? 9.534 14.820 -12.114 1.00 98.44 362 CYS A CA 1
ATOM 2795 C C . CYS A 1 362 ? 10.873 15.347 -11.547 1.00 98.44 362 CYS A C 1
ATOM 2797 O O . CYS A 1 362 ? 11.081 16.564 -11.534 1.00 98.44 362 CYS A O 1
ATOM 2799 N N . SER A 1 363 ? 11.827 14.476 -11.182 1.00 97.88 363 SER A N 1
ATOM 2800 C CA . SER A 1 363 ? 13.197 14.877 -10.793 1.00 97.88 363 SER A CA 1
ATOM 2801 C C . SER A 1 363 ? 14.044 15.428 -11.948 1.00 97.88 363 SER A C 1
ATOM 2803 O O . SER A 1 363 ? 15.064 16.078 -11.713 1.00 97.88 363 SER A O 1
ATOM 2805 N N . LYS A 1 364 ? 13.645 15.156 -13.198 1.00 98.12 364 LYS A N 1
ATOM 2806 C CA . LYS A 1 364 ? 14.401 15.403 -14.438 1.00 98.12 364 LYS A CA 1
ATOM 2807 C C . LYS A 1 364 ? 15.755 14.691 -14.517 1.00 98.12 364 LYS A C 1
ATOM 2809 O O . LYS A 1 364 ? 16.602 15.118 -15.295 1.00 98.12 364 LYS A O 1
ATOM 2814 N N . THR A 1 365 ? 15.986 13.639 -13.727 1.00 97.75 365 THR A N 1
ATOM 2815 C CA . THR A 1 365 ? 17.263 12.893 -13.755 1.00 97.75 365 THR A CA 1
ATOM 2816 C C . THR A 1 365 ? 17.244 11.659 -14.660 1.00 97.75 365 THR A C 1
ATOM 2818 O O . THR A 1 365 ? 18.277 11.008 -14.823 1.00 97.75 365 THR A O 1
ATOM 2821 N N . MET A 1 366 ? 16.085 11.330 -15.237 1.00 98.62 366 MET A N 1
ATOM 2822 C CA . MET A 1 366 ? 15.911 10.262 -16.219 1.00 98.62 366 MET A CA 1
ATOM 2823 C C . MET A 1 366 ? 14.728 10.557 -17.173 1.00 98.62 366 MET A C 1
ATOM 2825 O O . MET A 1 366 ? 13.875 11.397 -16.859 1.00 98.62 366 MET A O 1
ATOM 2829 N N . PRO A 1 367 ? 14.658 9.904 -18.349 1.00 98.75 367 PRO A N 1
ATOM 2830 C CA . PRO A 1 367 ? 13.560 10.078 -19.300 1.00 98.75 367 PRO A CA 1
ATOM 2831 C C . PRO A 1 367 ? 12.223 9.518 -18.793 1.00 98.75 367 PRO A C 1
ATOM 2833 O O . PRO A 1 367 ? 12.181 8.477 -18.135 1.00 98.75 367 PRO A O 1
ATOM 2836 N N . GLY A 1 368 ? 11.126 10.170 -19.180 1.00 98.69 368 GLY A N 1
ATOM 2837 C CA . GLY A 1 368 ? 9.778 9.598 -19.105 1.00 98.69 368 GLY A CA 1
ATOM 2838 C C . GLY A 1 368 ? 9.470 8.718 -20.326 1.00 98.69 368 GLY A C 1
ATOM 2839 O O . GLY A 1 368 ? 10.294 8.597 -21.240 1.00 98.69 368 GLY A O 1
ATOM 2840 N N . SER A 1 369 ? 8.289 8.095 -20.357 1.00 98.88 369 SER A N 1
ATOM 2841 C CA . SER A 1 369 ? 7.874 7.138 -21.401 1.00 98.88 369 SER A CA 1
ATOM 2842 C C . SER A 1 369 ? 6.939 7.714 -22.473 1.00 98.88 369 SER A C 1
ATOM 2844 O O . SER A 1 369 ? 6.455 6.954 -23.311 1.00 98.88 369 SER A O 1
ATOM 2846 N N . LEU A 1 370 ? 6.668 9.025 -22.500 1.00 98.62 370 LEU A N 1
ATOM 2847 C CA . LEU A 1 370 ? 5.779 9.625 -23.507 1.00 98.62 370 LEU A CA 1
ATOM 2848 C C . LEU A 1 370 ? 6.325 9.420 -24.933 1.00 98.62 370 LEU A C 1
ATOM 2850 O O . LEU A 1 370 ? 7.389 9.930 -25.277 1.00 98.62 370 LEU A O 1
ATOM 2854 N N . GLY A 1 371 ? 5.583 8.689 -25.770 1.00 98.19 371 GLY A N 1
ATOM 2855 C CA . GLY A 1 371 ? 6.010 8.288 -27.118 1.00 98.19 371 GLY A CA 1
ATOM 2856 C C . GLY A 1 371 ? 6.890 7.029 -27.181 1.00 98.19 371 GLY A C 1
ATOM 2857 O O . GLY A 1 371 ? 7.204 6.573 -28.278 1.00 98.19 371 GLY A O 1
ATOM 2858 N N . HIS A 1 372 ? 7.259 6.450 -26.034 1.00 98.75 372 HIS A N 1
ATOM 2859 C CA . HIS A 1 372 ? 8.025 5.203 -25.903 1.00 98.75 372 HIS A CA 1
ATOM 2860 C C . HIS A 1 372 ? 7.231 4.097 -25.180 1.00 98.75 372 HIS A C 1
ATOM 2862 O O . HIS A 1 372 ? 7.793 3.052 -24.848 1.00 98.75 372 HIS A O 1
ATOM 2868 N N . GLU A 1 373 ? 5.927 4.284 -24.947 1.00 98.81 373 GLU A N 1
ATOM 2869 C CA . GLU A 1 373 ? 5.129 3.471 -24.020 1.00 98.81 373 GLU A CA 1
ATOM 2870 C C . GLU A 1 373 ? 5.192 1.969 -24.346 1.00 98.81 373 GLU A C 1
ATOM 2872 O O . GLU A 1 373 ? 5.368 1.136 -23.458 1.00 98.81 373 GLU A O 1
ATOM 2877 N N . GLU A 1 374 ? 5.114 1.613 -25.632 1.00 98.69 374 GLU A N 1
ATOM 2878 C CA . GLU A 1 374 ? 5.224 0.227 -26.103 1.00 98.69 374 GLU A CA 1
ATOM 2879 C C . GLU A 1 374 ? 6.613 -0.398 -25.935 1.00 98.69 374 GLU A C 1
ATOM 2881 O O . GLU A 1 374 ? 6.706 -1.620 -25.810 1.00 98.69 374 GLU A O 1
ATOM 2886 N N . GLN A 1 375 ? 7.683 0.395 -25.986 1.00 98.69 375 GLN A N 1
ATOM 2887 C CA . GLN A 1 375 ? 9.051 -0.083 -25.792 1.00 98.69 375 GLN A CA 1
ATOM 2888 C C . GLN A 1 375 ? 9.323 -0.277 -24.302 1.00 98.69 375 GLN A C 1
ATOM 2890 O O . GLN A 1 375 ? 9.795 -1.335 -23.892 1.00 98.69 375 GLN A O 1
ATOM 2895 N N . ASP A 1 376 ? 8.950 0.704 -23.484 1.00 98.88 376 ASP A N 1
ATOM 2896 C CA . ASP A 1 376 ? 9.214 0.680 -22.050 1.00 98.88 376 ASP A CA 1
ATOM 2897 C C . ASP A 1 376 ? 8.371 -0.381 -21.332 1.00 98.88 376 ASP A C 1
ATOM 2899 O O . ASP A 1 376 ? 8.914 -1.136 -20.531 1.00 98.88 376 ASP A O 1
ATOM 2903 N N . ALA A 1 377 ? 7.096 -0.565 -21.696 1.00 98.88 377 ALA A N 1
ATOM 2904 C CA . ALA A 1 377 ? 6.279 -1.655 -21.154 1.00 98.88 377 ALA A CA 1
ATOM 2905 C C . ALA A 1 377 ? 6.869 -3.050 -21.453 1.00 98.88 377 ALA A C 1
ATOM 2907 O O . ALA A 1 377 ? 6.861 -3.926 -20.584 1.00 98.88 377 ALA A O 1
ATOM 2908 N N . LYS A 1 378 ? 7.426 -3.260 -22.657 1.00 98.75 378 LYS A N 1
ATOM 2909 C CA . LYS A 1 378 ? 8.130 -4.507 -23.023 1.00 98.75 378 LYS A CA 1
ATOM 2910 C C . LYS A 1 378 ? 9.447 -4.646 -22.249 1.00 98.75 378 LYS A C 1
ATOM 2912 O O . LYS A 1 378 ? 9.757 -5.740 -21.779 1.00 98.75 378 LYS A O 1
ATOM 2917 N N . THR A 1 379 ? 10.177 -3.548 -22.043 1.00 98.75 379 THR A N 1
ATOM 2918 C CA . THR A 1 379 ? 11.388 -3.501 -21.208 1.00 98.75 379 THR A CA 1
ATOM 2919 C C . THR A 1 379 ? 11.076 -3.903 -19.763 1.00 98.75 379 THR A C 1
ATOM 2921 O O . THR A 1 379 ? 11.665 -4.867 -19.268 1.00 98.75 379 THR A O 1
ATOM 2924 N N . PHE A 1 380 ? 10.086 -3.272 -19.122 1.00 98.88 380 PHE A N 1
ATOM 2925 C CA . PHE A 1 380 ? 9.639 -3.587 -17.760 1.00 98.88 380 PHE A CA 1
ATOM 2926 C C . PHE A 1 380 ? 9.196 -5.054 -17.622 1.00 98.88 380 PHE A C 1
ATOM 2928 O O . PHE A 1 380 ? 9.620 -5.746 -16.693 1.00 98.88 380 PHE A O 1
ATOM 2935 N N . ALA A 1 381 ? 8.420 -5.574 -18.581 1.00 98.75 381 ALA A N 1
ATOM 2936 C CA . ALA A 1 381 ? 8.018 -6.980 -18.602 1.00 98.75 381 ALA A CA 1
ATOM 2937 C C . ALA A 1 381 ? 9.213 -7.945 -18.751 1.00 98.75 381 ALA A C 1
ATOM 2939 O O . ALA A 1 381 ? 9.256 -8.968 -18.063 1.00 98.75 381 ALA A O 1
ATOM 2940 N N . SER A 1 382 ? 10.213 -7.609 -19.578 1.00 98.62 382 SER A N 1
ATOM 2941 C CA . SER A 1 382 ? 11.444 -8.406 -19.746 1.00 98.62 382 SER A CA 1
ATOM 2942 C C . SER A 1 382 ? 12.313 -8.436 -18.477 1.00 98.62 382 SER A C 1
ATOM 2944 O O . SER A 1 382 ? 12.935 -9.457 -18.147 1.00 98.62 382 SER A O 1
ATOM 2946 N N . TRP A 1 383 ? 12.295 -7.331 -17.723 1.00 98.81 383 TRP A N 1
ATOM 2947 C CA . TRP A 1 383 ? 12.932 -7.198 -16.417 1.00 98.81 383 TRP A CA 1
ATOM 2948 C C . TRP A 1 383 ? 12.144 -7.863 -15.285 1.00 98.81 383 TRP A C 1
ATOM 2950 O O . TRP A 1 383 ? 12.684 -8.008 -14.197 1.00 98.81 383 TRP A O 1
ATOM 2960 N N . GLY A 1 384 ? 10.912 -8.318 -15.526 1.00 98.56 384 GLY A N 1
ATOM 2961 C CA . GLY A 1 384 ? 10.092 -8.981 -14.511 1.00 98.56 384 GLY A CA 1
ATOM 2962 C C . GLY A 1 384 ? 9.381 -8.030 -13.543 1.00 98.56 384 GLY A C 1
ATOM 2963 O O . GLY A 1 384 ? 8.946 -8.481 -12.491 1.00 98.56 384 GLY A O 1
ATOM 2964 N N . VAL A 1 385 ? 9.236 -6.748 -13.886 1.00 98.94 385 VAL A N 1
ATOM 2965 C CA . VAL A 1 385 ? 8.470 -5.768 -13.095 1.00 98.94 385 VAL A CA 1
ATOM 2966 C C . VAL A 1 385 ? 7.014 -6.225 -12.918 1.00 98.94 385 VAL A C 1
ATOM 2968 O O . VAL A 1 385 ? 6.423 -6.806 -13.825 1.00 98.94 385 VAL A O 1
ATOM 2971 N N . ASP A 1 386 ? 6.429 -5.953 -11.754 1.00 98.88 386 ASP A N 1
ATOM 2972 C CA . ASP A 1 386 ? 5.068 -6.342 -11.354 1.00 98.88 386 ASP A CA 1
ATOM 2973 C C . ASP A 1 386 ? 4.130 -5.144 -11.130 1.00 98.88 386 ASP A C 1
ATOM 2975 O O . ASP A 1 386 ? 2.912 -5.312 -11.055 1.00 98.88 386 ASP A O 1
ATOM 2979 N N . TYR A 1 387 ? 4.683 -3.935 -10.998 1.00 98.94 387 TYR A N 1
ATOM 2980 C CA . TYR A 1 387 ? 3.965 -2.698 -10.676 1.00 98.94 387 TYR A CA 1
ATOM 2981 C C . TYR A 1 387 ? 4.626 -1.512 -11.393 1.00 98.94 387 TYR A C 1
ATOM 2983 O O . TYR A 1 387 ? 5.851 -1.406 -11.397 1.00 98.94 387 TYR A O 1
ATOM 2991 N N . LEU A 1 388 ? 3.835 -0.603 -11.964 1.00 98.94 388 LEU A N 1
ATOM 2992 C CA . LEU A 1 388 ? 4.296 0.681 -12.498 1.00 98.94 388 LEU A CA 1
ATOM 2993 C C . LEU A 1 388 ? 3.542 1.826 -11.807 1.00 98.94 388 LEU A C 1
ATOM 2995 O O . LEU A 1 388 ? 2.325 1.937 -11.975 1.00 98.94 388 LEU A O 1
ATOM 2999 N N . LYS A 1 389 ? 4.261 2.698 -11.085 1.00 98.94 389 LYS A N 1
ATOM 3000 C CA . LYS A 1 389 ? 3.805 4.074 -10.817 1.00 98.94 389 LYS A CA 1
ATOM 3001 C C . LYS A 1 389 ? 4.084 4.891 -12.077 1.00 98.94 389 LYS A C 1
ATOM 3003 O O . LYS A 1 389 ? 5.212 4.878 -12.568 1.00 98.94 389 LYS A O 1
ATOM 3008 N N . TYR A 1 390 ? 3.057 5.539 -12.619 1.00 98.94 390 TYR A N 1
ATOM 3009 C CA . TYR A 1 390 ? 3.153 6.287 -13.868 1.00 98.94 390 TYR A CA 1
ATOM 3010 C C . TYR A 1 390 ? 2.717 7.741 -13.659 1.00 98.94 390 TYR A C 1
ATOM 3012 O O . TYR A 1 390 ? 1.532 8.031 -13.488 1.00 98.94 390 TYR A O 1
ATOM 3020 N N . ASP A 1 391 ? 3.707 8.625 -13.595 1.00 98.81 391 ASP A N 1
ATOM 3021 C CA . ASP A 1 391 ? 3.604 10.034 -13.196 1.00 98.81 391 ASP A CA 1
ATOM 3022 C C . ASP A 1 391 ? 3.151 10.959 -14.337 1.00 98.81 391 ASP A C 1
ATOM 3024 O O . ASP A 1 391 ? 2.748 10.476 -15.399 1.00 98.81 391 ASP A O 1
ATOM 3028 N N . ASN A 1 392 ? 3.155 12.273 -14.106 1.00 98.69 392 ASN A N 1
ATOM 3029 C CA . ASN A 1 392 ? 2.482 13.247 -14.965 1.00 98.69 392 ASN A CA 1
ATOM 3030 C C . ASN A 1 392 ? 3.262 14.559 -15.210 1.00 98.69 392 ASN A C 1
ATOM 3032 O O . ASN A 1 392 ? 2.681 15.525 -15.723 1.00 98.69 392 ASN A O 1
ATOM 3036 N N . CYS A 1 393 ? 4.552 14.642 -14.874 1.00 98.50 393 CYS A N 1
ATOM 3037 C CA . CYS A 1 393 ? 5.374 15.807 -15.207 1.00 98.50 393 CYS A CA 1
ATOM 3038 C C . CYS A 1 393 ? 5.680 15.871 -16.722 1.00 98.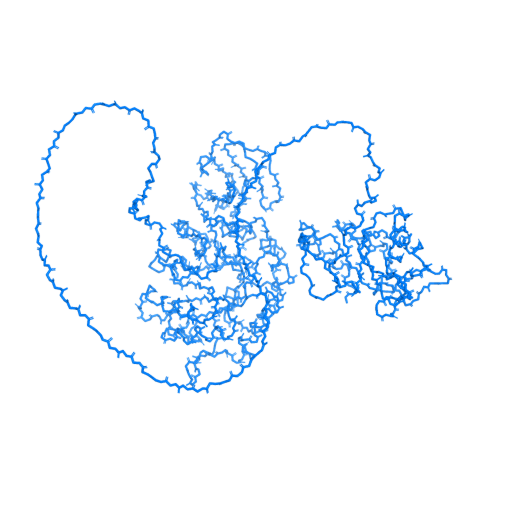50 393 CYS A C 1
ATOM 3040 O O . CYS A 1 393 ? 5.331 14.992 -17.498 1.00 98.50 393 CYS A O 1
ATOM 3042 N N . PHE A 1 394 ? 6.264 16.981 -17.197 1.00 98.44 394 PHE A N 1
ATOM 3043 C CA . PHE A 1 394 ? 6.804 17.149 -18.569 1.00 98.44 394 PHE A CA 1
ATOM 3044 C C . PHE A 1 394 ? 5.925 16.619 -19.727 1.00 98.44 394 PHE A C 1
ATOM 3046 O O . PHE A 1 394 ? 6.420 16.131 -20.747 1.00 98.44 394 PHE A O 1
ATOM 3053 N N . ASN A 1 395 ? 4.608 16.753 -19.559 1.00 97.56 395 ASN A N 1
ATOM 3054 C CA . ASN A 1 395 ? 3.559 16.076 -20.324 1.00 97.56 395 ASN A CA 1
ATOM 3055 C C . ASN A 1 395 ? 3.140 16.768 -21.638 1.00 97.56 395 ASN A C 1
ATOM 3057 O O . ASN A 1 395 ? 2.138 16.398 -22.255 1.00 97.56 395 ASN A O 1
ATOM 3061 N N . ASN A 1 396 ? 3.886 17.797 -22.051 1.00 96.75 396 ASN A N 1
ATOM 3062 C CA . ASN A 1 396 ? 3.638 18.629 -23.235 1.00 96.75 396 ASN A CA 1
ATOM 3063 C C . ASN A 1 396 ? 2.234 19.277 -23.305 1.00 96.75 396 ASN A C 1
ATOM 3065 O O . ASN A 1 396 ? 1.788 19.655 -24.386 1.00 96.75 396 ASN A O 1
ATOM 3069 N N . GLY A 1 397 ? 1.528 19.414 -22.174 1.00 96.62 397 GLY A N 1
ATOM 3070 C CA . GLY A 1 397 ? 0.170 19.970 -22.113 1.00 96.62 397 GLY A CA 1
ATOM 3071 C C . GLY A 1 397 ? -0.930 19.019 -22.603 1.00 96.62 397 GLY A C 1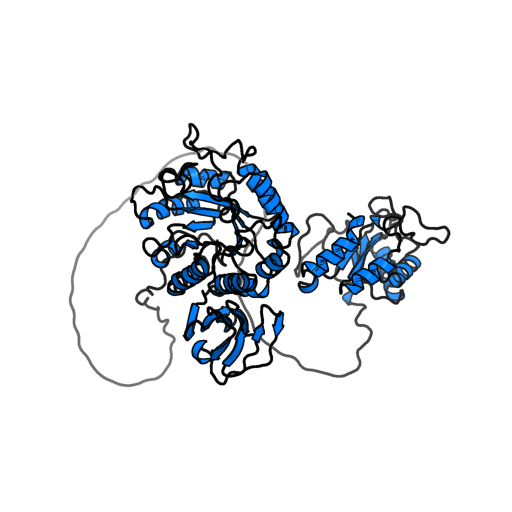
ATOM 3072 O O . GLY A 1 397 ? -2.077 19.435 -22.754 1.00 96.62 397 GLY A O 1
ATOM 3073 N N . ILE A 1 398 ? -0.604 17.749 -22.859 1.00 97.69 398 ILE A N 1
ATOM 3074 C CA . ILE A 1 398 ? -1.552 16.741 -23.347 1.00 97.69 398 ILE A CA 1
ATOM 3075 C C . ILE A 1 398 ? -2.386 16.221 -22.165 1.00 97.69 398 ILE A C 1
ATOM 3077 O O . ILE A 1 398 ? -1.837 15.918 -21.103 1.00 97.69 398 ILE A O 1
ATOM 3081 N N . SER A 1 399 ? -3.700 16.052 -22.337 1.00 98.19 399 SER A N 1
ATOM 3082 C CA . SER A 1 399 ? -4.581 15.524 -21.280 1.00 98.19 399 SER A CA 1
ATOM 3083 C C . SER A 1 399 ? -4.122 14.140 -20.778 1.00 98.19 399 SER A C 1
ATOM 3085 O O . SER A 1 399 ? -3.770 13.279 -21.599 1.00 98.19 399 SER A O 1
ATOM 3087 N N . PRO A 1 400 ? -4.164 13.863 -19.456 1.00 98.00 400 PRO A N 1
ATOM 3088 C CA . PRO A 1 400 ? -3.897 12.525 -18.926 1.00 98.00 400 PRO A CA 1
ATOM 3089 C C . PRO A 1 400 ? -4.819 11.463 -19.555 1.00 98.00 400 PRO A C 1
ATOM 3091 O O . PRO A 1 400 ? -4.366 10.357 -19.859 1.00 98.00 400 PRO A O 1
ATOM 3094 N N . LYS A 1 401 ? -6.069 11.818 -19.887 1.00 96.88 401 LYS A N 1
ATOM 3095 C CA . LYS A 1 401 ? -7.040 10.926 -20.549 1.00 96.88 401 LYS A CA 1
ATOM 3096 C C . LYS A 1 401 ? -6.590 10.430 -21.926 1.00 96.88 401 LYS A C 1
ATOM 3098 O O . LYS A 1 401 ? -7.094 9.410 -22.384 1.00 96.88 401 LYS A O 1
ATOM 3103 N N . GLU A 1 402 ? -5.654 11.112 -22.589 1.00 97.50 402 GLU A N 1
ATOM 3104 C CA . GLU A 1 402 ? -5.037 10.623 -23.827 1.00 97.50 402 GLU A CA 1
ATOM 3105 C C . GLU A 1 402 ? -3.775 9.790 -23.544 1.00 97.50 402 GLU A C 1
ATOM 3107 O O . GLU A 1 402 ? -3.589 8.716 -24.120 1.00 97.50 402 GLU A O 1
ATOM 3112 N N . ARG A 1 403 ? -2.902 10.266 -22.647 1.00 98.38 403 ARG A N 1
ATOM 3113 C CA . ARG A 1 403 ? -1.582 9.660 -22.398 1.00 98.38 403 ARG A CA 1
ATOM 3114 C C . ARG A 1 403 ? -1.662 8.330 -21.654 1.00 98.38 403 ARG A C 1
ATOM 3116 O O . ARG A 1 403 ? -1.070 7.350 -22.104 1.00 98.38 403 ARG A O 1
ATOM 3123 N N . TYR A 1 404 ? -2.450 8.239 -20.582 1.00 98.56 404 TYR A N 1
ATOM 3124 C CA . TYR A 1 404 ? -2.572 6.997 -19.804 1.00 98.56 404 TYR A CA 1
ATOM 3125 C C . TYR A 1 404 ? -3.196 5.845 -20.602 1.00 98.56 404 TYR A C 1
ATOM 3127 O O . TYR A 1 404 ? -2.911 4.681 -20.324 1.00 98.56 404 TYR A O 1
ATOM 3135 N N . VAL A 1 405 ? -3.977 6.141 -21.650 1.00 98.38 405 VAL A N 1
ATOM 3136 C CA . VAL A 1 405 ? -4.502 5.132 -22.587 1.00 98.38 405 VAL A CA 1
ATOM 3137 C C . VAL A 1 405 ? -3.377 4.434 -23.361 1.00 98.38 405 VAL A C 1
ATOM 3139 O O . VAL A 1 405 ? -3.510 3.251 -23.678 1.00 98.38 405 VAL A O 1
ATOM 3142 N N . LYS A 1 406 ? -2.273 5.133 -23.664 1.00 98.50 406 LYS A N 1
ATOM 3143 C CA . LYS A 1 406 ? -1.126 4.578 -24.403 1.00 98.50 406 LYS A CA 1
ATOM 3144 C C . LYS A 1 406 ? -0.374 3.571 -23.533 1.00 98.50 406 LYS A C 1
ATOM 3146 O O . LYS A 1 406 ? -0.270 2.408 -23.917 1.00 98.50 406 LYS A O 1
ATOM 3151 N N . MET A 1 407 ? 0.024 3.971 -22.322 1.00 98.81 407 MET A N 1
ATOM 3152 C CA . MET A 1 407 ? 0.703 3.076 -21.374 1.00 98.81 407 MET A CA 1
ATOM 3153 C C . MET A 1 407 ? -0.194 1.921 -20.905 1.00 98.81 407 MET A C 1
ATOM 3155 O O . MET A 1 407 ? 0.251 0.780 -20.892 1.00 98.81 407 MET A O 1
ATOM 3159 N N . SER A 1 408 ? -1.481 2.161 -20.628 1.00 98.62 408 SER A N 1
ATOM 3160 C CA . SER A 1 408 ? -2.433 1.095 -20.268 1.00 98.62 408 SER A CA 1
ATOM 3161 C C . SER A 1 408 ? -2.480 -0.027 -21.320 1.00 98.62 408 SER A C 1
ATOM 3163 O O . SER A 1 408 ? -2.325 -1.206 -20.995 1.00 98.62 408 SER A O 1
ATOM 3165 N N . LYS A 1 409 ? -2.594 0.335 -22.608 1.00 98.25 409 LYS A N 1
ATOM 3166 C CA . LYS A 1 409 ? -2.543 -0.623 -23.726 1.00 98.25 409 LYS A CA 1
ATOM 3167 C C . LYS A 1 409 ? -1.176 -1.297 -23.850 1.00 98.25 409 LYS A C 1
ATOM 3169 O O . LYS A 1 409 ? -1.120 -2.498 -24.095 1.00 98.25 409 LYS A O 1
ATOM 3174 N N . ALA A 1 410 ? -0.090 -0.547 -23.676 1.00 98.75 410 ALA A N 1
ATOM 3175 C CA . ALA A 1 410 ? 1.266 -1.078 -23.750 1.00 98.75 410 ALA A CA 1
ATOM 3176 C C . ALA A 1 410 ? 1.541 -2.132 -22.662 1.00 98.75 410 ALA A C 1
ATOM 3178 O O . ALA A 1 410 ? 2.084 -3.1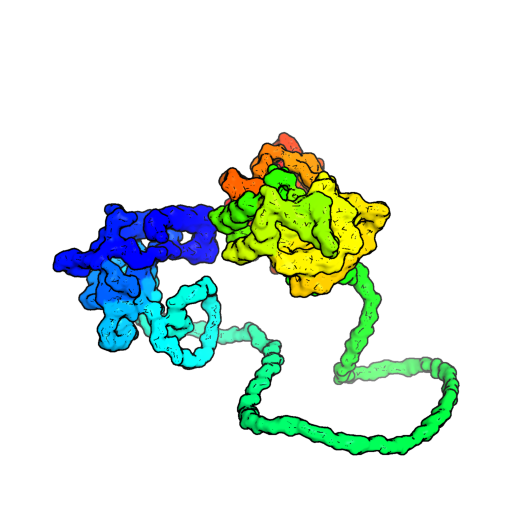91 -22.970 1.00 98.75 410 ALA A O 1
ATOM 3179 N N . LEU A 1 411 ? 1.099 -1.894 -21.421 1.00 98.62 411 LEU A N 1
ATOM 3180 C CA . LEU A 1 411 ? 1.208 -2.846 -20.311 1.00 98.62 411 LEU A CA 1
ATOM 3181 C C . LEU A 1 411 ? 0.384 -4.115 -20.562 1.00 98.62 411 LEU A C 1
ATOM 3183 O O . LEU A 1 411 ? 0.919 -5.212 -20.411 1.00 98.62 411 LEU A O 1
ATOM 3187 N N . LEU A 1 412 ? -0.871 -3.992 -21.017 1.00 97.31 412 LEU A N 1
ATOM 3188 C CA . LEU A 1 412 ? -1.695 -5.148 -21.410 1.00 97.31 412 LEU A CA 1
ATOM 3189 C C . LEU A 1 412 ? -1.034 -5.984 -22.521 1.00 97.31 412 LEU A C 1
ATOM 3191 O O . LEU A 1 412 ? -1.060 -7.212 -22.475 1.00 97.31 412 LEU A O 1
ATOM 3195 N N . ASN A 1 413 ? -0.403 -5.321 -23.493 1.00 97.56 413 ASN A N 1
ATOM 3196 C CA . ASN A 1 413 ? 0.275 -5.959 -24.624 1.00 97.56 413 ASN A CA 1
ATOM 3197 C C . ASN A 1 413 ? 1.718 -6.412 -24.313 1.00 97.56 413 ASN A C 1
ATOM 3199 O O . ASN A 1 413 ? 2.369 -6.997 -25.178 1.00 97.56 413 ASN A O 1
ATOM 3203 N N . SER A 1 414 ? 2.236 -6.164 -23.104 1.00 97.62 414 SER A N 1
ATOM 3204 C CA . SER A 1 414 ? 3.631 -6.458 -22.729 1.00 97.62 414 SER A CA 1
ATOM 3205 C C . SER A 1 414 ? 3.936 -7.953 -22.556 1.00 97.62 414 SER A C 1
ATOM 3207 O O . SER A 1 414 ? 5.099 -8.355 -22.545 1.00 97.62 414 SER A O 1
ATOM 3209 N N . GLY A 1 415 ? 2.899 -8.782 -22.392 1.00 94.31 415 GLY A N 1
ATOM 3210 C CA . GLY A 1 415 ? 3.018 -10.208 -22.075 1.00 94.31 415 GLY A CA 1
ATOM 3211 C C . GLY A 1 415 ? 3.182 -10.526 -20.581 1.00 94.31 415 GLY A C 1
ATOM 3212 O O . GLY A 1 415 ? 3.203 -11.704 -20.224 1.00 94.31 415 GLY A O 1
ATOM 3213 N N . ARG A 1 416 ? 3.248 -9.517 -19.698 1.00 96.25 416 ARG A N 1
ATOM 3214 C CA . ARG A 1 416 ? 3.273 -9.685 -18.235 1.00 96.25 416 ARG A CA 1
ATOM 3215 C C . ARG A 1 416 ? 2.144 -8.876 -17.575 1.00 96.25 416 ARG A C 1
ATOM 3217 O O . ARG A 1 416 ? 1.984 -7.704 -17.903 1.00 96.25 416 ARG A O 1
ATOM 3224 N N . PRO A 1 417 ? 1.377 -9.442 -16.623 1.00 96.44 417 PRO A N 1
ATOM 3225 C CA . PRO A 1 417 ? 0.479 -8.651 -15.787 1.00 96.44 417 PRO A CA 1
ATOM 3226 C C . PRO A 1 417 ? 1.291 -7.684 -14.915 1.00 96.44 417 PRO A C 1
ATOM 3228 O O . PRO A 1 417 ? 2.068 -8.122 -14.070 1.00 96.44 417 PRO A O 1
ATOM 3231 N N . ILE A 1 418 ? 1.102 -6.382 -15.127 1.00 98.75 418 ILE A N 1
ATOM 3232 C CA . ILE A 1 418 ? 1.733 -5.302 -14.359 1.00 98.75 418 ILE A CA 1
ATOM 3233 C C . ILE A 1 418 ? 0.615 -4.450 -13.751 1.00 98.75 418 ILE A C 1
ATOM 3235 O O . ILE A 1 418 ? -0.309 -4.037 -14.455 1.00 98.75 418 ILE A O 1
ATOM 3239 N N . PHE A 1 419 ? 0.682 -4.201 -12.442 1.00 98.81 419 PHE A N 1
ATOM 3240 C CA . PHE A 1 419 ? -0.252 -3.321 -11.741 1.00 98.81 419 PHE A CA 1
ATOM 3241 C C . PHE A 1 419 ? 0.002 -1.876 -12.185 1.00 98.81 419 PHE A C 1
ATOM 3243 O O . PHE A 1 419 ? 1.113 -1.375 -12.030 1.00 98.81 419 PHE A O 1
ATOM 3250 N N . HIS A 1 420 ? -1.008 -1.204 -12.737 1.00 98.88 420 HIS A N 1
ATOM 3251 C CA . HIS A 1 420 ? -0.859 0.152 -13.275 1.00 98.88 420 HIS A CA 1
ATOM 3252 C C . HIS A 1 420 ? -1.419 1.184 -12.287 1.00 98.88 420 HIS A C 1
ATOM 3254 O O . HIS A 1 420 ? -2.628 1.234 -12.063 1.00 98.88 420 HIS A O 1
ATOM 3260 N N . SER A 1 421 ? -0.534 1.984 -11.696 1.00 98.94 421 SER A N 1
ATOM 3261 C CA . SER A 1 421 ? -0.837 3.015 -10.700 1.00 98.94 421 SER A CA 1
ATOM 3262 C C . SER A 1 421 ? -0.657 4.391 -11.333 1.00 98.94 421 SER A C 1
ATOM 3264 O O . SER A 1 421 ? 0.469 4.797 -11.620 1.00 98.94 421 SER A O 1
ATOM 3266 N N . LEU A 1 422 ? -1.756 5.102 -11.576 1.00 98.88 422 LEU A N 1
ATOM 3267 C CA . LEU A 1 422 ? -1.738 6.426 -12.193 1.00 98.88 422 LEU A CA 1
ATOM 3268 C C . LEU A 1 422 ? -1.388 7.495 -11.151 1.00 98.88 422 LEU A C 1
ATOM 3270 O O . LEU A 1 422 ? -1.867 7.452 -10.019 1.00 98.88 422 LEU A O 1
ATOM 3274 N N . CYS A 1 423 ? -0.557 8.455 -11.539 1.00 98.81 423 CYS A N 1
ATOM 3275 C CA . CYS A 1 423 ? -0.086 9.538 -10.687 1.00 98.81 423 CYS A CA 1
ATOM 3276 C C . CYS A 1 423 ? -0.199 10.874 -11.440 1.00 98.81 423 CYS A C 1
ATOM 3278 O O . CYS A 1 423 ? 0.794 11.459 -11.844 1.00 98.81 423 CYS A O 1
ATOM 3280 N N . GLU A 1 424 ? -1.433 11.341 -11.664 1.00 98.25 424 GLU A N 1
ATOM 3281 C CA . GLU A 1 424 ? -1.727 12.675 -12.229 1.00 98.25 424 GLU A CA 1
ATOM 3282 C C . GLU A 1 424 ? -2.293 13.677 -11.206 1.00 98.25 424 GLU A C 1
ATOM 3284 O O . GLU A 1 424 ? -2.712 14.779 -11.559 1.00 98.25 424 GLU A O 1
ATOM 3289 N N . TRP A 1 425 ? -2.228 13.312 -9.925 1.00 98.50 425 TRP A N 1
ATOM 3290 C CA . TRP A 1 425 ? -2.507 14.166 -8.768 1.00 98.50 425 TRP A CA 1
ATOM 3291 C C . TRP A 1 425 ? -3.961 14.655 -8.625 1.00 98.50 425 TRP A C 1
ATOM 3293 O O . TRP A 1 425 ? -4.218 15.651 -7.945 1.00 98.50 425 TRP A O 1
ATOM 3303 N N . GLY A 1 426 ? -4.926 13.972 -9.247 1.00 97.88 426 GLY A N 1
ATOM 3304 C CA . GLY A 1 426 ? -6.330 14.386 -9.285 1.00 97.88 426 GLY A CA 1
ATOM 3305 C C . GLY A 1 426 ? -6.702 15.198 -10.533 1.00 97.88 426 GLY A C 1
ATOM 3306 O O . GLY A 1 426 ? -7.827 15.702 -10.624 1.00 97.88 426 GLY A O 1
ATOM 3307 N N . GLN A 1 427 ? -5.790 15.348 -11.499 1.00 98.25 427 GLN A N 1
ATOM 3308 C CA . GLN A 1 427 ? -5.999 16.162 -12.691 1.00 98.25 427 GLN A CA 1
ATOM 3309 C C . GLN A 1 427 ? -7.122 15.592 -13.576 1.00 98.25 427 GLN A C 1
ATOM 3311 O O . GLN A 1 427 ? -7.076 14.471 -14.078 1.00 98.25 427 GLN A O 1
ATOM 3316 N N . GLU A 1 428 ? -8.132 16.428 -13.827 1.00 98.06 428 GLU A N 1
ATOM 3317 C CA . GLU A 1 428 ? -9.349 16.069 -14.563 1.00 98.06 428 GLU A CA 1
ATOM 3318 C C . GLU A 1 428 ? -10.170 14.903 -13.959 1.00 98.06 428 GLU A C 1
ATOM 3320 O O . GLU A 1 428 ? -10.773 14.121 -14.707 1.00 98.06 428 GLU A O 1
ATOM 3325 N N . ASP A 1 429 ? -10.234 14.811 -12.626 1.00 98.31 429 ASP A N 1
ATOM 3326 C CA . ASP A 1 429 ? -11.090 13.886 -11.863 1.00 98.31 429 ASP A CA 1
ATOM 3327 C C . ASP A 1 429 ? -10.858 12.390 -12.214 1.00 98.31 429 ASP A C 1
ATOM 3329 O O . ASP A 1 429 ? -11.763 11.729 -12.753 1.00 98.31 429 ASP A O 1
ATOM 3333 N N . PRO A 1 430 ? -9.669 11.817 -11.920 1.00 98.44 430 PRO A N 1
ATOM 3334 C CA . PRO A 1 430 ? -9.258 10.469 -12.335 1.00 98.44 430 PRO A CA 1
ATOM 3335 C C . PRO A 1 430 ? -10.218 9.358 -11.920 1.00 98.44 430 PRO A C 1
ATOM 3337 O O . PRO A 1 430 ? -10.484 8.468 -12.725 1.00 98.44 430 PRO A O 1
ATOM 3340 N N . ALA A 1 431 ? -10.855 9.459 -10.752 1.00 98.19 431 ALA A N 1
ATOM 3341 C CA . ALA A 1 431 ? -11.892 8.527 -10.299 1.00 98.19 431 ALA A CA 1
ATOM 3342 C C . ALA A 1 431 ? -13.005 8.282 -11.341 1.00 98.19 431 ALA A C 1
ATOM 3344 O O . ALA A 1 431 ? -13.620 7.217 -11.377 1.00 98.19 431 ALA A O 1
ATOM 3345 N N . THR A 1 432 ? -13.247 9.244 -12.237 1.00 97.38 432 THR A N 1
ATOM 3346 C CA . THR A 1 432 ? -14.272 9.146 -13.281 1.00 97.38 432 THR A CA 1
ATOM 3347 C C . THR A 1 432 ? -13.820 8.401 -14.551 1.00 97.38 432 THR A C 1
ATOM 3349 O O . THR A 1 432 ? -14.684 7.985 -15.329 1.00 97.38 432 THR A O 1
ATOM 3352 N N . TRP A 1 433 ? -12.517 8.210 -14.794 1.00 97.25 433 TRP A N 1
ATOM 3353 C CA . TRP A 1 433 ? -11.990 7.644 -16.053 1.00 97.25 433 TRP A CA 1
ATOM 3354 C C . TRP A 1 433 ? -10.845 6.630 -15.889 1.00 97.25 433 TRP A C 1
ATOM 3356 O O . TRP A 1 433 ? -10.772 5.674 -16.663 1.00 97.25 433 TRP A O 1
ATOM 3366 N N . ALA A 1 434 ? -10.005 6.774 -14.865 1.00 98.06 434 ALA A N 1
ATOM 3367 C CA . ALA A 1 434 ? -8.901 5.874 -14.548 1.00 98.06 434 ALA A CA 1
ATOM 3368 C C . ALA A 1 434 ? -9.290 4.406 -14.255 1.00 98.06 434 ALA A C 1
ATOM 3370 O O . ALA A 1 434 ? -8.483 3.546 -14.618 1.00 98.06 434 ALA A O 1
ATOM 3371 N N . PRO A 1 435 ? -10.489 4.056 -13.721 1.00 97.56 435 PRO A N 1
ATOM 3372 C CA . PRO A 1 435 ? -10.885 2.655 -13.531 1.00 97.56 435 PRO A CA 1
ATOM 3373 C C . PRO A 1 435 ? -10.766 1.780 -14.785 1.00 97.56 435 PRO A C 1
ATOM 3375 O O . PRO A 1 435 ? -10.505 0.588 -14.669 1.00 97.56 435 PRO A O 1
ATOM 3378 N N . ALA A 1 436 ? -10.925 2.360 -15.980 1.00 95.69 436 ALA A N 1
ATOM 3379 C CA . ALA A 1 436 ? -10.811 1.648 -17.254 1.00 95.69 436 ALA A CA 1
ATOM 3380 C C . ALA A 1 436 ? -9.362 1.452 -17.735 1.00 95.69 436 ALA A C 1
ATOM 3382 O O . ALA A 1 436 ? -9.137 0.712 -18.692 1.00 95.69 436 ALA A O 1
ATOM 3383 N N . LEU A 1 437 ? -8.396 2.147 -17.124 1.00 97.69 437 LEU A N 1
ATOM 3384 C CA . LEU A 1 437 ? -7.018 2.271 -17.610 1.00 97.69 437 LEU A CA 1
ATOM 3385 C C . LEU A 1 437 ? -5.968 1.747 -16.625 1.00 97.69 437 LEU A C 1
ATOM 3387 O O . LEU A 1 437 ? -4.881 1.370 -17.067 1.00 97.69 437 LEU A O 1
ATOM 3391 N N . GLY A 1 438 ? -6.261 1.703 -15.324 1.00 97.94 438 GLY A N 1
ATOM 3392 C CA . GLY A 1 438 ? -5.343 1.223 -14.292 1.00 97.94 438 GLY A CA 1
ATOM 3393 C C . GLY A 1 438 ? -6.044 0.673 -13.057 1.00 97.94 438 GLY A C 1
ATOM 3394 O O . GLY A 1 438 ? -7.269 0.616 -12.987 1.00 97.94 438 GLY A O 1
ATOM 3395 N N . ASN A 1 439 ? -5.234 0.245 -12.091 1.00 98.81 439 ASN A N 1
ATOM 3396 C CA . ASN A 1 439 ? -5.681 -0.396 -10.860 1.00 98.81 439 ASN A CA 1
ATOM 3397 C C . ASN A 1 439 ? -5.723 0.551 -9.649 1.00 98.81 439 ASN A C 1
ATOM 3399 O O . ASN A 1 439 ? -6.438 0.270 -8.688 1.00 98.81 439 ASN A O 1
ATOM 3403 N N . SER A 1 440 ? -5.000 1.670 -9.692 1.00 98.88 440 SER A N 1
ATOM 3404 C CA . SER A 1 440 ? -5.185 2.803 -8.778 1.00 98.88 440 SER A CA 1
ATOM 3405 C C . SER A 1 440 ? -4.870 4.132 -9.465 1.00 98.88 440 SER A C 1
ATOM 3407 O O . SER A 1 440 ? -4.252 4.144 -10.532 1.00 98.88 440 SER A O 1
ATOM 3409 N N . TRP A 1 441 ? -5.310 5.244 -8.875 1.00 98.88 441 TRP A N 1
ATOM 3410 C CA . TRP A 1 441 ? -5.037 6.601 -9.363 1.00 98.88 441 TRP A CA 1
ATOM 3411 C C . TRP A 1 441 ? -4.939 7.609 -8.213 1.00 98.88 441 TRP A C 1
ATOM 3413 O O . TRP A 1 441 ? -5.786 7.617 -7.315 1.00 98.88 441 TRP A O 1
ATOM 3423 N N . ARG A 1 442 ? -3.925 8.479 -8.247 1.00 98.81 442 ARG A N 1
ATOM 3424 C CA . ARG A 1 442 ? -3.717 9.536 -7.245 1.00 98.81 442 ARG A CA 1
ATOM 3425 C C . ARG A 1 442 ? -4.869 10.535 -7.258 1.00 98.81 442 ARG A C 1
ATOM 3427 O O . ARG A 1 442 ? -5.168 11.133 -8.282 1.00 98.81 442 ARG A O 1
ATOM 3434 N N . THR A 1 443 ? -5.518 10.748 -6.115 1.00 98.69 443 THR A N 1
ATOM 3435 C CA . THR A 1 443 ? -6.660 11.682 -6.009 1.00 98.69 443 THR A CA 1
ATOM 3436 C C . THR A 1 443 ? -6.277 13.117 -5.645 1.00 98.69 443 THR A C 1
ATOM 3438 O O . THR A 1 443 ? -7.152 13.982 -5.619 1.00 98.69 443 THR A O 1
ATOM 3441 N N . THR A 1 444 ? -5.005 13.362 -5.325 1.00 98.31 444 THR A N 1
ATOM 3442 C CA . THR A 1 444 ? -4.485 14.611 -4.745 1.00 98.31 444 THR A CA 1
ATOM 3443 C C . THR A 1 444 ? -3.041 14.868 -5.166 1.00 98.31 444 THR A C 1
ATOM 3445 O O . THR A 1 444 ? -2.344 13.938 -5.581 1.00 98.31 444 THR A O 1
ATOM 3448 N N . GLY A 1 445 ? -2.553 16.093 -4.934 1.00 97.94 445 GLY A N 1
ATOM 3449 C CA . GLY A 1 445 ? -1.117 16.374 -4.796 1.00 97.94 445 GLY A CA 1
ATOM 3450 C C . GLY A 1 445 ? -0.434 15.497 -3.736 1.00 97.94 445 GLY A C 1
ATOM 3451 O O . GLY A 1 445 ? -1.109 14.761 -3.009 1.00 97.94 445 GLY A O 1
ATOM 3452 N N . ASP A 1 446 ? 0.898 15.529 -3.720 1.00 98.31 446 ASP A N 1
ATOM 3453 C CA . ASP A 1 446 ? 1.722 14.659 -2.870 1.00 98.31 446 ASP A CA 1
ATOM 3454 C C . ASP A 1 446 ? 1.487 14.902 -1.375 1.00 98.31 446 ASP A C 1
ATOM 3456 O O . ASP A 1 446 ? 1.221 16.027 -0.939 1.00 98.31 446 ASP A O 1
ATOM 3460 N N . ILE A 1 447 ? 1.593 13.827 -0.593 1.00 98.69 447 ILE A N 1
ATOM 3461 C CA . ILE A 1 447 ? 1.592 13.900 0.867 1.00 98.69 447 ILE A CA 1
ATOM 3462 C C . ILE A 1 447 ? 2.908 14.481 1.395 1.00 98.69 447 ILE A C 1
ATOM 3464 O O . ILE A 1 447 ? 3.966 14.373 0.780 1.00 98.69 447 ILE A O 1
ATOM 3468 N N . GLU A 1 448 ? 2.822 15.094 2.571 1.00 98.56 448 GLU A N 1
ATOM 3469 C CA . GLU A 1 448 ? 3.972 15.436 3.401 1.00 98.56 448 GLU A CA 1
ATOM 3470 C C . GLU A 1 448 ? 3.767 14.817 4.788 1.00 98.56 448 GLU A C 1
ATOM 3472 O O . GLU A 1 448 ? 2.624 14.687 5.242 1.00 98.56 448 GLU A O 1
ATOM 3477 N N . ASP A 1 449 ? 4.856 14.518 5.500 1.00 98.69 449 ASP A N 1
ATOM 3478 C CA . ASP A 1 449 ? 4.855 14.012 6.880 1.00 98.69 449 ASP A CA 1
ATOM 3479 C C . ASP A 1 449 ? 4.458 15.100 7.900 1.00 98.69 449 ASP A C 1
ATOM 3481 O O . ASP A 1 449 ? 5.236 15.532 8.750 1.00 98.69 449 ASP A O 1
ATOM 3485 N N . LYS A 1 450 ? 3.230 15.603 7.746 1.00 98.75 450 LYS A N 1
ATOM 3486 C CA . LYS A 1 450 ? 2.592 16.675 8.514 1.00 98.75 450 LYS A CA 1
ATOM 3487 C C . LYS A 1 450 ? 1.103 16.387 8.655 1.00 98.75 450 LYS A C 1
ATOM 3489 O O . LYS A 1 450 ? 0.447 15.939 7.708 1.00 98.75 450 LYS A O 1
ATOM 3494 N N . TRP A 1 451 ? 0.552 16.728 9.813 1.00 98.62 451 TRP A N 1
ATOM 3495 C CA . TRP A 1 451 ? -0.854 16.506 10.142 1.00 98.62 451 TRP A CA 1
ATOM 3496 C C . TRP A 1 451 ? -1.816 17.193 9.164 1.00 98.62 451 TRP A C 1
ATOM 3498 O O . TRP A 1 451 ? -2.799 16.607 8.703 1.00 98.62 451 TRP A O 1
ATOM 3508 N N . GLU A 1 452 ? -1.505 18.429 8.789 1.00 98.50 452 GLU A N 1
ATOM 3509 C CA . GLU A 1 452 ? -2.326 19.257 7.910 1.00 98.50 452 GLU A CA 1
ATOM 3510 C C . GLU A 1 452 ? -2.377 18.682 6.489 1.00 98.50 452 GLU A C 1
ATOM 3512 O O . GLU A 1 452 ? -3.445 18.664 5.879 1.00 98.50 452 GLU A O 1
ATOM 3517 N N . SER A 1 453 ? -1.253 18.154 5.985 1.00 98.75 453 SER A N 1
ATOM 3518 C CA . SER A 1 453 ? -1.185 17.514 4.664 1.00 98.75 453 SER A CA 1
ATOM 3519 C C . SER A 1 453 ? -1.987 16.211 4.652 1.00 98.75 453 SER A C 1
ATOM 3521 O O . SER A 1 453 ? -2.940 16.071 3.882 1.00 98.75 453 SER A O 1
ATOM 3523 N N . MET A 1 454 ? -1.698 15.305 5.591 1.00 98.81 454 MET A N 1
ATOM 3524 C CA . MET A 1 454 ? -2.381 14.014 5.708 1.00 98.81 454 MET A CA 1
ATOM 3525 C C . MET A 1 454 ? -3.902 14.174 5.888 1.00 98.81 454 MET A C 1
ATOM 3527 O O . MET A 1 454 ? -4.683 13.523 5.190 1.00 98.81 454 MET A O 1
ATOM 3531 N N . THR A 1 455 ? -4.357 15.087 6.757 1.00 98.81 455 THR A N 1
ATOM 3532 C CA . THR A 1 455 ? -5.803 15.293 6.952 1.00 98.81 455 THR A CA 1
ATOM 3533 C C . THR A 1 455 ? -6.485 16.023 5.789 1.00 98.81 455 THR A C 1
ATOM 3535 O O . THR A 1 455 ? -7.635 15.708 5.476 1.00 98.81 455 THR A O 1
ATOM 3538 N N . SER A 1 456 ? -5.788 16.933 5.097 1.00 98.75 456 SER A N 1
ATOM 3539 C CA . SER A 1 456 ? -6.279 17.574 3.867 1.00 98.75 456 SER A CA 1
ATOM 3540 C C . SER A 1 456 ? -6.439 16.571 2.719 1.00 98.75 456 SER A C 1
ATOM 3542 O O . SER A 1 456 ? -7.421 16.619 1.975 1.00 98.75 456 SER A O 1
ATOM 3544 N N . ILE A 1 457 ? -5.508 15.626 2.583 1.00 98.88 457 ILE A N 1
ATOM 3545 C CA . ILE A 1 457 ? -5.563 14.575 1.561 1.00 98.88 457 ILE A CA 1
ATOM 3546 C C . ILE A 1 457 ? -6.693 13.577 1.848 1.00 98.88 457 ILE A C 1
ATOM 3548 O O . ILE A 1 457 ? -7.436 13.212 0.933 1.00 98.88 457 ILE A O 1
ATOM 3552 N N . ALA A 1 458 ? -6.910 13.213 3.117 1.00 98.88 458 ALA A N 1
ATOM 3553 C CA . ALA A 1 458 ? -8.071 12.419 3.521 1.00 98.88 458 ALA A CA 1
ATOM 3554 C C . ALA A 1 458 ? -9.401 13.101 3.135 1.00 98.88 458 ALA A C 1
ATOM 3556 O O . ALA A 1 458 ? -10.270 12.459 2.540 1.00 98.88 458 ALA A O 1
ATOM 3557 N N . ASP A 1 459 ? -9.543 14.404 3.412 1.00 98.75 459 ASP A N 1
ATOM 3558 C CA . ASP A 1 459 ? -10.733 15.190 3.051 1.00 98.75 459 ASP A CA 1
ATOM 3559 C C . ASP A 1 459 ? -10.958 15.267 1.528 1.00 98.75 459 ASP A C 1
ATOM 3561 O O . ASP A 1 459 ? -12.094 15.163 1.061 1.00 98.75 459 ASP A O 1
ATOM 3565 N N . GLN A 1 460 ? -9.889 15.417 0.741 1.00 98.75 460 GLN A N 1
ATOM 3566 C CA . GLN A 1 460 ? -9.964 15.474 -0.724 1.00 98.75 460 GLN A CA 1
ATOM 3567 C C . GLN A 1 460 ? -10.284 14.116 -1.373 1.00 98.75 460 GLN A C 1
ATOM 3569 O O . GLN A 1 460 ? -10.934 14.083 -2.419 1.00 98.75 460 GLN A O 1
ATOM 3574 N N . ASN A 1 461 ? -9.873 12.999 -0.763 1.00 98.88 461 ASN A N 1
ATOM 3575 C CA . ASN A 1 461 ? -10.189 11.648 -1.238 1.00 98.88 461 ASN A CA 1
ATOM 3576 C C . ASN A 1 461 ? -11.645 11.231 -0.931 1.00 98.88 461 ASN A C 1
ATOM 3578 O O . ASN A 1 461 ? -12.278 10.555 -1.740 1.00 98.88 461 ASN A O 1
ATOM 3582 N N . ASP A 1 462 ? -12.214 11.650 0.206 1.00 98.69 462 ASP A N 1
ATOM 3583 C CA . ASP A 1 462 ? -13.529 11.192 0.701 1.00 98.69 462 ASP A CA 1
ATOM 3584 C C . ASP A 1 462 ? -14.665 11.285 -0.344 1.00 98.69 462 ASP A C 1
ATOM 3586 O O . ASP A 1 462 ? -15.450 10.348 -0.529 1.00 98.69 462 ASP A O 1
ATOM 3590 N N . ARG A 1 463 ? -14.697 12.379 -1.122 1.00 97.69 463 ARG A N 1
ATOM 3591 C CA . ARG A 1 463 ? -15.673 12.609 -2.210 1.00 97.69 463 ARG A CA 1
ATOM 3592 C C . ARG A 1 463 ? -15.653 11.552 -3.323 1.00 97.69 463 ARG A C 1
ATOM 3594 O O . ARG A 1 463 ? -16.625 11.450 -4.071 1.00 97.69 463 ARG A O 1
ATOM 3601 N N . TRP A 1 464 ? -14.580 10.771 -3.452 1.00 98.44 464 TRP A N 1
ATOM 3602 C CA . TRP A 1 464 ? -14.403 9.769 -4.506 1.00 98.44 464 TRP A CA 1
ATOM 3603 C C . TRP A 1 464 ? -14.818 8.347 -4.097 1.00 98.44 464 TRP A C 1
ATOM 3605 O O . TRP A 1 464 ? -14.764 7.434 -4.924 1.00 98.44 464 TRP A O 1
ATOM 3615 N N . ALA A 1 465 ? -15.305 8.151 -2.866 1.00 98.25 465 ALA A N 1
ATOM 3616 C CA . ALA A 1 465 ? -15.625 6.843 -2.286 1.00 98.25 465 ALA A CA 1
ATOM 3617 C C . ALA A 1 465 ? -16.575 5.940 -3.100 1.00 98.25 465 ALA A C 1
ATOM 3619 O O . ALA A 1 465 ? -16.542 4.718 -2.958 1.00 98.25 465 ALA A O 1
ATOM 3620 N N . SER A 1 466 ? -17.425 6.507 -3.959 1.00 97.44 466 SER A N 1
ATOM 3621 C CA . SER A 1 466 ? -18.337 5.741 -4.821 1.00 97.44 466 SER A CA 1
ATOM 3622 C C . SER A 1 466 ? -17.662 5.074 -6.027 1.00 97.44 466 SER A C 1
ATOM 3624 O O . SER A 1 466 ? -18.250 4.151 -6.594 1.00 97.44 466 SER A O 1
ATOM 3626 N N . TYR A 1 467 ? -16.460 5.517 -6.412 1.00 97.75 467 TYR A N 1
ATOM 3627 C CA . TYR A 1 467 ? -15.730 5.036 -7.591 1.00 97.75 467 TYR A CA 1
ATOM 3628 C C . TYR A 1 467 ? -14.754 3.889 -7.288 1.00 97.75 467 TYR A C 1
ATOM 3630 O O . TYR A 1 467 ? -14.427 3.124 -8.193 1.00 97.75 467 TYR A O 1
ATOM 3638 N N . ALA A 1 468 ? -14.314 3.740 -6.034 1.00 97.88 468 ALA A N 1
ATOM 3639 C CA . ALA A 1 468 ? -13.415 2.662 -5.629 1.00 97.88 468 ALA A CA 1
ATOM 3640 C C . ALA A 1 468 ? -14.126 1.297 -5.531 1.00 97.88 468 ALA A C 1
ATOM 3642 O O . ALA A 1 468 ? -15.273 1.188 -5.074 1.00 97.88 468 ALA A O 1
ATOM 3643 N N . GLY A 1 469 ? -13.412 0.241 -5.919 1.00 96.88 469 GLY A N 1
ATOM 3644 C CA . GLY A 1 469 ? -13.876 -1.141 -5.860 1.00 96.88 469 GLY A CA 1
ATOM 3645 C C . GLY A 1 469 ? -12.788 -2.158 -6.226 1.00 96.88 469 GLY A C 1
ATOM 3646 O O . GLY A 1 469 ? -11.695 -1.777 -6.641 1.00 96.88 469 GLY A O 1
ATOM 3647 N N . PRO A 1 470 ? -13.076 -3.469 -6.121 1.00 97.88 470 PRO A N 1
ATOM 3648 C CA . PRO A 1 470 ? -12.151 -4.522 -6.536 1.00 97.88 470 PRO A CA 1
ATOM 3649 C C . PRO A 1 470 ? -11.625 -4.310 -7.963 1.00 97.88 470 PRO A C 1
ATOM 3651 O O . PRO A 1 470 ? -12.398 -4.293 -8.919 1.00 97.88 470 PRO A O 1
ATOM 3654 N N . GLY A 1 471 ? -10.305 -4.168 -8.089 1.00 96.56 471 GLY A N 1
ATOM 3655 C CA . GLY A 1 471 ? -9.592 -3.896 -9.339 1.00 96.56 471 GLY A CA 1
ATOM 3656 C C . GLY A 1 471 ? -9.242 -2.424 -9.591 1.00 96.56 471 GLY A C 1
ATOM 3657 O O . GLY A 1 471 ? -8.436 -2.182 -10.486 1.00 96.56 471 GLY A O 1
ATOM 3658 N N . ALA A 1 472 ? -9.805 -1.471 -8.834 1.00 97.88 472 ALA A N 1
ATOM 3659 C CA . ALA A 1 472 ? -9.776 -0.036 -9.138 1.00 97.88 472 ALA A CA 1
ATOM 3660 C C . ALA A 1 472 ? -9.891 0.844 -7.865 1.00 97.88 472 ALA A C 1
ATOM 3662 O O . ALA A 1 472 ? -10.981 0.991 -7.306 1.00 97.88 472 ALA A O 1
ATOM 3663 N N . TRP A 1 473 ? -8.790 1.458 -7.414 1.00 98.88 473 TRP A N 1
ATOM 3664 C CA . TRP A 1 473 ? -8.710 2.171 -6.123 1.00 98.88 473 TRP A CA 1
ATOM 3665 C C . TRP A 1 473 ? -8.362 3.661 -6.238 1.00 98.88 473 TRP A C 1
ATOM 3667 O O . TRP A 1 473 ? -7.435 4.039 -6.952 1.00 98.88 473 TRP A O 1
ATOM 3677 N N . ASN A 1 474 ? -9.032 4.497 -5.440 1.00 98.94 474 ASN A N 1
ATOM 3678 C CA . ASN A 1 474 ? -8.550 5.851 -5.166 1.00 98.94 474 ASN A CA 1
ATOM 3679 C C . ASN A 1 474 ? -7.253 5.776 -4.344 1.00 98.94 474 ASN A C 1
ATOM 3681 O O . ASN A 1 474 ? -7.185 5.039 -3.357 1.00 98.94 474 ASN A O 1
ATOM 3685 N N . ASP A 1 475 ? -6.250 6.554 -4.737 1.00 98.94 475 ASP A N 1
ATOM 3686 C CA . ASP A 1 475 ? -4.938 6.602 -4.099 1.00 98.94 475 ASP A CA 1
ATOM 3687 C C . ASP A 1 475 ? -4.722 7.969 -3.412 1.00 98.94 475 ASP A C 1
ATOM 3689 O O . ASP A 1 475 ? -4.395 8.958 -4.075 1.00 98.94 475 ASP A O 1
ATOM 3693 N N . PRO A 1 476 ? -4.933 8.063 -2.085 1.00 98.81 476 PRO A N 1
ATOM 3694 C CA . PRO A 1 476 ? -4.556 9.221 -1.275 1.00 98.81 476 PRO A CA 1
ATOM 3695 C C . PRO A 1 476 ? -3.051 9.256 -0.946 1.00 98.81 476 PRO A C 1
ATOM 3697 O O . PRO A 1 476 ? -2.667 9.843 0.055 1.00 98.81 476 PRO A O 1
ATOM 3700 N N . ASP A 1 477 ? -2.199 8.654 -1.774 1.00 98.81 477 ASP A N 1
ATOM 3701 C CA . ASP A 1 477 ? -0.741 8.656 -1.647 1.00 98.81 477 ASP A CA 1
ATOM 3702 C C . ASP A 1 477 ? -0.172 7.795 -0.499 1.00 98.81 477 ASP A C 1
ATOM 3704 O O . ASP A 1 477 ? -0.884 7.114 0.247 1.00 98.81 477 ASP A O 1
ATOM 3708 N N . MET A 1 478 ? 1.157 7.769 -0.416 1.00 98.88 478 MET A N 1
ATOM 3709 C CA . MET A 1 478 ? 1.954 6.874 0.427 1.00 98.88 478 MET A CA 1
ATOM 3710 C C . MET A 1 478 ? 1.792 7.107 1.945 1.00 98.88 478 MET A C 1
ATOM 3712 O O . MET A 1 478 ? 1.377 8.160 2.427 1.00 98.88 478 MET A O 1
ATOM 3716 N N . LEU A 1 479 ? 2.137 6.089 2.738 1.00 98.94 479 LEU A N 1
ATOM 3717 C CA . LEU A 1 479 ? 2.073 6.122 4.199 1.00 98.94 479 LEU A CA 1
ATOM 3718 C C . LEU A 1 479 ? 3.351 6.723 4.798 1.00 98.94 479 LEU A C 1
ATOM 3720 O O . LEU A 1 479 ? 4.387 6.060 4.842 1.00 98.94 479 LEU A O 1
ATOM 3724 N N . GLU A 1 480 ? 3.234 7.906 5.394 1.00 98.94 480 GLU A N 1
ATOM 3725 C CA . GLU A 1 480 ? 4.310 8.583 6.146 1.00 98.94 480 GLU A CA 1
ATOM 3726 C C . GLU A 1 480 ? 4.648 7.940 7.503 1.00 98.94 480 GLU A C 1
ATOM 3728 O O . GLU A 1 480 ? 5.510 8.418 8.237 1.00 98.94 480 GLU A O 1
ATOM 3733 N N . VAL A 1 481 ? 3.961 6.851 7.859 1.00 98.81 481 VAL A N 1
ATOM 3734 C CA . VAL A 1 481 ? 4.036 6.173 9.160 1.00 98.81 481 VAL A CA 1
ATOM 3735 C C . VAL A 1 481 ? 5.478 5.814 9.532 1.00 98.81 481 VAL A C 1
ATOM 3737 O O . VAL A 1 481 ? 5.999 4.784 9.111 1.00 98.81 481 VAL A O 1
ATOM 3740 N N . GLY A 1 482 ? 6.086 6.640 10.389 1.00 98.31 482 GLY A N 1
ATOM 3741 C CA . GLY A 1 482 ? 7.440 6.457 10.913 1.00 98.31 482 GLY A CA 1
ATOM 3742 C C . GLY A 1 482 ? 8.534 7.360 10.332 1.00 98.31 482 GLY A C 1
ATOM 3743 O O . GLY A 1 482 ? 9.691 7.110 10.659 1.00 98.31 482 GLY A O 1
ATOM 3744 N N . ASN A 1 483 ? 8.216 8.375 9.519 1.00 98.12 483 ASN A N 1
ATOM 3745 C CA . ASN A 1 483 ? 9.217 9.308 8.976 1.00 98.12 483 ASN A CA 1
ATOM 3746 C C . ASN A 1 483 ? 9.677 10.407 9.968 1.00 98.12 483 ASN A C 1
ATOM 3748 O O . ASN A 1 483 ? 10.814 10.869 9.871 1.00 98.12 483 ASN A O 1
ATOM 3752 N N . GLY A 1 484 ? 8.886 10.708 11.003 1.00 97.75 484 GLY A N 1
ATOM 3753 C CA . GLY A 1 484 ? 9.271 11.482 12.194 1.00 97.75 484 GLY A CA 1
ATOM 3754 C C . GLY A 1 484 ? 8.616 12.861 12.357 1.00 97.75 484 GLY A C 1
ATOM 3755 O O . GLY A 1 484 ? 8.778 13.469 13.415 1.00 97.75 484 GLY A O 1
ATOM 3756 N N . GLY A 1 485 ? 7.884 13.353 11.357 1.00 98.31 485 GLY A N 1
ATOM 3757 C CA . GLY A 1 485 ? 7.178 14.641 11.370 1.00 98.31 485 GLY A CA 1
ATOM 3758 C C . GLY A 1 485 ? 5.803 14.629 12.052 1.00 98.31 485 GLY A C 1
ATOM 3759 O O . GLY A 1 485 ? 5.309 15.688 12.438 1.00 98.31 485 GLY A O 1
ATOM 3760 N N . MET A 1 486 ? 5.214 13.449 12.273 1.00 98.75 486 MET A N 1
ATOM 3761 C CA . MET A 1 486 ? 3.975 13.253 13.040 1.00 98.75 486 MET A CA 1
ATOM 3762 C C . MET A 1 486 ? 4.188 12.356 14.274 1.00 98.75 486 MET A C 1
ATOM 3764 O O . MET A 1 486 ? 5.143 11.586 14.383 1.00 98.75 486 MET A O 1
ATOM 3768 N N . THR A 1 487 ? 3.271 12.444 15.236 1.00 98.56 487 THR A N 1
ATOM 3769 C CA . THR A 1 487 ? 3.247 11.628 16.459 1.00 98.56 487 THR A CA 1
ATOM 3770 C C . THR A 1 487 ? 2.680 10.222 16.229 1.00 98.56 487 THR A C 1
ATOM 3772 O O . THR A 1 487 ? 1.962 9.938 15.269 1.00 98.56 487 THR A O 1
ATOM 3775 N N . THR A 1 488 ? 2.923 9.315 17.179 1.00 98.25 488 THR A N 1
ATOM 3776 C CA . THR A 1 488 ? 2.404 7.934 17.161 1.00 98.25 488 THR A CA 1
ATOM 3777 C C . THR A 1 488 ? 0.869 7.843 17.131 1.00 98.25 488 THR A C 1
ATOM 3779 O O . THR A 1 488 ? 0.332 6.856 16.627 1.00 98.25 488 THR A O 1
ATOM 3782 N N . GLU A 1 489 ? 0.141 8.834 17.659 1.00 98.38 489 GLU A N 1
ATOM 3783 C CA . GLU A 1 489 ? -1.329 8.875 17.573 1.00 98.38 489 GLU A CA 1
ATOM 3784 C C . GLU A 1 489 ? -1.798 9.384 16.202 1.00 98.38 489 GLU A C 1
ATOM 3786 O O . GLU A 1 489 ? -2.710 8.799 15.618 1.00 98.38 489 GLU A O 1
ATOM 3791 N N . GLU A 1 490 ? -1.125 10.391 15.642 1.00 98.94 490 GLU A N 1
ATOM 3792 C CA . GLU A 1 490 ? -1.393 10.914 14.296 1.00 98.94 490 GLU A CA 1
ATOM 3793 C C . GLU A 1 490 ? -1.122 9.858 13.217 1.00 98.94 490 GLU A C 1
ATOM 3795 O O . GLU A 1 490 ? -1.978 9.614 12.367 1.00 98.94 490 GLU A O 1
ATOM 3800 N N . TYR A 1 491 ? -0.005 9.127 13.307 1.00 98.94 491 TYR A N 1
ATOM 3801 C CA . TYR A 1 491 ? 0.277 7.979 12.437 1.00 98.94 491 TYR A CA 1
ATOM 3802 C C . TYR A 1 491 ? -0.727 6.835 12.595 1.00 98.94 491 TYR A C 1
ATOM 3804 O O . TYR A 1 491 ? -1.029 6.132 11.627 1.00 98.94 491 TYR A O 1
ATOM 3812 N N . ARG A 1 492 ? -1.278 6.635 13.798 1.00 98.94 492 ARG A N 1
ATOM 3813 C CA . ARG A 1 492 ? -2.344 5.650 14.014 1.00 98.94 492 ARG A CA 1
ATOM 3814 C C . ARG A 1 492 ? -3.639 6.088 13.332 1.00 98.94 492 ARG A C 1
ATOM 3816 O O . ARG A 1 492 ? -4.322 5.244 12.751 1.00 98.94 492 ARG A O 1
ATOM 3823 N N . SER A 1 493 ? -3.959 7.381 13.374 1.00 98.94 493 SER A N 1
ATOM 3824 C CA . SER A 1 493 ? -5.081 7.984 12.648 1.00 98.94 493 SER A CA 1
ATOM 3825 C C . SER A 1 493 ? -4.896 7.870 11.129 1.00 98.94 493 SER A C 1
ATOM 3827 O O . SER A 1 493 ? -5.767 7.295 10.480 1.00 98.94 493 SER A O 1
ATOM 3829 N N . HIS A 1 494 ? -3.737 8.278 10.594 1.00 98.94 494 HIS A N 1
ATOM 3830 C CA . HIS A 1 494 ? -3.315 8.108 9.189 1.00 98.94 494 HIS A CA 1
ATOM 3831 C C . HIS A 1 494 ? -3.565 6.676 8.695 1.00 98.94 494 HIS A C 1
ATOM 3833 O O . HIS A 1 494 ? -4.421 6.436 7.841 1.00 98.94 494 HIS A O 1
ATOM 3839 N N . PHE A 1 495 ? -2.935 5.688 9.341 1.00 99.00 495 PHE A N 1
ATOM 3840 C CA . PHE A 1 495 ? -3.064 4.283 8.953 1.00 99.00 495 PHE A CA 1
ATOM 3841 C C . PHE A 1 495 ? -4.502 3.746 9.071 1.00 99.00 495 PHE A C 1
ATOM 3843 O O . PHE A 1 495 ? -4.946 2.965 8.229 1.00 99.00 495 PHE A O 1
ATOM 3850 N N . SER A 1 496 ? -5.260 4.180 10.087 1.00 98.94 496 SER A N 1
ATOM 3851 C CA . SER A 1 496 ? -6.669 3.786 10.263 1.00 98.94 496 SER A CA 1
ATOM 3852 C C . SER A 1 496 ? -7.569 4.336 9.157 1.00 98.94 496 SER A C 1
ATOM 3854 O O . SER A 1 496 ? -8.455 3.622 8.681 1.00 98.94 496 SER A O 1
ATOM 3856 N N . ILE A 1 497 ? -7.343 5.583 8.734 1.00 98.94 497 ILE A N 1
ATOM 3857 C CA . ILE A 1 497 ? -8.102 6.229 7.661 1.00 98.94 497 ILE A CA 1
ATOM 3858 C C . ILE A 1 497 ? -7.738 5.604 6.312 1.00 98.94 497 ILE A C 1
ATOM 3860 O O . ILE A 1 497 ? -8.647 5.134 5.632 1.00 98.94 497 ILE A O 1
ATOM 3864 N N . TRP A 1 498 ? -6.453 5.457 5.966 1.00 98.94 498 TRP A N 1
ATOM 3865 C CA . TRP A 1 498 ? -6.017 4.804 4.718 1.00 98.94 498 TRP A CA 1
ATOM 3866 C C . TRP A 1 498 ? -6.568 3.370 4.608 1.00 98.94 498 TRP A C 1
ATOM 3868 O O . TRP A 1 498 ? -7.078 2.951 3.562 1.00 98.94 498 TRP A O 1
ATOM 3878 N N . ALA A 1 499 ? -6.574 2.624 5.717 1.00 98.94 499 ALA A N 1
ATOM 3879 C CA . ALA A 1 499 ? -7.175 1.298 5.763 1.00 98.94 499 ALA A CA 1
ATOM 3880 C C . ALA A 1 499 ? -8.708 1.310 5.599 1.00 98.94 499 ALA A C 1
ATOM 3882 O O . ALA A 1 499 ? -9.266 0.476 4.876 1.00 98.94 499 ALA A O 1
ATOM 3883 N N . LEU A 1 500 ? -9.407 2.258 6.228 1.00 98.94 500 LEU A N 1
ATOM 3884 C CA . LEU A 1 500 ? -10.855 2.406 6.086 1.00 98.94 500 LEU A CA 1
ATOM 3885 C C . LEU A 1 500 ? -11.249 2.785 4.649 1.00 98.94 500 LEU A C 1
ATOM 3887 O O . LEU A 1 500 ? -12.138 2.144 4.076 1.00 98.94 500 LEU A O 1
ATOM 3891 N N . VAL A 1 501 ? -10.563 3.762 4.049 1.00 98.88 501 VAL A N 1
ATOM 3892 C CA . VAL A 1 501 ? -10.869 4.282 2.706 1.00 98.88 501 VAL A CA 1
ATOM 3893 C C . VAL A 1 501 ? -10.393 3.373 1.562 1.00 98.88 501 VAL A C 1
ATOM 3895 O O . VAL A 1 501 ? -10.620 3.696 0.404 1.00 98.88 501 VAL A O 1
ATOM 3898 N N . LYS A 1 502 ? -9.793 2.209 1.861 1.00 98.88 502 LYS A N 1
ATOM 3899 C CA . LYS A 1 502 ? -9.270 1.250 0.861 1.00 98.88 502 LYS A CA 1
ATOM 3900 C C . LYS A 1 502 ? -8.160 1.839 -0.023 1.00 98.88 502 LYS A C 1
ATOM 3902 O O . LYS A 1 502 ? -8.018 1.455 -1.181 1.00 98.88 502 LYS A O 1
ATOM 3907 N N . ALA A 1 503 ? -7.358 2.736 0.546 1.00 98.94 503 ALA A N 1
ATOM 3908 C CA . ALA A 1 503 ? -6.146 3.234 -0.087 1.00 98.94 503 ALA A CA 1
ATOM 3909 C C . ALA A 1 503 ? -5.140 2.094 -0.344 1.00 98.94 503 ALA A C 1
ATOM 3911 O O . ALA A 1 503 ? -5.121 1.110 0.410 1.00 98.94 503 ALA A O 1
ATOM 3912 N N . PRO A 1 504 ? -4.242 2.241 -1.330 1.00 98.94 504 PRO A N 1
ATOM 3913 C CA . PRO A 1 504 ? -2.924 1.617 -1.294 1.00 98.94 504 PRO A CA 1
ATOM 3914 C C . PRO A 1 504 ? -2.266 1.764 0.085 1.00 98.94 504 PRO A C 1
ATOM 3916 O O . PRO A 1 504 ? -2.250 2.843 0.672 1.00 98.94 504 PRO A O 1
ATOM 3919 N N . LEU A 1 505 ? -1.704 0.675 0.612 1.00 98.94 505 LEU A N 1
ATOM 3920 C CA . LEU A 1 505 ? -0.878 0.702 1.823 1.00 98.94 505 LEU A CA 1
ATOM 3921 C C . LEU A 1 505 ? 0.586 0.543 1.409 1.00 98.94 505 LEU A C 1
ATOM 3923 O O . LEU A 1 505 ? 1.178 -0.532 1.538 1.00 98.94 505 LEU A O 1
ATOM 3927 N N . LEU A 1 506 ? 1.141 1.616 0.844 1.00 98.94 506 LEU A N 1
ATOM 3928 C CA . LEU A 1 506 ? 2.548 1.718 0.464 1.00 98.94 506 LEU A CA 1
ATOM 3929 C C . LEU A 1 506 ? 3.316 2.431 1.580 1.00 98.94 506 LEU A C 1
ATOM 3931 O O . LEU A 1 506 ? 3.120 3.621 1.798 1.00 98.94 506 LEU A O 1
ATOM 3935 N N . ILE A 1 507 ? 4.163 1.702 2.303 1.00 98.94 507 ILE A N 1
ATOM 3936 C CA . ILE A 1 507 ? 5.007 2.243 3.377 1.00 98.94 507 ILE A CA 1
ATOM 3937 C C . ILE A 1 507 ? 6.063 3.182 2.776 1.00 98.94 507 ILE A C 1
ATOM 3939 O O . ILE A 1 507 ? 6.797 2.758 1.886 1.00 98.94 507 ILE A O 1
ATOM 3943 N N . GLY A 1 508 ? 6.160 4.417 3.275 1.00 98.75 508 GLY A N 1
ATOM 3944 C CA . GLY A 1 508 ? 7.121 5.427 2.815 1.00 98.75 508 GLY A CA 1
ATOM 3945 C C . GLY A 1 508 ? 8.367 5.607 3.694 1.00 98.75 508 GLY A C 1
ATOM 3946 O O . GLY A 1 508 ? 9.176 6.476 3.391 1.00 98.75 508 GLY A O 1
ATOM 3947 N N . CYS A 1 509 ? 8.531 4.838 4.780 1.00 98.75 509 CYS A N 1
ATOM 3948 C CA . CYS A 1 509 ? 9.640 4.972 5.740 1.00 98.75 509 CYS A CA 1
ATOM 3949 C C . CYS A 1 509 ? 10.744 3.907 5.576 1.00 98.75 509 CYS A C 1
ATOM 3951 O O . CYS A 1 509 ? 10.551 2.887 4.906 1.00 98.75 509 CYS A O 1
ATOM 3953 N N . ASP A 1 510 ? 11.897 4.078 6.237 1.00 98.62 510 ASP A N 1
ATOM 3954 C CA . ASP A 1 510 ? 12.949 3.050 6.263 1.00 98.62 510 ASP A CA 1
ATOM 3955 C C . ASP A 1 510 ? 12.595 1.853 7.168 1.00 98.62 510 ASP A C 1
ATOM 3957 O O . ASP A 1 510 ? 12.918 1.795 8.357 1.00 98.62 510 ASP A O 1
ATOM 3961 N N . ILE A 1 511 ? 11.968 0.832 6.584 1.00 98.00 511 ILE A N 1
ATOM 3962 C CA . ILE A 1 511 ? 11.622 -0.414 7.285 1.00 98.00 511 ILE A CA 1
ATOM 3963 C C . ILE A 1 511 ? 12.837 -1.248 7.736 1.00 98.00 511 ILE A C 1
ATOM 3965 O O . ILE A 1 511 ? 12.652 -2.206 8.487 1.00 98.00 511 ILE A O 1
ATOM 3969 N N . ARG A 1 512 ? 14.071 -0.902 7.332 1.00 97.06 512 ARG A N 1
ATOM 3970 C CA . ARG A 1 512 ? 15.305 -1.534 7.845 1.00 97.06 512 ARG A CA 1
ATOM 3971 C C . ARG A 1 512 ? 15.671 -1.030 9.248 1.00 97.06 512 ARG A C 1
ATOM 3973 O O . ARG A 1 512 ? 16.389 -1.722 9.966 1.00 97.06 512 ARG A O 1
ATOM 3980 N N . SER A 1 513 ? 15.195 0.160 9.630 1.00 92.31 513 SER A N 1
ATOM 3981 C CA . SER A 1 513 ? 15.566 0.869 10.867 1.00 92.31 513 SER A CA 1
ATOM 3982 C C . SER A 1 513 ? 14.371 1.373 11.703 1.00 92.31 513 SER A C 1
ATOM 3984 O O . SER A 1 513 ? 14.571 1.952 12.771 1.00 92.31 513 SER A O 1
ATOM 3986 N N . MET A 1 514 ? 13.134 1.115 11.258 1.00 94.88 514 MET A N 1
ATOM 3987 C CA . MET A 1 514 ? 11.890 1.563 11.901 1.00 94.88 514 MET A CA 1
ATOM 3988 C C . MET A 1 514 ? 11.737 1.182 13.388 1.00 94.88 514 MET A C 1
ATOM 3990 O O . MET A 1 514 ? 12.192 0.136 13.854 1.00 94.88 514 MET A O 1
ATOM 3994 N N . SER A 1 515 ? 11.002 2.016 14.132 1.00 94.62 515 SER A N 1
ATOM 3995 C CA . SER A 1 515 ? 10.736 1.796 15.558 1.00 94.62 515 SER A CA 1
ATOM 3996 C C . SER A 1 515 ? 9.740 0.654 15.822 1.00 94.62 515 SER A C 1
ATOM 3998 O O . SER A 1 515 ? 8.900 0.315 14.985 1.00 94.62 515 SER A O 1
ATOM 4000 N N . ASN A 1 516 ? 9.752 0.114 17.047 1.00 94.25 516 ASN A N 1
ATOM 4001 C CA . ASN A 1 516 ? 8.751 -0.865 17.489 1.00 94.25 516 ASN A CA 1
ATOM 4002 C C . ASN A 1 516 ? 7.309 -0.328 17.425 1.00 94.25 516 ASN A C 1
ATOM 4004 O O . ASN A 1 516 ? 6.389 -1.118 17.233 1.00 94.25 516 ASN A O 1
ATOM 4008 N N . ASP A 1 517 ? 7.086 0.979 17.587 1.00 95.81 517 ASP A N 1
ATOM 4009 C CA . ASP A 1 517 ? 5.740 1.562 17.507 1.00 95.81 517 ASP A CA 1
ATOM 4010 C C . ASP A 1 517 ? 5.298 1.778 16.055 1.00 95.81 517 ASP A C 1
ATOM 4012 O O . ASP A 1 517 ? 4.150 1.485 15.720 1.00 95.81 517 ASP A O 1
ATOM 4016 N N . THR A 1 518 ? 6.230 2.140 15.167 1.00 98.00 518 THR A N 1
ATOM 4017 C CA . THR A 1 518 ? 6.038 2.107 13.708 1.00 98.00 518 THR A CA 1
ATOM 4018 C C . THR A 1 518 ? 5.617 0.705 13.256 1.00 98.00 518 THR A C 1
ATOM 4020 O O . THR A 1 518 ? 4.586 0.544 12.603 1.00 98.00 518 THR A O 1
ATOM 4023 N N . LEU A 1 519 ? 6.345 -0.332 13.691 1.00 97.62 519 LEU A N 1
ATOM 4024 C CA . LEU A 1 519 ? 6.020 -1.726 13.387 1.00 97.62 519 LEU A CA 1
ATOM 4025 C C . LEU A 1 519 ? 4.652 -2.144 13.954 1.00 97.62 519 LEU A C 1
ATOM 4027 O O . LEU A 1 519 ? 3.900 -2.816 13.251 1.00 97.62 519 LEU A O 1
ATOM 4031 N N . LYS A 1 520 ? 4.271 -1.736 15.175 1.00 97.81 520 LYS A N 1
ATOM 4032 C CA . LYS A 1 520 ? 2.926 -2.012 15.735 1.00 97.81 520 LYS A CA 1
ATOM 4033 C C . LYS A 1 520 ? 1.801 -1.388 14.907 1.00 97.81 520 LYS A C 1
ATOM 4035 O O . LYS A 1 520 ? 0.750 -2.011 14.772 1.00 97.81 520 LYS A O 1
ATOM 4040 N N . ILE A 1 521 ? 2.001 -0.181 14.369 1.00 98.75 521 ILE A N 1
ATOM 4041 C CA . ILE A 1 521 ? 1.019 0.465 13.487 1.00 98.75 521 ILE A CA 1
ATOM 4042 C C . ILE A 1 521 ? 0.930 -0.319 12.177 1.00 98.75 521 ILE A C 1
ATOM 4044 O O . ILE A 1 521 ? -0.126 -0.869 11.862 1.00 98.75 521 ILE A O 1
ATOM 4048 N N . LEU A 1 522 ? 2.054 -0.452 11.470 1.00 98.81 522 LEU A N 1
ATOM 4049 C CA . LEU A 1 522 ? 2.102 -1.050 10.136 1.00 98.81 522 LEU A CA 1
ATOM 4050 C C . LEU A 1 522 ? 1.709 -2.531 10.117 1.00 98.81 522 LEU A C 1
ATOM 4052 O O . LEU A 1 522 ? 1.123 -2.976 9.136 1.00 98.81 522 LEU A O 1
ATOM 4056 N N . SER A 1 523 ? 1.981 -3.300 11.178 1.00 98.12 523 SER A N 1
ATOM 4057 C CA . SER A 1 523 ? 1.670 -4.738 11.250 1.00 98.12 523 SER A CA 1
ATOM 4058 C C . SER A 1 523 ? 0.285 -5.081 11.822 1.00 98.12 523 SER A C 1
ATOM 4060 O O . SER A 1 523 ? -0.029 -6.267 11.973 1.00 98.12 523 SER A O 1
ATOM 4062 N N . ASN A 1 524 ? -0.576 -4.096 12.124 1.00 98.62 524 ASN A N 1
ATOM 4063 C CA . ASN A 1 524 ? -1.884 -4.363 12.731 1.00 98.62 524 ASN A CA 1
ATOM 4064 C C . ASN A 1 524 ? -2.831 -5.116 11.774 1.00 98.62 524 ASN A C 1
ATOM 4066 O O . ASN A 1 524 ? -3.610 -4.525 11.022 1.00 98.62 524 ASN A O 1
ATOM 4070 N N . ARG A 1 525 ? -2.823 -6.451 11.881 1.00 97.94 525 ARG A N 1
ATOM 4071 C CA . ARG A 1 525 ? -3.658 -7.386 11.105 1.00 97.94 525 ARG A CA 1
ATOM 4072 C C . ARG A 1 525 ? -5.154 -7.063 11.147 1.00 97.94 525 ARG A C 1
ATOM 4074 O O . ARG A 1 525 ? -5.848 -7.360 10.182 1.00 97.94 525 ARG A O 1
ATOM 4081 N N . GLY A 1 526 ? -5.660 -6.476 12.234 1.00 98.12 526 GLY A N 1
ATOM 4082 C CA . GLY A 1 526 ? -7.068 -6.084 12.340 1.00 98.12 526 GLY A CA 1
ATOM 4083 C C . GLY A 1 526 ? -7.413 -4.925 11.406 1.00 98.12 526 GLY A C 1
ATOM 4084 O O . GLY A 1 526 ? -8.414 -4.980 10.699 1.00 98.12 526 GLY A O 1
ATOM 4085 N N . VAL A 1 527 ? -6.553 -3.906 11.372 1.00 98.88 527 VAL A N 1
ATOM 4086 C CA . VAL A 1 527 ? -6.706 -2.717 10.519 1.00 98.88 527 VAL A CA 1
ATOM 4087 C C . VAL A 1 527 ? -6.424 -3.065 9.054 1.00 98.88 527 VAL A C 1
ATOM 4089 O O . VAL A 1 527 ? -7.213 -2.722 8.177 1.00 98.88 527 VAL A O 1
ATOM 4092 N N . ILE A 1 528 ? -5.393 -3.872 8.789 1.00 98.94 528 ILE A N 1
ATOM 4093 C CA . ILE A 1 528 ? -5.119 -4.427 7.452 1.00 98.94 528 ILE A CA 1
ATOM 4094 C C . ILE A 1 528 ? -6.316 -5.232 6.925 1.00 98.94 528 ILE A C 1
ATOM 4096 O O . ILE A 1 528 ? -6.684 -5.081 5.765 1.00 98.94 528 ILE A O 1
ATOM 4100 N N . ALA A 1 529 ? -6.980 -6.039 7.760 1.00 98.75 529 ALA A N 1
ATOM 4101 C CA . ALA A 1 529 ? -8.169 -6.789 7.347 1.00 98.75 529 ALA A CA 1
ATOM 4102 C C . ALA A 1 529 ? -9.378 -5.893 7.001 1.00 98.75 529 ALA A C 1
ATOM 4104 O O . ALA A 1 529 ? -10.270 -6.345 6.288 1.00 98.75 529 ALA A O 1
ATOM 4105 N N . VAL A 1 530 ? -9.409 -4.632 7.454 1.00 98.88 530 VAL A N 1
ATOM 4106 C CA . VAL A 1 530 ? -10.386 -3.630 6.986 1.00 98.88 530 VAL A CA 1
ATOM 4107 C C . VAL A 1 530 ? -9.995 -3.068 5.620 1.00 98.88 530 VAL A C 1
ATOM 4109 O O . VAL A 1 530 ? -10.881 -2.814 4.808 1.00 98.88 530 VAL A O 1
ATOM 4112 N N . ASN A 1 531 ? -8.703 -2.898 5.332 1.00 98.94 531 ASN A N 1
ATOM 4113 C CA . ASN A 1 531 ? -8.222 -2.492 4.007 1.00 98.94 531 ASN A CA 1
ATOM 4114 C C . ASN A 1 531 ? -8.431 -3.595 2.953 1.00 98.94 531 ASN A C 1
ATOM 4116 O O . ASN A 1 531 ? -8.934 -3.336 1.865 1.00 98.94 531 ASN A O 1
ATOM 4120 N N . GLN A 1 532 ? -8.101 -4.835 3.310 1.00 98.81 532 GLN A N 1
ATOM 4121 C CA . GLN A 1 532 ? -8.112 -6.011 2.437 1.00 98.81 532 GLN A CA 1
ATOM 4122 C C . GLN A 1 532 ? -9.458 -6.770 2.438 1.00 98.81 532 GLN A C 1
ATOM 4124 O O . GLN A 1 532 ? -9.513 -7.933 2.036 1.00 98.81 532 GLN A O 1
ATOM 4129 N N . ASP A 1 533 ? -10.551 -6.156 2.908 1.00 98.75 533 ASP A N 1
ATOM 4130 C CA . ASP A 1 533 ? -11.865 -6.809 2.923 1.00 98.75 533 ASP A CA 1
ATOM 4131 C C . ASP A 1 533 ? -12.411 -7.010 1.489 1.00 98.75 533 ASP A C 1
ATOM 4133 O O . ASP A 1 533 ? -12.476 -6.046 0.719 1.00 98.75 533 ASP A O 1
ATOM 4137 N N . PRO A 1 534 ? -12.858 -8.228 1.117 1.00 97.31 534 PRO A N 1
ATOM 4138 C CA . PRO A 1 534 ? -13.215 -8.562 -0.263 1.00 97.31 534 PRO A CA 1
ATOM 4139 C C . PRO A 1 534 ? -14.523 -7.929 -0.765 1.00 97.31 534 PRO A C 1
ATOM 4141 O O . PRO A 1 534 ? -14.847 -8.085 -1.941 1.00 97.31 534 PRO A O 1
ATOM 4144 N N . LEU A 1 535 ? -15.285 -7.211 0.074 1.00 97.81 535 LEU A N 1
ATOM 4145 C CA . LEU A 1 535 ? -16.364 -6.344 -0.417 1.00 97.81 535 LEU A CA 1
ATOM 4146 C C . LEU A 1 535 ? -15.803 -5.098 -1.130 1.00 97.81 535 LEU A C 1
ATOM 4148 O O . LEU A 1 535 ? -16.490 -4.511 -1.966 1.00 97.81 535 LEU A O 1
ATOM 4152 N N . GLY A 1 536 ? -14.567 -4.697 -0.808 1.00 97.94 536 GLY A N 1
ATOM 4153 C CA . GLY A 1 536 ? -13.814 -3.676 -1.533 1.00 97.94 536 GLY A CA 1
ATOM 4154 C C . GLY A 1 536 ? -14.438 -2.280 -1.540 1.00 97.94 536 GLY A C 1
ATOM 4155 O O . GLY A 1 536 ? -14.195 -1.513 -2.462 1.00 97.94 536 GLY A O 1
ATOM 4156 N N . ARG A 1 537 ? -15.275 -1.934 -0.554 1.00 98.25 537 ARG A N 1
ATOM 4157 C CA . ARG A 1 537 ? -15.916 -0.613 -0.483 1.00 98.25 537 ARG A CA 1
ATOM 4158 C C . ARG A 1 537 ? -15.085 0.368 0.334 1.00 98.25 537 ARG A C 1
ATOM 4160 O O . ARG A 1 537 ? -14.798 0.114 1.504 1.00 98.25 537 ARG A O 1
ATOM 4167 N N . GLN A 1 538 ? -14.735 1.496 -0.284 1.00 98.75 538 GLN A N 1
ATOM 4168 C CA . GLN A 1 538 ? -14.159 2.649 0.402 1.00 98.75 538 GLN A CA 1
ATOM 4169 C C . GLN A 1 538 ? -15.122 3.119 1.497 1.00 98.75 538 GLN A C 1
ATOM 4171 O O . GLN A 1 538 ? -16.283 3.438 1.231 1.00 98.75 538 GLN A O 1
ATOM 4176 N N . GLY A 1 539 ? -14.646 3.106 2.744 1.00 98.62 539 GLY A N 1
ATOM 4177 C CA . GLY A 1 539 ? -15.310 3.823 3.823 1.00 98.62 539 GLY A CA 1
ATOM 4178 C C . GLY A 1 539 ? -15.155 5.328 3.625 1.00 98.62 539 GLY A C 1
ATOM 4179 O O . GLY A 1 539 ? -14.247 5.775 2.930 1.00 98.62 539 GLY A O 1
ATOM 4180 N N . ARG A 1 540 ? -16.061 6.095 4.221 1.00 98.38 540 ARG A N 1
ATOM 4181 C CA . ARG A 1 540 ? -16.177 7.543 4.031 1.00 98.38 540 ARG A CA 1
ATOM 4182 C C . ARG A 1 540 ? -16.542 8.248 5.327 1.00 98.38 540 ARG A C 1
ATOM 4184 O O . ARG A 1 540 ? -16.990 7.596 6.276 1.00 98.38 540 ARG A O 1
ATOM 4191 N N . LYS A 1 541 ? -16.446 9.570 5.352 1.00 98.44 541 LYS A N 1
ATOM 4192 C CA . LYS A 1 541 ? -17.018 10.387 6.420 1.00 98.44 541 LYS A CA 1
ATOM 4193 C C . LYS A 1 541 ? -18.541 10.238 6.429 1.00 98.44 541 LYS A C 1
ATOM 4195 O O . LYS A 1 541 ? -19.198 10.300 5.390 1.00 98.44 541 LYS A O 1
ATOM 4200 N N . VAL A 1 542 ? -19.110 10.014 7.610 1.00 98.19 542 VAL A N 1
ATOM 4201 C CA . VAL A 1 542 ? -20.569 9.940 7.818 1.00 98.19 542 VAL A CA 1
ATOM 4202 C C . VAL A 1 542 ? -21.084 11.022 8.764 1.00 98.19 542 VAL A C 1
ATOM 4204 O O . VAL A 1 542 ? -22.268 11.344 8.728 1.00 98.19 542 VAL A O 1
ATOM 4207 N N . LYS A 1 543 ? -20.201 11.624 9.571 1.00 97.69 543 LYS A N 1
ATOM 4208 C CA . LYS A 1 543 ? -20.527 12.731 10.475 1.00 97.69 543 LYS A CA 1
ATOM 4209 C C . LYS A 1 543 ? -19.297 13.591 10.757 1.00 97.69 543 LYS A C 1
ATOM 4211 O O . LYS A 1 543 ? -18.191 13.065 10.876 1.00 97.69 543 LYS A O 1
ATOM 4216 N N . LYS A 1 544 ? -19.515 14.896 10.913 1.00 97.00 544 LYS A N 1
ATOM 4217 C CA . LYS A 1 544 ? -18.540 15.880 11.395 1.00 97.00 544 LYS A CA 1
ATOM 4218 C C . LYS A 1 544 ? -19.240 16.842 12.353 1.00 97.00 544 LYS A C 1
ATOM 4220 O O . LYS A 1 544 ? -20.332 17.307 12.037 1.00 97.00 544 LYS A O 1
ATOM 4225 N N . ASP A 1 545 ? -18.617 17.113 13.491 1.00 96.81 545 ASP A N 1
ATOM 4226 C CA . ASP A 1 545 ? -19.078 18.048 14.517 1.00 96.81 545 ASP A CA 1
ATOM 4227 C C . ASP A 1 545 ? -17.856 18.807 15.058 1.00 96.81 545 ASP A C 1
ATOM 4229 O O . ASP A 1 545 ? -17.037 18.248 15.789 1.00 96.81 545 ASP A O 1
ATOM 4233 N N . GLY A 1 546 ? -17.643 20.035 14.576 1.00 96.62 546 GLY A N 1
ATOM 4234 C CA . GLY A 1 546 ? -16.344 20.706 14.695 1.00 96.62 546 GLY A CA 1
ATOM 4235 C C . GLY A 1 546 ? -15.225 19.835 14.109 1.00 96.62 546 GLY A C 1
ATOM 4236 O O . GLY A 1 546 ? -15.318 19.395 12.963 1.00 96.62 546 GLY A O 1
ATOM 4237 N N . ASP A 1 547 ? -14.206 19.540 14.914 1.00 97.62 547 ASP A N 1
ATOM 4238 C CA . ASP A 1 547 ? -13.089 18.652 14.559 1.00 97.62 547 ASP A CA 1
ATOM 4239 C C . ASP A 1 547 ? -13.336 17.169 14.905 1.00 97.62 547 ASP A C 1
ATOM 4241 O O . ASP A 1 547 ? -12.458 16.324 14.714 1.00 97.62 547 ASP A O 1
ATOM 4245 N N . LEU A 1 548 ? -14.518 16.828 15.427 1.00 98.69 548 LEU A N 1
ATOM 4246 C CA . LEU A 1 548 ? -14.875 15.469 15.830 1.00 98.69 548 LEU A CA 1
ATOM 4247 C C . LEU A 1 548 ? -15.590 14.762 14.679 1.00 98.69 548 LEU A C 1
ATOM 4249 O O . LEU A 1 548 ? -16.699 15.128 14.285 1.00 98.69 548 LEU A O 1
ATOM 4253 N N . GLU A 1 549 ? -14.957 13.733 14.123 1.00 98.69 549 GLU A N 1
ATOM 4254 C CA . GLU A 1 549 ? -15.439 13.050 12.927 1.00 98.69 549 GLU A CA 1
ATOM 4255 C C . GLU A 1 549 ? -15.760 11.575 13.189 1.00 98.69 549 GLU A C 1
ATOM 4257 O O . GLU A 1 549 ? -15.075 10.871 13.936 1.00 98.69 549 GLU A O 1
ATOM 4262 N N . VAL A 1 550 ? -16.804 11.088 12.517 1.00 98.81 550 VAL A N 1
ATOM 4263 C CA . VAL A 1 550 ? -17.091 9.658 12.385 1.00 98.81 550 VAL A CA 1
ATOM 4264 C C . VAL A 1 550 ? -16.952 9.291 10.920 1.00 98.81 550 VAL A C 1
ATOM 4266 O O . VAL A 1 550 ? -17.622 9.862 10.054 1.00 98.81 550 VAL A O 1
ATOM 4269 N N . TRP A 1 551 ? -16.118 8.295 10.660 1.00 98.81 551 TRP A N 1
ATOM 4270 C CA . TRP A 1 551 ? -15.970 7.670 9.355 1.00 98.81 551 TRP A CA 1
ATOM 4271 C C . TRP A 1 551 ? -16.414 6.212 9.441 1.00 98.81 551 TRP A C 1
ATOM 4273 O O . TRP A 1 551 ? -16.177 5.544 10.448 1.00 98.81 551 TRP A O 1
ATOM 4283 N N . ALA A 1 552 ? -17.055 5.699 8.393 1.00 98.56 552 ALA A N 1
ATOM 4284 C CA . ALA A 1 552 ? -17.556 4.330 8.368 1.00 98.56 552 ALA A CA 1
ATOM 4285 C C . ALA A 1 552 ? -17.549 3.714 6.966 1.00 98.56 552 ALA A C 1
ATOM 4287 O O . ALA A 1 552 ? -17.622 4.413 5.955 1.00 98.56 552 ALA A O 1
ATOM 4288 N N . GLY A 1 553 ? -17.490 2.383 6.903 1.00 97.19 553 GLY A N 1
ATOM 4289 C CA . GLY A 1 553 ? -17.557 1.632 5.650 1.00 97.19 553 GLY A CA 1
ATOM 4290 C C . GLY A 1 553 ? -18.116 0.219 5.843 1.00 97.19 553 GLY A C 1
ATOM 4291 O O . GLY A 1 553 ? -17.784 -0.431 6.840 1.00 97.19 553 GLY A O 1
ATOM 4292 N N . PRO A 1 554 ? -18.954 -0.283 4.916 1.00 96.75 554 PRO A N 1
ATOM 4293 C CA . PRO A 1 554 ? -19.436 -1.657 4.958 1.00 96.75 554 PRO A CA 1
ATOM 4294 C C . PRO A 1 554 ? -18.317 -2.638 4.590 1.00 96.75 554 PRO A C 1
ATOM 4296 O O . PRO A 1 554 ? -17.454 -2.346 3.762 1.00 96.75 554 PRO A O 1
ATOM 4299 N N . LEU A 1 555 ? -18.376 -3.829 5.177 1.00 97.69 555 LEU A N 1
ATOM 4300 C CA . LEU A 1 555 ? -17.453 -4.940 4.964 1.00 97.69 555 LEU A CA 1
ATOM 4301 C C . LEU A 1 555 ? -18.217 -6.214 4.566 1.00 97.69 555 LEU A C 1
ATOM 4303 O O . LEU A 1 555 ? -19.442 -6.308 4.695 1.00 97.69 555 LEU A O 1
ATOM 4307 N N . SER A 1 556 ? -17.476 -7.228 4.120 1.00 96.06 556 SER A N 1
ATOM 4308 C CA . SER A 1 556 ? -17.965 -8.585 3.865 1.00 96.06 556 SER A CA 1
ATOM 4309 C C . SER A 1 556 ? -18.840 -9.123 5.009 1.00 96.06 556 SER A C 1
ATOM 4311 O O . SER A 1 556 ? -18.668 -8.768 6.174 1.00 96.06 556 SER A O 1
ATOM 4313 N N . GLY A 1 557 ? -19.823 -9.971 4.694 1.00 92.75 557 GLY A N 1
ATOM 4314 C CA . GLY A 1 557 ? -20.743 -10.534 5.697 1.00 92.75 557 GLY A CA 1
ATOM 4315 C C . GLY A 1 557 ? -21.710 -9.530 6.347 1.00 92.75 557 GLY A C 1
ATOM 4316 O O . GLY A 1 557 ? -22.391 -9.886 7.300 1.00 92.75 557 GLY A O 1
ATOM 4317 N N . GLY A 1 558 ? -21.793 -8.283 5.865 1.00 90.44 558 GLY A N 1
ATOM 4318 C CA . GLY A 1 558 ? -22.673 -7.263 6.453 1.00 90.44 558 GLY A CA 1
ATOM 4319 C C . GLY A 1 558 ? -22.132 -6.649 7.749 1.00 90.44 558 GLY A C 1
ATOM 4320 O O . GLY A 1 558 ? -22.890 -6.043 8.508 1.00 90.44 558 GLY A O 1
ATOM 4321 N N . LYS A 1 559 ? -20.826 -6.800 8.004 1.00 94.19 559 LYS A N 1
ATOM 4322 C CA . LYS A 1 559 ? -20.113 -6.078 9.065 1.00 94.19 559 LYS A CA 1
ATOM 4323 C C . LYS A 1 559 ? -19.907 -4.610 8.661 1.00 94.19 559 LYS A C 1
ATOM 4325 O O . LYS A 1 559 ? -19.932 -4.270 7.480 1.00 94.19 559 LYS A O 1
ATOM 4330 N N . VAL A 1 560 ? -19.632 -3.749 9.635 1.00 95.75 560 VAL A N 1
ATOM 4331 C CA . VAL A 1 560 ? -19.277 -2.335 9.442 1.00 95.75 560 VAL A CA 1
ATOM 4332 C C . VAL A 1 560 ? -17.957 -2.045 10.157 1.00 95.75 560 VAL A C 1
ATOM 4334 O O . VAL A 1 560 ? -17.762 -2.476 11.296 1.00 95.75 560 VAL A O 1
ATOM 4337 N N . ALA A 1 561 ? -17.059 -1.320 9.489 1.00 98.19 561 ALA A N 1
ATOM 4338 C CA . ALA A 1 561 ? -15.914 -0.660 10.110 1.00 98.19 561 ALA A CA 1
ATOM 4339 C C . ALA A 1 561 ? -16.283 0.780 10.484 1.00 98.19 561 ALA A C 1
ATOM 4341 O O . ALA A 1 561 ? -16.947 1.463 9.704 1.00 98.19 561 ALA A O 1
ATOM 4342 N N . VAL A 1 562 ? -15.820 1.242 11.646 1.00 98.50 562 VAL A N 1
ATOM 4343 C CA . VAL A 1 562 ? -16.034 2.601 12.162 1.00 98.50 562 VAL A CA 1
ATOM 4344 C C . VAL A 1 562 ? -14.710 3.157 12.673 1.00 98.50 562 VAL A C 1
ATOM 4346 O O . VAL A 1 562 ? -14.010 2.481 13.428 1.00 98.50 562 VAL A O 1
ATOM 4349 N N . VAL A 1 563 ? -14.384 4.393 12.309 1.00 98.88 563 VAL A N 1
ATOM 4350 C CA . VAL A 1 563 ? -13.324 5.189 12.936 1.00 98.88 563 VAL A CA 1
ATOM 4351 C C . VAL A 1 563 ? -13.976 6.390 13.617 1.00 98.88 563 VAL A C 1
ATOM 4353 O O . VAL A 1 563 ? -14.689 7.164 12.979 1.00 98.88 563 VAL A O 1
ATOM 4356 N N . LEU A 1 564 ? -13.723 6.538 14.917 1.00 98.88 564 LEU A N 1
ATOM 4357 C CA . LEU A 1 564 ? -13.959 7.772 15.661 1.00 98.88 564 LEU A CA 1
ATOM 4358 C C . LEU A 1 564 ? -12.650 8.562 15.623 1.00 98.88 564 LEU A C 1
ATOM 4360 O O . LEU A 1 564 ? -11.639 8.067 16.129 1.00 98.88 564 LEU A O 1
ATOM 4364 N N . TRP A 1 565 ? -12.646 9.738 15.001 1.00 98.88 565 TRP A N 1
ATOM 4365 C CA . TRP A 1 565 ? -11.434 10.513 14.743 1.00 98.88 565 TRP A CA 1
ATOM 4366 C C . TRP A 1 565 ? -11.536 11.905 15.361 1.00 98.88 565 TRP A C 1
ATOM 4368 O O . TRP A 1 565 ? -12.417 12.686 15.005 1.00 98.88 565 TRP A O 1
ATOM 4378 N N . ASN A 1 566 ? -10.637 12.209 16.295 1.00 98.81 566 ASN A N 1
ATOM 4379 C CA . ASN A 1 566 ? -10.486 13.551 16.833 1.00 98.81 566 ASN A CA 1
ATOM 4380 C C . ASN A 1 566 ? -9.432 14.288 16.004 1.00 98.81 566 ASN A C 1
ATOM 4382 O O . ASN A 1 566 ? -8.277 13.868 15.990 1.00 98.81 566 ASN A O 1
ATOM 4386 N N . ARG A 1 567 ? -9.813 15.365 15.312 1.00 98.62 567 ARG A N 1
ATOM 4387 C CA . ARG A 1 567 ? -8.871 16.256 14.614 1.00 98.62 567 ARG A CA 1
ATOM 4388 C C . ARG A 1 567 ? -8.501 17.497 15.430 1.00 98.62 567 ARG A C 1
ATOM 4390 O O . ARG A 1 567 ? -7.645 18.255 14.993 1.00 98.62 567 ARG A O 1
ATOM 4397 N N . GLY A 1 568 ? -9.122 17.685 16.596 1.00 98.12 568 GLY A N 1
ATOM 4398 C CA . GLY A 1 568 ? -8.916 18.835 17.468 1.00 98.12 568 GLY A CA 1
ATOM 4399 C C . GLY A 1 568 ? -7.737 18.656 18.425 1.00 98.12 568 GLY A C 1
ATOM 4400 O O . GLY A 1 568 ? -7.303 17.540 18.715 1.00 98.12 568 GLY A O 1
ATOM 4401 N N . SER A 1 569 ? -7.268 19.783 18.960 1.00 97.19 569 SER A N 1
ATOM 4402 C CA . SER A 1 569 ? -6.068 19.915 19.801 1.00 97.19 569 SER A CA 1
ATOM 4403 C C . SER A 1 569 ? -6.245 19.512 21.277 1.00 97.19 569 SER A C 1
ATOM 4405 O O . SER A 1 569 ? -5.390 19.798 22.117 1.00 97.19 569 SER A O 1
ATOM 4407 N N . SER A 1 570 ? -7.367 18.883 21.641 1.00 97.81 570 SER A N 1
ATOM 4408 C CA . SER A 1 570 ? -7.662 18.463 23.018 1.00 97.81 570 SER A CA 1
ATOM 4409 C C . SER A 1 570 ? -8.487 17.175 23.064 1.00 97.81 570 SER A C 1
ATOM 4411 O O . SER A 1 570 ? -9.115 16.790 22.080 1.00 97.81 570 SER A O 1
ATOM 4413 N N . GLN A 1 571 ? -8.454 16.471 24.201 1.00 98.38 571 GLN A N 1
ATOM 4414 C CA . GLN A 1 571 ? -9.198 15.225 24.402 1.00 98.38 571 GLN A CA 1
ATOM 4415 C C . GLN A 1 571 ? -10.715 15.473 24.344 1.00 98.38 571 GLN A C 1
ATOM 4417 O O . GLN A 1 571 ? -11.232 16.343 25.042 1.00 98.38 571 GLN A O 1
ATOM 4422 N N . ALA A 1 572 ? -11.436 14.665 23.565 1.00 98.50 572 ALA A N 1
ATOM 4423 C CA . ALA A 1 572 ? -12.879 14.795 23.370 1.00 98.50 572 ALA A CA 1
ATOM 4424 C C . ALA A 1 572 ? -13.603 13.439 23.421 1.00 98.50 572 ALA A C 1
ATOM 4426 O O . ALA A 1 572 ? -13.002 12.384 23.219 1.00 98.50 572 ALA A O 1
ATOM 4427 N N . THR A 1 573 ? -14.918 13.457 23.661 1.00 98.56 573 THR A N 1
ATOM 4428 C CA . THR A 1 573 ? -15.771 12.263 23.523 1.00 98.56 573 THR A CA 1
ATOM 4429 C C . THR A 1 573 ? -16.478 12.286 22.176 1.00 98.56 573 THR A C 1
ATOM 4431 O O . THR A 1 573 ? -17.268 13.187 21.908 1.00 98.56 573 THR A O 1
ATOM 4434 N N . ILE A 1 574 ? -16.241 11.272 21.345 1.00 98.62 574 ILE A N 1
ATOM 4435 C CA . ILE A 1 574 ? -16.879 11.126 20.030 1.00 98.62 574 ILE A CA 1
ATOM 4436 C C . ILE A 1 574 ? -17.936 10.026 20.110 1.00 98.62 574 ILE A C 1
ATOM 4438 O O . ILE A 1 574 ? -17.704 8.986 20.729 1.00 98.62 574 ILE A O 1
ATOM 4442 N N . THR A 1 575 ? -19.095 10.251 19.482 1.00 97.88 575 THR A N 1
ATOM 4443 C CA . THR A 1 575 ? -20.198 9.279 19.415 1.00 97.88 575 THR A CA 1
ATOM 4444 C C . THR A 1 575 ? -20.703 9.091 17.986 1.00 97.88 575 THR A C 1
ATOM 4446 O O . THR A 1 575 ? -21.170 10.045 17.351 1.00 97.88 575 THR A O 1
ATOM 4449 N N . ALA A 1 576 ? -20.664 7.838 17.528 1.00 97.38 576 ALA A N 1
ATOM 4450 C CA . ALA A 1 576 ? -21.298 7.373 16.300 1.00 97.38 576 ALA A CA 1
ATOM 4451 C C . ALA A 1 576 ? -22.614 6.667 16.637 1.00 97.38 576 ALA A C 1
ATOM 4453 O O . ALA A 1 576 ? -22.607 5.675 17.371 1.00 97.38 576 ALA A O 1
ATOM 4454 N N . TYR A 1 577 ? -23.727 7.163 16.102 1.00 95.94 577 TYR A N 1
ATOM 4455 C CA . TYR A 1 577 ? -25.042 6.546 16.274 1.00 95.94 577 TYR A CA 1
ATOM 4456 C C . TYR A 1 577 ? -25.321 5.554 15.143 1.00 95.94 577 TYR A C 1
ATOM 4458 O O . TYR A 1 577 ? -24.789 5.674 14.043 1.00 95.94 577 TYR A O 1
ATOM 4466 N N . TRP A 1 578 ? -26.164 4.553 15.394 1.00 94.12 578 TRP A N 1
ATOM 4467 C CA . TRP A 1 578 ? -26.475 3.505 14.415 1.00 94.12 578 TRP A CA 1
ATOM 4468 C C . TRP A 1 578 ? -27.166 4.079 13.166 1.00 94.12 578 TRP A C 1
ATOM 4470 O O . TRP A 1 578 ? -26.887 3.617 12.062 1.00 94.12 578 TRP A O 1
ATOM 4480 N N . SER A 1 579 ? -27.932 5.166 13.320 1.00 92.56 579 SER A N 1
ATOM 4481 C CA . SER A 1 579 ? -28.431 6.014 12.225 1.00 92.56 579 SER A CA 1
ATOM 4482 C C . SER A 1 579 ? -27.332 6.452 11.254 1.00 92.56 579 SER A C 1
ATOM 4484 O O . SER A 1 579 ? -27.487 6.326 10.041 1.00 92.56 579 SER A O 1
ATOM 4486 N N . ASP A 1 580 ? -26.204 6.915 11.793 1.00 90.00 580 ASP A N 1
ATOM 4487 C CA . ASP A 1 580 ? -25.072 7.482 11.052 1.00 90.00 580 ASP A CA 1
ATOM 4488 C C . ASP A 1 580 ? -24.335 6.382 10.259 1.00 90.00 580 ASP A C 1
ATOM 4490 O O . ASP A 1 580 ? -23.672 6.644 9.256 1.00 90.00 580 ASP A O 1
ATOM 4494 N N . LEU A 1 581 ? -24.474 5.128 10.707 1.00 90.75 581 LEU A N 1
ATOM 4495 C CA . LEU A 1 581 ? -23.843 3.933 10.143 1.00 90.75 581 LEU A CA 1
ATOM 4496 C C . LEU A 1 581 ? -24.760 3.134 9.198 1.00 90.75 581 LEU A C 1
ATOM 4498 O O . LEU A 1 581 ? -24.318 2.130 8.639 1.00 90.75 581 LEU A O 1
ATOM 4502 N N . GLY A 1 582 ? -26.028 3.532 9.033 1.00 86.62 582 GLY A N 1
ATOM 4503 C CA . GLY A 1 582 ? -27.025 2.747 8.292 1.00 86.62 582 GLY A CA 1
ATOM 4504 C C . GLY A 1 582 ? -27.423 1.438 8.991 1.00 86.62 582 GLY A C 1
ATOM 4505 O O . GLY A 1 582 ? -27.727 0.447 8.327 1.00 86.62 582 GLY A O 1
ATOM 4506 N N . LEU A 1 583 ? -27.382 1.415 10.326 1.00 88.44 583 LEU A N 1
ATOM 4507 C CA . LEU A 1 583 ? -27.746 0.283 11.176 1.00 88.44 583 LEU A CA 1
ATOM 4508 C C . LEU A 1 583 ? -29.063 0.555 11.920 1.00 88.44 583 LEU A C 1
ATOM 4510 O O . LEU A 1 583 ? -29.337 1.674 12.347 1.00 88.44 583 LEU A O 1
ATOM 4514 N N . GLU A 1 584 ? -29.853 -0.497 12.135 1.00 88.94 584 GLU A N 1
ATOM 4515 C CA . GLU A 1 584 ? -31.087 -0.436 12.929 1.00 88.94 584 GLU A CA 1
ATOM 4516 C C . GLU A 1 584 ? -30.799 0.016 14.377 1.00 88.94 584 GLU A C 1
ATOM 4518 O O . GLU A 1 584 ? -30.057 -0.681 15.077 1.00 88.94 584 GLU A O 1
ATOM 4523 N N . PRO A 1 585 ? -31.381 1.122 14.889 1.00 89.25 585 PRO A N 1
ATOM 4524 C CA . PRO A 1 585 ? -31.035 1.665 16.210 1.00 89.25 585 PRO A CA 1
ATOM 4525 C C . PRO A 1 585 ? -31.265 0.708 17.387 1.00 89.25 585 PRO A C 1
ATOM 4527 O O . PRO A 1 585 ? -30.571 0.778 18.399 1.00 89.25 585 PRO A O 1
ATOM 4530 N N . THR A 1 586 ? -32.217 -0.217 17.260 1.00 89.88 586 THR A N 1
ATOM 4531 C CA . THR A 1 586 ? -32.530 -1.236 18.274 1.00 89.88 586 THR A CA 1
ATOM 4532 C C . THR A 1 586 ? -31.615 -2.462 18.218 1.00 89.88 586 THR A C 1
ATOM 4534 O O . THR A 1 586 ? -31.699 -3.309 19.107 1.00 89.88 586 THR A O 1
ATOM 4537 N N . LYS A 1 587 ? -30.743 -2.575 17.206 1.00 88.44 587 LYS A N 1
ATOM 4538 C CA . LYS A 1 587 ? -29.862 -3.729 17.007 1.00 88.44 587 LYS A CA 1
ATOM 4539 C C . LYS A 1 587 ? -28.723 -3.740 18.021 1.00 88.44 587 LYS A C 1
ATOM 4541 O O . LYS A 1 587 ? -27.900 -2.822 18.071 1.00 88.44 587 LYS A O 1
ATOM 4546 N N . ASP A 1 588 ? -28.643 -4.839 18.761 1.00 91.75 588 ASP A N 1
ATOM 4547 C CA . ASP A 1 588 ? -27.462 -5.196 19.535 1.00 91.75 588 ASP A CA 1
ATOM 4548 C C . ASP A 1 588 ? -26.326 -5.597 18.587 1.00 91.75 588 ASP A C 1
ATOM 4550 O O . ASP A 1 588 ? -26.485 -6.457 17.716 1.00 91.75 588 ASP A O 1
ATOM 4554 N N . VAL A 1 589 ? -25.175 -4.956 18.752 1.00 91.25 589 VAL A N 1
ATOM 4555 C CA . VAL A 1 589 ? -23.972 -5.156 17.947 1.00 91.25 589 VAL A CA 1
ATOM 4556 C C . VAL A 1 589 ? -22.812 -5.415 18.899 1.00 91.25 589 VAL A C 1
ATOM 4558 O O . VAL A 1 589 ? -22.477 -4.577 19.734 1.00 91.25 589 VAL A O 1
ATOM 4561 N N . LYS A 1 590 ? -22.153 -6.566 18.759 1.00 92.69 590 LYS A N 1
ATOM 4562 C CA . LYS A 1 590 ? -20.813 -6.755 19.324 1.00 92.69 590 LYS A CA 1
ATOM 4563 C C . LYS A 1 590 ? -19.817 -6.038 18.418 1.00 92.69 590 LYS A C 1
ATOM 4565 O O . LYS A 1 590 ? -19.984 -6.032 17.198 1.00 92.69 590 LYS A O 1
ATOM 4570 N N . ALA A 1 591 ? -18.737 -5.511 18.976 1.00 94.75 591 ALA A N 1
ATOM 4571 C CA . ALA A 1 591 ? -17.647 -4.968 18.174 1.00 94.75 591 ALA A CA 1
ATOM 4572 C C . ALA A 1 591 ? -16.278 -5.309 18.767 1.00 94.75 591 ALA A C 1
ATOM 4574 O O . ALA A 1 591 ? -16.157 -5.794 19.893 1.00 94.75 591 ALA A O 1
ATOM 4575 N N . ARG A 1 592 ? -15.233 -5.059 17.984 1.00 96.94 592 ARG A N 1
ATOM 4576 C CA . ARG A 1 592 ? -13.835 -5.270 18.352 1.00 96.94 592 ARG A CA 1
ATOM 4577 C C . ARG A 1 592 ? -13.050 -3.983 18.150 1.00 96.94 592 ARG A C 1
ATOM 4579 O O . ARG A 1 592 ? -13.041 -3.454 17.043 1.00 96.94 592 ARG A O 1
ATOM 4586 N N . ASP A 1 593 ? -12.394 -3.508 19.206 1.00 98.25 593 ASP A N 1
ATOM 4587 C CA . ASP A 1 593 ? -11.406 -2.429 19.137 1.00 98.25 593 ASP A CA 1
ATOM 4588 C C . ASP A 1 593 ? -10.152 -2.987 18.451 1.00 98.25 593 ASP A C 1
ATOM 4590 O O . ASP A 1 593 ? -9.519 -3.930 18.942 1.00 98.25 593 ASP A O 1
ATOM 4594 N N . LEU A 1 594 ? -9.823 -2.450 17.276 1.00 98.38 594 LEU A N 1
ATOM 4595 C CA . LEU A 1 594 ? -8.735 -2.968 16.449 1.00 98.38 594 LEU A CA 1
ATOM 4596 C C . LEU A 1 594 ? -7.352 -2.587 16.979 1.00 98.38 594 LEU A C 1
ATOM 4598 O O . LEU A 1 594 ? -6.389 -3.279 16.655 1.00 98.38 594 LEU A O 1
ATOM 4602 N N . TRP A 1 595 ? -7.246 -1.543 17.805 1.00 98.00 595 TRP A N 1
ATOM 4603 C CA . TRP A 1 595 ? -5.978 -1.041 18.345 1.00 98.00 595 TRP A CA 1
ATOM 4604 C C . TRP A 1 595 ? -5.676 -1.571 19.746 1.00 98.00 595 TRP A C 1
ATOM 4606 O O . TRP A 1 595 ? -4.523 -1.847 20.056 1.00 98.00 595 TRP A O 1
ATOM 4616 N N . LYS A 1 596 ? -6.704 -1.796 20.570 1.00 96.81 596 LYS A N 1
ATOM 4617 C CA . LYS A 1 596 ? -6.581 -2.514 21.851 1.00 96.81 596 LYS A CA 1
ATOM 4618 C C . LYS A 1 596 ? -6.667 -4.036 21.701 1.00 96.81 596 LYS A C 1
ATOM 4620 O O . LYS A 1 596 ? -6.417 -4.757 22.660 1.00 96.81 596 LYS A O 1
ATOM 4625 N N . HIS A 1 597 ? -7.070 -4.529 20.527 1.00 95.81 597 HIS A N 1
ATOM 4626 C CA . HIS A 1 597 ? -7.289 -5.949 20.226 1.00 95.81 597 HIS A CA 1
ATOM 4627 C C . HIS A 1 597 ? -8.300 -6.661 21.156 1.00 95.81 597 HIS A C 1
ATOM 4629 O O . HIS A 1 597 ? -8.286 -7.894 21.269 1.00 95.81 597 HIS A O 1
ATOM 4635 N N . VAL A 1 598 ? -9.216 -5.915 21.783 1.00 95.88 598 VAL A N 1
ATOM 4636 C CA . VAL A 1 598 ? -10.275 -6.450 22.657 1.00 95.88 598 VAL A CA 1
ATOM 4637 C C . VAL A 1 598 ? -11.625 -6.463 21.950 1.00 95.88 598 VAL A C 1
ATOM 4639 O O . VAL A 1 598 ? -11.949 -5.562 21.177 1.00 95.88 598 VAL A O 1
ATOM 4642 N N . ASN A 1 599 ? -12.440 -7.474 22.241 1.00 94.12 599 ASN A N 1
ATOM 4643 C CA . ASN A 1 599 ? -13.867 -7.415 21.934 1.00 94.12 599 ASN A CA 1
ATOM 4644 C C . ASN A 1 599 ? -14.537 -6.569 23.023 1.00 94.12 599 ASN A C 1
ATOM 4646 O O . ASN A 1 599 ? -14.282 -6.799 24.206 1.00 94.12 599 ASN A O 1
ATOM 4650 N N . ILE A 1 600 ? -15.370 -5.606 22.637 1.00 92.31 600 ILE A N 1
ATOM 4651 C CA . ILE A 1 600 ? -16.188 -4.848 23.587 1.00 92.31 600 ILE A CA 1
ATOM 4652 C C . ILE A 1 600 ? -17.524 -5.574 23.836 1.00 92.31 600 ILE A C 1
ATOM 4654 O O . ILE A 1 600 ? -17.938 -6.383 22.998 1.00 92.31 600 ILE A O 1
ATOM 4658 N N . PRO A 1 601 ? -18.198 -5.326 24.977 1.00 87.25 601 PRO A N 1
ATOM 4659 C CA . PRO A 1 601 ? -19.543 -5.842 25.232 1.00 87.25 601 PRO A CA 1
ATOM 4660 C C . PRO A 1 601 ? -20.536 -5.476 24.122 1.00 87.25 601 PRO A C 1
ATOM 4662 O O . PRO A 1 601 ? -20.299 -4.557 23.339 1.00 87.25 601 PRO A O 1
ATOM 4665 N N . SER A 1 602 ? -21.667 -6.185 24.068 1.00 88.44 602 SER A N 1
ATOM 4666 C CA . SER A 1 602 ? -22.741 -5.848 23.129 1.00 88.44 602 SER A CA 1
ATOM 4667 C C . SER A 1 602 ? -23.263 -4.437 23.403 1.00 88.44 602 SER A C 1
ATOM 4669 O O . SER A 1 602 ? -23.606 -4.115 24.541 1.00 88.44 602 SER A O 1
ATOM 4671 N N . ILE A 1 603 ? -23.322 -3.614 22.360 1.00 90.44 603 ILE A N 1
ATOM 4672 C CA . ILE A 1 603 ? -23.763 -2.218 22.401 1.00 90.44 603 ILE A CA 1
ATOM 4673 C C . ILE A 1 603 ? -24.946 -2.003 21.455 1.00 90.44 603 ILE A C 1
ATOM 4675 O O . ILE A 1 603 ? -25.087 -2.691 20.444 1.00 90.44 603 ILE A O 1
ATOM 4679 N N . ARG A 1 604 ? -25.814 -1.049 21.796 1.00 92.62 604 ARG A N 1
ATOM 4680 C CA . ARG A 1 604 ? -27.072 -0.763 21.096 1.00 92.62 604 ARG A CA 1
ATOM 4681 C C . ARG A 1 604 ? -27.189 0.738 20.847 1.00 92.62 604 ARG A C 1
ATOM 4683 O O . ARG A 1 604 ? -26.848 1.531 21.720 1.00 92.62 604 ARG A O 1
ATOM 4690 N N . GLY A 1 605 ? -27.681 1.122 19.672 1.00 92.94 605 GLY A N 1
ATOM 4691 C CA . GLY A 1 605 ? -27.964 2.507 19.286 1.00 92.94 605 GLY A CA 1
ATOM 4692 C C . GLY A 1 605 ? -26.742 3.384 18.990 1.00 92.94 605 GLY A C 1
ATOM 4693 O O . GLY A 1 605 ? -26.830 4.230 18.103 1.00 92.94 605 GLY A O 1
ATOM 4694 N N . GLN A 1 606 ? -25.615 3.194 19.682 1.00 95.31 606 GLN A N 1
ATOM 4695 C CA . GLN A 1 606 ? -24.399 3.990 19.494 1.00 95.31 606 GLN A CA 1
ATOM 4696 C C . GLN A 1 606 ? -23.123 3.284 19.975 1.00 95.31 606 GLN A C 1
ATOM 4698 O O . GLN A 1 606 ? -23.168 2.369 20.800 1.00 95.31 606 GLN A O 1
ATOM 4703 N N . ILE A 1 607 ? -21.974 3.807 19.539 1.00 95.81 607 ILE A N 1
ATOM 4704 C CA . ILE A 1 607 ? -20.681 3.645 20.210 1.00 95.81 607 ILE A CA 1
ATOM 4705 C C . ILE A 1 607 ? -20.111 5.021 20.566 1.00 95.81 607 ILE A C 1
ATOM 4707 O O . ILE A 1 607 ? -20.087 5.927 19.731 1.00 95.81 607 ILE A O 1
ATOM 4711 N N . SER A 1 608 ? -19.633 5.161 21.802 1.00 96.81 608 SER A N 1
ATOM 4712 C CA . SER A 1 608 ? -19.006 6.378 22.325 1.00 96.81 608 SER A CA 1
ATOM 4713 C C . SER A 1 608 ? -17.621 6.053 22.877 1.00 96.81 608 SER A C 1
ATOM 4715 O O . SER A 1 608 ? -17.451 5.032 23.546 1.00 96.81 608 SER A O 1
ATOM 4717 N N . ALA A 1 609 ? -16.636 6.917 22.634 1.00 97.62 609 ALA A N 1
ATOM 4718 C CA . ALA A 1 609 ? -15.302 6.778 23.213 1.00 97.62 609 ALA A CA 1
ATOM 4719 C C . ALA A 1 609 ? -14.653 8.137 23.489 1.00 97.62 609 ALA A C 1
ATOM 4721 O O . ALA A 1 609 ? -14.857 9.094 22.743 1.00 97.62 609 ALA A O 1
ATOM 4722 N N . VAL A 1 610 ? -13.818 8.178 24.528 1.00 98.44 610 VAL A N 1
ATOM 4723 C CA . VAL A 1 610 ? -12.857 9.263 24.753 1.00 98.44 610 VAL A CA 1
ATOM 4724 C C . VAL A 1 610 ? -11.674 9.074 23.798 1.00 98.44 610 VAL A C 1
ATOM 4726 O O . VAL A 1 610 ? -11.149 7.962 23.646 1.00 98.44 610 VAL A O 1
ATOM 4729 N N . VAL A 1 611 ? -11.283 10.152 23.124 1.00 98.69 611 VAL A N 1
ATOM 4730 C CA . VAL A 1 611 ? -10.262 10.180 22.076 1.00 98.69 611 VAL A CA 1
ATOM 4731 C C . VAL A 1 611 ? -9.339 11.373 22.325 1.00 98.69 611 VAL A C 1
ATOM 4733 O O . VAL A 1 611 ? -9.798 12.512 22.381 1.00 98.69 611 VAL A O 1
ATOM 4736 N N . GLU A 1 612 ? -8.040 11.112 22.485 1.00 98.69 612 GLU A N 1
ATOM 4737 C CA . GLU A 1 612 ? -7.021 12.153 22.678 1.00 98.69 612 GLU A CA 1
ATOM 4738 C C . GLU A 1 612 ? -6.916 13.100 21.474 1.00 98.69 612 GLU A C 1
ATOM 4740 O O . GLU A 1 612 ? -7.433 12.800 20.395 1.00 98.69 612 GLU A O 1
ATOM 4745 N N . SER A 1 613 ? -6.214 14.222 21.660 1.00 98.50 613 SER A N 1
ATOM 4746 C CA . SER A 1 613 ? -5.829 15.134 20.575 1.00 98.50 613 SER A CA 1
ATOM 4747 C C . SER A 1 613 ? -5.239 14.361 19.394 1.00 98.50 613 SER A C 1
ATOM 4749 O O . SER A 1 613 ? -4.354 13.529 19.589 1.00 98.50 613 SER A O 1
ATOM 4751 N N . HIS A 1 614 ? -5.742 14.626 18.187 1.00 98.75 614 HIS A N 1
ATOM 4752 C CA . HIS A 1 614 ? -5.313 14.019 16.912 1.00 98.75 614 HIS A CA 1
ATOM 4753 C C . HIS A 1 614 ? -5.402 12.469 16.823 1.00 98.75 614 HIS A C 1
ATOM 4755 O O . HIS A 1 614 ? -5.076 11.854 15.800 1.00 98.75 614 HIS A O 1
ATOM 4761 N N . ALA A 1 615 ? -5.882 11.801 17.873 1.00 98.75 615 ALA A N 1
ATOM 4762 C CA . ALA A 1 615 ? -5.972 10.352 17.941 1.00 98.75 615 ALA A CA 1
ATOM 4763 C C . ALA A 1 615 ? -7.258 9.818 17.295 1.00 98.75 615 ALA A C 1
ATOM 4765 O O . ALA A 1 615 ? -8.223 10.534 17.013 1.00 98.75 615 ALA A O 1
ATOM 4766 N N . CYS A 1 616 ? -7.309 8.497 17.139 1.00 98.81 616 CYS A N 1
ATOM 4767 C CA . CYS A 1 616 ? -8.505 7.789 16.705 1.00 98.81 616 CYS A CA 1
ATOM 4768 C C . CYS A 1 616 ? -8.858 6.615 17.629 1.00 98.81 616 CYS A C 1
ATOM 4770 O O . CYS A 1 616 ? -8.104 6.222 18.533 1.00 98.81 616 CYS A O 1
ATOM 4772 N N . LYS A 1 617 ? -10.036 6.039 17.395 1.00 98.75 617 LYS A N 1
ATOM 4773 C CA . LYS A 1 617 ? -10.429 4.695 17.831 1.00 98.75 617 LYS A CA 1
ATOM 4774 C C . LYS A 1 617 ? -11.057 3.995 16.632 1.00 98.75 617 LYS A C 1
ATOM 4776 O O . LYS A 1 617 ? -11.883 4.593 15.947 1.00 98.75 617 LYS A O 1
ATOM 4781 N N . MET A 1 618 ? -10.667 2.750 16.370 1.00 98.75 618 MET A N 1
ATOM 4782 C CA . MET A 1 618 ? -11.124 2.000 15.199 1.00 98.75 618 MET A CA 1
ATOM 4783 C C . MET A 1 618 ? -11.784 0.695 15.629 1.00 98.75 618 MET A C 1
ATOM 4785 O O . MET A 1 618 ? -11.206 -0.079 16.395 1.00 98.75 618 MET A O 1
ATOM 4789 N N . TYR A 1 619 ? -12.987 0.459 15.118 1.00 98.38 619 TYR A N 1
ATOM 4790 C CA . TYR A 1 619 ? -13.851 -0.650 15.497 1.00 98.38 619 TYR A CA 1
ATOM 4791 C C . TYR A 1 619 ? -14.355 -1.405 14.271 1.00 98.38 619 TYR A C 1
ATOM 4793 O O . TYR A 1 619 ? -14.588 -0.815 13.217 1.00 98.38 619 TYR A O 1
ATOM 4801 N N . VAL A 1 620 ? -14.594 -2.704 14.434 1.00 97.06 620 VAL A N 1
ATOM 4802 C CA . VAL A 1 620 ? -15.362 -3.524 13.484 1.00 97.06 620 VAL A CA 1
ATOM 4803 C C . VAL A 1 620 ? -16.448 -4.276 14.239 1.00 97.06 620 VAL A C 1
ATOM 4805 O O . VAL A 1 620 ? -16.174 -4.858 15.290 1.00 97.06 620 VAL A O 1
ATOM 4808 N N . SER A 1 621 ? -17.671 -4.283 13.708 1.00 91.44 621 SER A N 1
ATOM 4809 C CA . SER A 1 621 ? -18.758 -5.123 14.225 1.00 91.44 621 SER A CA 1
ATOM 4810 C C . SER A 1 621 ? -18.437 -6.611 14.041 1.00 91.44 621 SER A C 1
ATOM 4812 O O . SER A 1 621 ? -17.998 -7.012 12.960 1.00 91.44 621 SER A O 1
ATOM 4814 N N . VAL A 1 622 ? -18.714 -7.436 15.048 1.00 83.25 622 VAL A N 1
ATOM 4815 C CA . VAL A 1 622 ? -18.517 -8.895 15.014 1.00 83.25 622 VAL A CA 1
ATOM 4816 C C . VAL A 1 622 ? -19.821 -9.633 15.330 1.00 83.25 622 VAL A C 1
ATOM 4818 O O . VAL A 1 622 ? -20.744 -9.048 15.896 1.00 83.25 622 VAL A O 1
ATOM 4821 N N . GLU A 1 623 ? -19.896 -10.903 14.931 1.00 62.84 623 GLU A N 1
ATOM 4822 C CA . GLU A 1 623 ? -21.093 -11.758 15.036 1.00 62.84 623 GLU A CA 1
ATOM 4823 C C . GLU A 1 623 ? -21.366 -12.285 16.451 1.00 62.84 623 GLU A C 1
ATOM 4825 O O . GLU A 1 623 ? -20.426 -12.605 17.222 1.00 62.84 623 GLU A O 1
#

Organism: Colocasia esculenta (NCBI:txid4460)

Sequence (623 aa):
MCRRSVMGADAMASSGLASLGYKYINIDDCWAAQKRDSEGNLVVNSKFPSGIKSLADYVHSKGLLLGIYSDAGSYTCTRTMPGSLGYEEQDAKTFASWGVDYLKYDNCNSPGGSPKERYDKMSKALLNSGRKIFFSVCDWSVAYSNPFLVFIHNGRHSCNDKTYKYISRHFTSVRRAGRALPVLPSFLSHLRVRWVFNPSANPHSSPTPFTMARPPLGVGYWAMGFSLLALLLCHQLAAIEGLSVKHGRRRGPADPGRRGVLENGLGHTPPMGWNSWNHFSCNINEQMIRETADAMVSTGLAAVGYKYINIDDCWGEMNRDSQGSLVPRASTFPSGIKSLADYVHSKGLLLGIYSDAGTYTCSKTMPGSLGHEEQDAKTFASWGVDYLKYDNCFNNGISPKERYVKMSKALLNSGRPIFHSLCEWGQEDPATWAPALGNSWRTTGDIEDKWESMTSIADQNDRWASYAGPGAWNDPDMLEVGNGGMTTEEYRSHFSIWALVKAPLLIGCDIRSMSNDTLKILSNRGVIAVNQDPLGRQGRKVKKDGDLEVWAGPLSGGKVAVVLWNRGSSQATITAYWSDLGLEPTKDVKARDLWKHVNIPSIRGQISAVVESHACKMYVSVE

Radius of gyration: 33.01 Å; chains: 1; bounding box: 92×76×92 Å

InterPro domains:
  IPR000111 Glycoside hydrolase family 27/36, conserved site [PS00512] (21-37)
  IPR000111 Glycoside hydrolase family 27/36, conserved site [PS00512] (305-321)
  IPR002241 Glycoside hydrolase, family 27 [PF16499] (9-175)
  IPR002241 Glycoside hydrolase, family 27 [PF16499] (269-533)
  IPR002241 Glycoside hydrolase, family 27 [PR00740] (264-283)
  IPR002241 Glycoside hydrolase, family 27 [PR00740] (300-315)
  IPR002241 Glycoside hydrolase, family 27 [PR00740] (341-362)
  IPR002241 Glycoside hydrolase, family 27 [PR00740] (376-393)
  IPR002241 Glycoside hydrolase, family 27 [PR00740] (403-421)
  IPR002241 Glycoside hydrolase, family 27 [PR00740] (468-487)
  IPR002241 Glycoside hydrolase, family 27 [PR00740] (489-510)
  IPR002241 Glycoside hydrolase, family 27 [PTHR11452] (231-620)
  IPR002241 Glycoside hydrolase, family 27 [cd14792] (9-140)
  IPR002241 Glycoside hydrolase, family 27 [cd14792] (270-533)
  IPR013780 Glycosyl hydrolase, all-beta [G3DSA:2.60.40.1180] (536-622)
  IPR013785 Aldolase-type TIM barrel [G3DSA:3.20.20.70] (5-178)
  IPR013785 Aldolase-type TIM barrel [G3DSA:3.20.20.70] (262-535)
  IPR017853 Glycoside hydrolase superfamily [SSF51445] (9-212)
  IPR017853 Glycoside hydrolase superfamily [SSF51445] (263-534)
  IPR041233 Alpha galactosidase, C-terminal domain [PF17801] (545-619)

Secondary structure (DSSP, 8-state):
-GGGHHHHHHHHHHSSGGGGT--EEEE-GGGB-SS--TT---PBPTTSTTHHHHHHHHHHHTT-EEEEEEESSSB-TTSSSB--TT-HHHHHHHHHHTT--EEEEE--SPPSS-HHHHHHHHHHHHHHTSS--EEEEE-S----------------S---S---SSGGGTTTSS---------------------------------------------------------------------------PPPSPPTT-PPP--SS--SS--EEEESHHHHTT---HHHHHHHHHHHHHTSSTTTT--EEE--TT-B-SS--TTS---B-TTT-TTHHHHHHHHHHHTT-EEEEEEESSSB-TTSSSB--TTTHHHHHHHHHHHT--EEEEE-SS-TT--HHHHHHHHHHHHHTTSS--EEEE-STTTT-GGGTGGGT-SEEE-SSPP-SSHHHHHHHHHHHHTTTTT-BTTBEEE---B-TTSSSS-HHHHHHHHHHHHHTT--EEE-S-TTT--HHHHHHHT-HHHHHHHT-TT-PPPEEEEEETTEEEEEEE-GGG-EEEEEEE-SSS-EEEEEEGGGGT--TT-EEEEEETTT-PEEEEEESEEEEEE-TT-EEEEEEE-